Protein AF-A0AAE1UWE6-F1 (afdb_monomer_lite)

Organism: NCBI:txid243964

pLDDT: mean 71.54, std 27.22, range [21.92, 98.38]

Foldseek 3Di:
DDDDDDDDDDDDDDDDDDDDDDDDDDPDPVNVVVVVVVVVVVVVVVVVVVVVVVVVVVVVVVVVVVVVVVVVVVPDPDDDDDDDDDDDDDDFFDAPDDDDDDDDDPCVLVVVVVVLLDFDPDFPDDDDDDDDDDDDDDDDDDDPPPPDDDDDDPPPDDDPVVVVCCQQPNDPVLVVLQVQLQLVLNPLVSSVVQWDPDKDFFDQFPNCVVLPHDLWPDRTFTAGPDVSVLVSVVVVLVVCCVCVVVRPAHFDQGLQFFFKWFWFQFNPQSWTKIKTFTRRQAADDVPQHPDDPGSSNPPDPRHQDQSLQQGIKMWIQFGADNVDRTTRGTIDIGTRGLPCVDPCVVPANDPVCSSSSDGDPVSGHHTNWMWTAGDPPPPDDPDPWDTTTARVTTTHTD

Sequence (398 aa):
MKILKKRGGQRLPFHGQDTNQCLSRISSPKAALIQEEKKQLQFAKNNIDLATKKIQLRISKKQQRFSKNSFRSAKNSSDQQKQQFSKKSTTQLLPLVQPPCSSISKSAAKKIKSLLKLRSSASPPTSTSLSCKLSRGTSTPVLLQIHRSQNSKLSNGRSVSEENELIWWPPAPVMELARLAVDSGGDTASIQRTLNPTPIPVPDNEGSKEDRCELTRTPYGRLFINEEINSYLESLFEMIVARGPSVGLNVSLSRFDFFHGHVFLARDSGRLGILFHAKEYPAYDKEVFPCNMGYCQIGSNVSYDDSMNLRNILWLAPLASSSTKEWLASGVLVVLDAHPTGVIYKDLIPEYVQIARTLYEDDFGDVAFDVNYLNTGGETPICEGAIFMAEYPLLVIL

Radius of gyration: 32.16 Å; chains: 1; bounding box: 51×89×122 Å

Secondary structure (DSSP, 8-state):
----------------------------HHHHHHHHHHHHHHHHHHHHHHHHHHHHHHHHHHHHHHHHHHHHTTT--------------------SS-------SS-HHHHHHHHTT-----PPPP-------------------------S-TTSS--HHHHHHHHHS--HHHHHHHHHHHHTTT-HHHHHTTB-SS-EEPP--TTTTTTT--SSSSSEE-BBSSHHHHHHHHHHHHHHHHHGGGGT-----SSSSS-EEEEEEETTT--EEEEEE-S-SPPPBTTTB-----GGGTT-----SGGGGG-EEEEE--EE-SSSSSEEE--EEEEE---TTSHHHHHTS-GGGTTTTPPPGGGTEEEEEEEE----TT--SSSSS--B--SSS--B--

Structure (mmCIF, N/CA/C/O backbone):
data_AF-A0AAE1UWE6-F1
#
_entry.id   AF-A0AAE1UWE6-F1
#
loop_
_atom_site.group_PDB
_atom_site.id
_atom_site.type_symbol
_atom_site.label_atom_id
_atom_site.label_alt_id
_atom_site.label_comp_id
_atom_site.label_asym_id
_atom_site.label_entity_id
_atom_site.label_seq_id
_atom_site.pdbx_PDB_ins_code
_atom_site.Cartn_x
_atom_site.Cartn_y
_atom_site.Cartn_z
_atom_site.occupancy
_atom_site.B_iso_or_equiv
_atom_site.auth_seq_id
_atom_site.auth_comp_id
_atom_site.auth_asym_id
_atom_site.auth_atom_id
_atom_site.pdbx_PDB_model_num
ATOM 1 N N . MET A 1 1 ? 20.515 -19.915 86.292 1.00 31.66 1 MET A N 1
ATOM 2 C CA . MET A 1 1 ? 21.185 -21.076 86.920 1.00 31.66 1 MET A CA 1
ATOM 3 C C . MET A 1 1 ? 20.106 -22.044 87.408 1.00 31.66 1 MET A C 1
ATOM 5 O O . MET A 1 1 ? 19.210 -21.594 88.099 1.00 31.66 1 MET A O 1
ATOM 9 N N . LYS A 1 2 ? 20.239 -23.333 87.064 1.00 33.34 2 LYS A N 1
ATOM 10 C CA . LYS A 1 2 ? 19.614 -24.531 87.673 1.00 33.34 2 LYS A CA 1
ATOM 11 C C . LYS A 1 2 ? 18.120 -24.870 87.441 1.00 33.34 2 LYS A C 1
ATOM 13 O O . LYS A 1 2 ? 17.194 -24.208 87.882 1.00 33.34 2 LYS A O 1
ATOM 18 N N . ILE A 1 3 ? 18.010 -26.028 86.787 1.00 38.72 3 ILE A N 1
ATOM 19 C CA . ILE A 1 3 ? 16.946 -27.025 86.586 1.00 38.72 3 ILE A CA 1
ATOM 20 C C . ILE A 1 3 ? 16.353 -27.549 87.912 1.00 38.72 3 ILE A C 1
ATOM 22 O O . ILE A 1 3 ? 17.105 -27.634 88.881 1.00 38.72 3 ILE A O 1
ATOM 26 N N . LEU A 1 4 ? 15.088 -28.028 87.872 1.00 35.56 4 LEU A N 1
ATOM 27 C CA . LEU A 1 4 ? 14.460 -29.200 88.564 1.00 35.56 4 LEU A CA 1
ATOM 28 C C . LEU A 1 4 ? 13.040 -28.835 89.056 1.00 35.56 4 LEU A C 1
ATOM 30 O O . LEU A 1 4 ? 12.859 -27.733 89.543 1.00 35.56 4 LEU A O 1
ATOM 34 N N . LYS A 1 5 ? 11.992 -29.673 89.107 1.00 40.03 5 LYS A N 1
ATOM 35 C CA . LYS A 1 5 ? 11.585 -31.009 88.604 1.00 40.03 5 LYS A CA 1
ATOM 36 C C . LYS A 1 5 ? 10.156 -31.243 89.175 1.00 40.03 5 LYS A C 1
ATOM 38 O O . LYS A 1 5 ? 9.838 -30.637 90.190 1.00 40.03 5 LYS A O 1
ATOM 43 N N . LYS A 1 6 ? 9.445 -32.268 88.661 1.00 37.03 6 LYS A N 1
ATOM 44 C CA . LYS A 1 6 ? 8.302 -33.035 89.257 1.00 37.03 6 LYS A CA 1
ATOM 45 C C . LYS A 1 6 ? 6.885 -32.430 89.168 1.00 37.03 6 LYS A C 1
ATOM 47 O O . LYS A 1 6 ? 6.738 -31.235 89.316 1.00 37.03 6 LYS A O 1
ATOM 52 N N . ARG A 1 7 ? 5.787 -33.206 89.096 1.00 40.03 7 ARG A N 1
ATOM 53 C CA . ARG A 1 7 ? 5.432 -34.586 88.639 1.00 40.03 7 ARG A CA 1
ATOM 54 C C . ARG A 1 7 ? 3.937 -34.802 88.981 1.00 40.03 7 ARG A C 1
ATOM 56 O O . ARG A 1 7 ? 3.527 -34.367 90.048 1.00 40.03 7 ARG A O 1
ATOM 63 N N . GLY A 1 8 ? 3.252 -35.651 88.204 1.00 30.23 8 GLY A N 1
ATOM 64 C CA . GLY A 1 8 ? 2.103 -36.488 88.627 1.00 30.23 8 GLY A CA 1
ATOM 65 C C . GLY A 1 8 ? 0.732 -35.922 88.250 1.00 30.23 8 GLY A C 1
ATOM 66 O O . GLY A 1 8 ? 0.558 -34.717 88.297 1.00 30.23 8 GLY A O 1
ATOM 67 N N . GLY A 1 9 ? -0.293 -36.673 87.845 1.00 31.53 9 GLY A N 1
ATOM 68 C CA . GLY A 1 9 ? -0.594 -38.089 87.541 1.00 31.53 9 GLY A CA 1
ATOM 69 C C . GLY A 1 9 ? -1.880 -38.039 86.669 1.00 31.53 9 GLY A C 1
ATOM 70 O O . GLY A 1 9 ? -2.404 -36.954 86.465 1.00 31.53 9 GLY A O 1
ATOM 71 N N . GLN A 1 10 ? -2.471 -39.057 86.050 1.00 34.19 10 GLN A N 1
ATOM 72 C CA . GLN A 1 10 ? -2.650 -40.485 86.301 1.00 34.19 10 GLN A CA 1
ATOM 73 C C . GLN A 1 10 ? -2.955 -41.173 84.946 1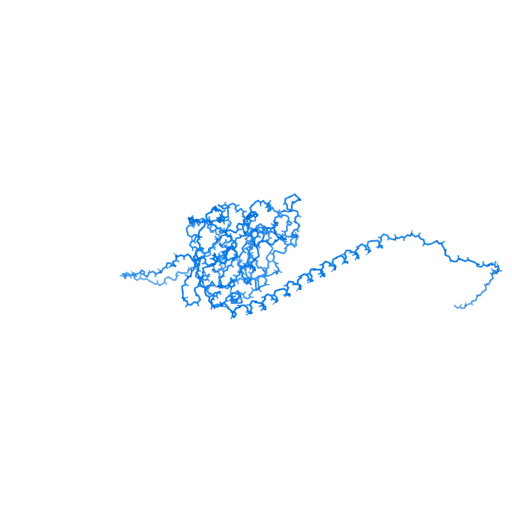.00 34.19 10 GLN A C 1
ATOM 75 O O . GLN A 1 10 ? -3.299 -40.512 83.967 1.00 34.19 10 GLN A O 1
ATOM 80 N N . ARG A 1 11 ? -2.840 -42.505 84.892 1.00 33.53 11 ARG A N 1
ATOM 81 C CA . ARG A 1 11 ? -3.287 -43.364 83.779 1.00 33.53 11 ARG A CA 1
ATOM 82 C C . ARG A 1 11 ? -4.574 -44.100 84.161 1.00 33.53 11 ARG A C 1
ATOM 84 O O . ARG A 1 11 ? -4.684 -44.495 85.318 1.00 33.53 11 ARG A O 1
ATOM 91 N N . LEU A 1 12 ? -5.392 -44.410 83.147 1.00 33.03 12 LEU A N 1
ATOM 92 C CA . LEU A 1 12 ? -5.921 -45.733 82.720 1.00 33.03 12 LEU A CA 1
ATOM 93 C C . LEU A 1 12 ? -7.350 -45.582 82.125 1.00 33.03 12 LEU A C 1
ATOM 95 O O . LEU A 1 12 ? -7.975 -44.549 82.336 1.00 33.03 12 LEU A O 1
ATOM 99 N N . PRO A 1 13 ? -7.887 -46.581 81.396 1.00 50.22 13 PRO A N 1
ATOM 100 C CA . PRO A 1 13 ? -7.575 -46.945 80.004 1.00 50.22 13 PRO A CA 1
ATOM 101 C C . PRO A 1 13 ? -8.866 -46.926 79.141 1.00 50.22 13 PRO A C 1
ATOM 103 O O . PRO A 1 13 ? -9.926 -46.717 79.697 1.00 50.22 13 PRO A O 1
ATOM 106 N N . PHE A 1 14 ? -8.831 -47.148 77.821 1.00 32.34 14 PHE A N 1
ATOM 107 C CA . PHE A 1 14 ? -9.847 -47.951 77.096 1.00 32.34 14 PHE A CA 1
ATOM 108 C C . PHE A 1 14 ? -9.500 -48.092 75.604 1.00 32.34 14 PHE A C 1
ATOM 110 O O . PHE A 1 14 ? -8.834 -47.247 75.010 1.00 32.34 14 PHE A O 1
ATOM 117 N N . HIS A 1 15 ? -9.908 -49.241 75.068 1.00 33.72 15 HIS A N 1
ATOM 118 C CA . HIS A 1 15 ? -9.659 -49.803 73.744 1.00 33.72 15 HIS A CA 1
ATOM 119 C C . HIS A 1 15 ? -10.020 -48.901 72.560 1.00 33.72 15 HIS A C 1
ATOM 121 O O . HIS A 1 15 ? -10.957 -48.113 72.617 1.00 33.72 15 HIS A O 1
ATOM 127 N N . GLY A 1 16 ? -9.283 -49.091 71.463 1.00 38.78 16 GLY A N 1
ATOM 128 C CA . GLY A 1 16 ? -9.531 -48.433 70.190 1.00 38.78 16 GLY A CA 1
ATOM 129 C C . GLY A 1 16 ? -10.637 -49.075 69.363 1.00 38.78 16 GLY A C 1
ATOM 130 O O . GLY A 1 16 ? -10.939 -50.253 69.524 1.00 38.78 16 GLY A O 1
ATOM 131 N N . GLN A 1 17 ? -11.158 -48.275 68.436 1.00 34.91 17 GLN A N 1
ATOM 132 C CA . GLN A 1 17 ? -11.646 -48.681 67.122 1.00 34.91 17 GLN A CA 1
ATOM 133 C C . GLN A 1 17 ? -11.819 -47.427 66.245 1.00 34.91 17 GLN A C 1
ATOM 135 O O . GLN A 1 17 ? -12.272 -46.383 66.707 1.00 34.91 17 GLN A O 1
ATOM 140 N N . ASP A 1 18 ? -11.395 -47.573 64.992 1.00 33.91 18 ASP A N 1
ATOM 141 C CA . ASP A 1 18 ? -11.869 -46.893 63.785 1.00 33.91 18 ASP A CA 1
ATOM 142 C C . ASP A 1 18 ? -11.630 -45.386 63.602 1.00 33.91 18 ASP A C 1
ATOM 144 O O . ASP A 1 18 ? -12.490 -44.516 63.721 1.00 33.91 18 ASP A O 1
ATOM 148 N N . THR A 1 19 ? -10.427 -45.105 63.103 1.00 47.56 19 THR A N 1
ATOM 149 C CA . THR A 1 19 ? -10.178 -44.031 62.141 1.00 47.56 19 THR A CA 1
ATOM 150 C C . THR A 1 19 ? -10.979 -44.276 60.859 1.00 47.56 19 THR A C 1
ATOM 152 O O . THR A 1 19 ? -10.670 -45.227 60.144 1.00 47.56 19 THR A O 1
ATOM 155 N N . ASN A 1 20 ? -11.967 -43.424 60.563 1.00 43.97 20 ASN A N 1
ATOM 156 C CA . ASN A 1 20 ? -12.354 -42.929 59.225 1.00 43.97 20 ASN A CA 1
ATOM 157 C C . ASN A 1 20 ? -13.845 -42.569 59.189 1.00 43.97 20 ASN A C 1
ATOM 159 O O . ASN A 1 20 ? -14.657 -43.416 58.845 1.00 43.97 20 ASN A O 1
ATOM 163 N N . GLN A 1 21 ? -14.191 -41.309 59.471 1.00 45.38 21 GLN A N 1
ATOM 164 C CA . GLN A 1 21 ? -15.307 -40.572 58.845 1.00 45.38 21 GLN A CA 1
ATOM 165 C C . GLN A 1 21 ? -15.529 -39.257 59.599 1.00 45.38 21 GLN A C 1
ATOM 167 O O . GLN A 1 21 ? -16.205 -39.241 60.617 1.00 45.38 21 GLN A O 1
ATOM 172 N N . CYS A 1 22 ? -14.927 -38.166 59.116 1.00 38.41 22 CYS A N 1
ATOM 173 C CA . CYS A 1 22 ? -15.494 -36.804 59.152 1.00 38.41 22 CYS A CA 1
ATOM 174 C C . CYS A 1 22 ? -14.468 -35.781 58.646 1.00 38.41 22 CYS A C 1
ATOM 176 O O . CYS A 1 22 ? -14.042 -34.884 59.361 1.00 38.41 22 CYS A O 1
ATOM 178 N N . LEU A 1 23 ? -14.054 -35.908 57.386 1.00 41.59 23 LEU A N 1
ATOM 179 C CA . LEU A 1 23 ? -13.429 -34.808 56.652 1.00 41.59 23 LEU A CA 1
ATOM 180 C C . LEU A 1 23 ? -13.945 -34.844 55.219 1.00 41.59 23 LEU A C 1
ATOM 182 O O . LEU A 1 23 ? -13.279 -35.311 54.300 1.00 41.59 23 LEU A O 1
ATOM 186 N N . SER A 1 24 ? -15.167 -34.361 55.021 1.00 42.47 24 SER A N 1
ATOM 187 C CA . SER A 1 24 ? -15.638 -34.041 53.682 1.00 42.47 24 SER A CA 1
ATOM 188 C C . SER A 1 24 ? -16.215 -32.636 53.649 1.00 42.47 24 SER A C 1
ATOM 190 O O . SER A 1 24 ? -17.222 -32.361 54.295 1.00 42.47 24 SER A O 1
ATOM 192 N N . ARG A 1 25 ? -15.597 -31.829 52.778 1.00 50.75 25 ARG A N 1
ATOM 193 C CA . ARG A 1 25 ? -16.113 -30.611 52.136 1.00 50.75 25 ARG A CA 1
ATOM 194 C C . ARG A 1 25 ? -15.940 -29.297 52.895 1.00 50.75 25 ARG A C 1
ATOM 196 O O . ARG A 1 25 ? -16.898 -28.659 53.302 1.00 50.75 25 ARG A O 1
ATOM 203 N N . ILE A 1 26 ? -14.705 -28.802 52.858 1.00 43.59 26 ILE A N 1
ATOM 204 C CA . ILE A 1 26 ? -14.463 -27.390 52.540 1.00 43.59 26 ILE A CA 1
ATOM 205 C C . ILE A 1 26 ? -13.521 -27.373 51.331 1.00 43.59 26 ILE A C 1
ATOM 207 O O . ILE A 1 26 ? -12.300 -27.377 51.468 1.00 43.59 26 ILE A O 1
ATOM 211 N N . SER A 1 27 ? -14.078 -27.438 50.117 1.00 53.94 27 SER A N 1
ATOM 212 C CA . SER A 1 27 ? -13.307 -27.126 48.912 1.00 53.94 27 SER A CA 1
ATOM 213 C C . SER A 1 27 ? -13.145 -25.610 48.853 1.00 53.94 27 SER A C 1
ATOM 215 O O . SER A 1 27 ? -14.108 -24.891 48.593 1.00 53.94 27 SER A O 1
ATOM 217 N N . SER A 1 28 ? -11.937 -25.126 49.137 1.00 61.09 28 SER A N 1
ATOM 218 C CA . SER A 1 28 ? -11.597 -23.706 49.022 1.00 61.09 28 SER A CA 1
ATOM 219 C C . SER A 1 28 ? -11.934 -23.185 47.611 1.00 61.09 28 SER A C 1
ATOM 221 O O . SER A 1 28 ? -11.529 -23.825 46.634 1.00 61.09 28 SER A O 1
ATOM 223 N N . PRO A 1 29 ? -12.598 -22.018 47.469 1.00 62.41 29 PRO A N 1
ATOM 224 C CA . PRO A 1 29 ? -12.885 -21.379 46.175 1.00 62.41 29 PRO A CA 1
ATOM 225 C C . PRO A 1 29 ? -11.647 -21.221 45.279 1.00 62.41 29 PRO A C 1
ATOM 227 O O . PRO A 1 29 ? -11.734 -21.249 44.053 1.00 62.41 29 PRO A O 1
ATOM 230 N N . LYS A 1 30 ? -10.462 -21.140 45.894 1.00 65.50 30 LYS A N 1
ATOM 231 C CA . LYS A 1 30 ? -9.173 -21.023 45.208 1.00 65.50 30 LYS A CA 1
ATOM 232 C C . LYS A 1 30 ? -8.796 -22.289 44.425 1.00 65.50 30 LYS A C 1
ATOM 234 O O . LYS A 1 30 ? -8.151 -22.194 43.388 1.00 65.50 30 LYS A O 1
ATOM 239 N N . ALA A 1 31 ? -9.222 -23.470 44.879 1.00 64.25 31 ALA A N 1
ATOM 240 C CA . ALA A 1 31 ? -8.955 -24.733 44.188 1.00 64.25 31 ALA A CA 1
ATOM 241 C C . ALA A 1 31 ? -9.819 -24.906 42.925 1.00 64.25 31 ALA A C 1
ATOM 243 O O . ALA A 1 31 ? -9.356 -25.491 41.946 1.00 64.25 31 ALA A O 1
ATOM 244 N N . ALA A 1 32 ? -11.043 -24.366 42.929 1.00 69.88 32 ALA A N 1
ATOM 245 C CA . ALA A 1 32 ? -11.936 -24.388 41.770 1.00 69.88 32 ALA A CA 1
ATOM 246 C C . ALA A 1 32 ? -11.431 -23.466 40.645 1.00 69.88 32 ALA A C 1
ATOM 248 O O . ALA A 1 32 ? -11.381 -23.887 39.492 1.00 69.88 32 ALA A O 1
ATOM 249 N N . LEU A 1 33 ? -10.957 -22.262 40.989 1.00 75.12 33 LEU A N 1
ATOM 250 C CA . LEU A 1 33 ? -10.336 -21.326 40.040 1.00 75.12 33 LEU A CA 1
ATOM 251 C C . LEU A 1 33 ? -9.093 -21.918 39.359 1.00 75.12 33 LEU A C 1
ATOM 253 O O . LEU A 1 33 ? -8.977 -21.875 38.138 1.00 75.12 33 LEU A O 1
ATOM 257 N N . ILE A 1 34 ? -8.210 -22.563 40.129 1.00 78.94 34 ILE A N 1
ATOM 258 C CA . ILE A 1 34 ? -7.003 -23.209 39.584 1.00 78.94 34 ILE A CA 1
ATOM 259 C C . ILE A 1 34 ? -7.359 -24.385 38.660 1.00 78.94 34 ILE A C 1
ATOM 261 O O . ILE A 1 34 ? -6.647 -24.653 37.690 1.00 78.94 34 ILE A O 1
ATOM 265 N N . GLN A 1 35 ? -8.438 -25.124 38.941 1.00 81.56 35 GLN A N 1
ATOM 266 C CA . GLN A 1 35 ? -8.888 -26.180 38.032 1.00 81.56 35 GLN A CA 1
ATOM 267 C C . GLN A 1 35 ? -9.450 -25.623 36.723 1.00 81.56 35 GLN A C 1
ATOM 269 O O . GLN A 1 35 ? -9.223 -26.227 35.675 1.00 81.56 35 GLN A O 1
ATOM 274 N N . GLU A 1 36 ? -10.140 -24.487 36.767 1.00 83.88 36 GLU A N 1
ATOM 275 C CA . GLU A 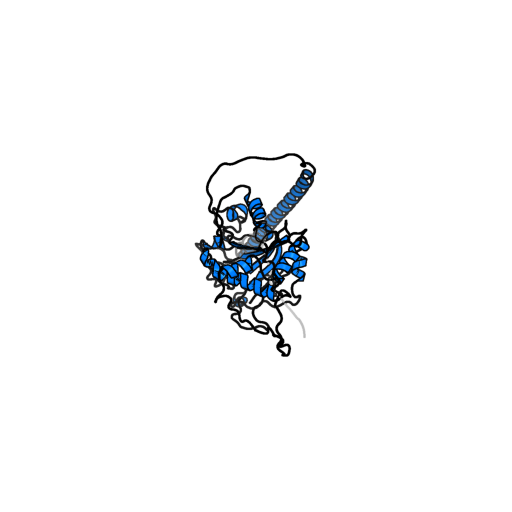1 36 ? -10.702 -23.864 35.571 1.00 83.88 36 GLU A CA 1
ATOM 276 C C . GLU A 1 36 ? -9.607 -23.276 34.669 1.00 83.88 36 GLU A C 1
ATOM 278 O O . GLU A 1 36 ? -9.581 -23.563 33.473 1.00 83.88 36 GLU A O 1
ATOM 283 N N . GLU A 1 37 ? -8.609 -22.592 35.239 1.00 85.94 37 GLU A N 1
ATOM 284 C CA . GLU A 1 37 ? -7.431 -22.133 34.485 1.00 85.94 37 GLU A CA 1
ATOM 285 C C . GLU A 1 37 ? -6.673 -23.299 33.835 1.00 85.94 37 GLU A C 1
ATOM 287 O O . GLU A 1 37 ? -6.270 -23.217 32.673 1.00 85.94 37 GLU A O 1
ATOM 292 N N . LYS A 1 38 ? -6.525 -24.432 34.537 1.00 88.19 38 LYS A N 1
ATOM 293 C CA . LYS A 1 38 ? -5.892 -25.635 33.970 1.00 88.19 38 LYS A CA 1
ATOM 294 C C . LYS A 1 38 ? -6.678 -26.209 32.790 1.00 88.19 38 LYS A C 1
ATOM 296 O O . LYS A 1 38 ? -6.058 -26.672 31.831 1.00 88.19 38 LYS A O 1
ATOM 301 N N . LYS A 1 39 ? -8.014 -26.171 32.827 1.00 88.00 39 LYS A N 1
ATOM 302 C CA . LYS A 1 39 ? -8.856 -26.601 31.698 1.00 88.00 39 LYS A CA 1
ATOM 303 C C . LYS A 1 39 ? -8.716 -25.663 30.504 1.00 88.00 39 LYS A C 1
ATOM 305 O O . LYS A 1 39 ? -8.558 -26.150 29.386 1.00 88.00 39 LYS A O 1
ATOM 310 N N . GLN A 1 40 ? -8.703 -24.349 30.732 1.00 84.19 40 GLN A N 1
ATOM 311 C CA . GLN A 1 40 ? -8.514 -23.367 29.662 1.00 84.19 40 GLN A CA 1
ATOM 312 C C . GLN A 1 40 ? -7.127 -23.485 29.017 1.00 84.19 40 GLN A C 1
ATOM 314 O O . GLN A 1 40 ? -7.022 -23.515 27.789 1.00 84.19 40 GLN A O 1
ATOM 319 N N . LEU A 1 41 ? -6.070 -23.672 29.817 1.00 85.38 41 LEU A N 1
ATOM 320 C CA . LEU A 1 41 ? -4.722 -23.918 29.295 1.00 85.38 41 LEU A CA 1
ATOM 321 C C . LEU A 1 41 ? -4.650 -25.210 28.472 1.00 85.38 41 LEU A C 1
ATOM 323 O O . LEU A 1 41 ? -3.986 -25.252 27.436 1.00 85.38 41 LEU A O 1
ATOM 327 N N . GLN A 1 42 ? -5.321 -26.273 28.922 1.00 86.69 42 GLN A N 1
ATOM 328 C CA . GLN A 1 42 ? -5.346 -27.540 28.195 1.00 86.69 42 GLN A CA 1
ATOM 329 C C . GLN A 1 42 ? -6.116 -27.419 26.874 1.00 86.69 42 GLN A C 1
ATOM 331 O O . GLN A 1 42 ? -5.678 -27.955 25.856 1.00 86.69 42 GLN A O 1
ATOM 336 N N . PHE A 1 43 ? -7.223 -26.676 26.864 1.00 84.44 43 PHE A N 1
ATOM 337 C CA . PHE A 1 43 ? -7.982 -26.379 25.652 1.00 84.44 43 PHE A CA 1
ATOM 338 C C . PHE A 1 43 ? -7.148 -25.571 24.645 1.00 84.44 43 PHE A C 1
ATOM 340 O O . PHE A 1 43 ? -7.075 -25.937 23.470 1.00 84.44 43 PHE A O 1
ATOM 347 N N . ALA A 1 44 ? -6.430 -24.543 25.108 1.00 77.00 44 ALA A N 1
ATOM 348 C CA . ALA A 1 44 ? -5.524 -23.756 24.274 1.00 77.00 44 ALA A CA 1
ATOM 349 C C . ALA A 1 44 ? -4.396 -24.613 23.668 1.00 77.00 44 ALA A C 1
ATOM 351 O O . ALA A 1 44 ? -4.147 -24.544 22.463 1.00 77.00 44 ALA A O 1
ATOM 352 N N . LYS A 1 45 ? -3.767 -25.490 24.466 1.00 85.50 45 LYS A N 1
ATOM 353 C CA . LYS A 1 45 ? -2.734 -26.426 23.983 1.00 85.50 45 LYS A CA 1
ATOM 354 C C . LYS A 1 45 ? -3.257 -27.365 22.896 1.00 85.50 45 LYS A C 1
ATOM 356 O O . LYS A 1 45 ? -2.583 -27.561 21.887 1.00 85.50 45 LYS A O 1
ATOM 361 N N . ASN A 1 46 ? -4.464 -27.903 23.067 1.00 85.00 46 ASN A N 1
ATOM 362 C CA . ASN A 1 46 ? -5.074 -28.795 22.081 1.00 85.00 46 ASN A CA 1
ATOM 363 C C . ASN A 1 46 ? -5.368 -28.069 20.752 1.00 85.00 46 ASN A C 1
ATOM 365 O O . ASN A 1 46 ? -5.166 -28.640 19.679 1.00 85.00 46 ASN A O 1
ATOM 369 N N . ASN A 1 47 ? -5.789 -26.801 20.806 1.00 80.94 47 ASN A N 1
ATOM 370 C CA . ASN A 1 47 ? -6.043 -25.998 19.607 1.00 80.94 47 ASN A CA 1
ATOM 371 C C . ASN A 1 47 ? -4.753 -25.651 18.850 1.00 80.94 47 ASN A C 1
ATOM 373 O O . ASN A 1 47 ? -4.731 -25.720 17.619 1.00 80.94 47 ASN A O 1
ATOM 377 N N . ILE A 1 48 ? -3.665 -25.351 19.567 1.00 80.56 48 ILE A N 1
ATOM 378 C CA . ILE A 1 48 ? -2.344 -25.101 18.969 1.00 80.56 48 ILE A CA 1
ATOM 379 C C . ILE A 1 48 ? -1.798 -26.371 18.298 1.00 80.56 48 ILE A C 1
ATOM 381 O O . ILE A 1 48 ? -1.301 -26.306 17.171 1.00 80.56 48 ILE A O 1
ATOM 385 N N . ASP A 1 49 ? -1.935 -27.540 18.932 1.00 83.94 49 ASP A N 1
ATOM 386 C CA . ASP A 1 49 ? -1.505 -28.819 18.345 1.00 83.94 49 ASP A CA 1
ATOM 387 C C . ASP A 1 49 ? -2.305 -29.158 17.072 1.00 83.94 49 ASP A C 1
ATOM 389 O O . ASP A 1 49 ? -1.744 -29.555 16.045 1.00 83.94 49 ASP A O 1
ATOM 393 N N . LEU A 1 50 ? -3.620 -28.909 17.082 1.00 84.81 50 LEU A N 1
ATOM 394 C CA . LEU A 1 50 ? -4.475 -29.100 15.910 1.00 84.81 50 LEU A CA 1
ATOM 395 C C . LEU A 1 50 ? -4.113 -28.144 14.760 1.00 84.81 50 LEU A C 1
ATOM 397 O O . LEU A 1 50 ? -4.088 -28.560 13.597 1.00 84.81 50 LEU A O 1
ATOM 401 N N . ALA A 1 51 ? -3.813 -26.879 15.066 1.00 74.62 51 ALA A N 1
ATOM 402 C CA . ALA A 1 51 ? -3.356 -25.902 14.081 1.00 74.62 51 ALA A CA 1
ATOM 403 C C . ALA A 1 51 ? -2.004 -26.314 13.473 1.00 74.62 51 ALA A C 1
ATOM 405 O O . ALA A 1 51 ? -1.848 -26.322 12.249 1.00 74.62 51 ALA A O 1
ATOM 406 N N . THR A 1 52 ? -1.070 -26.770 14.310 1.00 79.69 52 THR A N 1
ATOM 407 C CA . THR A 1 52 ? 0.260 -27.238 13.892 1.00 79.69 52 THR A CA 1
ATOM 408 C C . THR A 1 52 ? 0.158 -28.450 12.963 1.00 79.69 52 THR A C 1
ATOM 410 O O . THR A 1 52 ? 0.753 -28.461 11.881 1.00 79.69 52 THR A O 1
ATOM 413 N N . LYS A 1 53 ? -0.685 -29.435 13.300 1.00 87.75 53 LYS A N 1
ATOM 414 C CA . LYS A 1 53 ? -0.968 -30.598 12.438 1.00 87.75 53 LYS A CA 1
ATOM 415 C C . LYS A 1 53 ? -1.584 -30.199 11.096 1.00 87.75 53 LYS A C 1
ATOM 417 O O . LYS A 1 53 ? -1.198 -30.743 10.060 1.00 87.75 53 LYS A O 1
ATOM 422 N N . LYS A 1 54 ? -2.504 -29.225 11.071 1.00 85.00 54 LYS A N 1
ATOM 423 C CA . LYS A 1 54 ? -3.090 -28.705 9.819 1.00 85.00 54 LYS A CA 1
ATOM 424 C C . LYS A 1 54 ? -2.042 -28.024 8.933 1.00 85.00 54 LYS A C 1
ATOM 426 O O . LYS A 1 54 ? -2.062 -28.228 7.717 1.00 85.00 54 LYS A O 1
ATOM 431 N N . ILE A 1 55 ? -1.118 -27.262 9.522 1.00 77.88 55 ILE A N 1
ATOM 432 C CA . ILE A 1 55 ? -0.014 -26.613 8.800 1.00 77.88 55 ILE A CA 1
ATOM 433 C C . ILE A 1 55 ? 0.934 -27.664 8.210 1.00 77.88 55 ILE A C 1
ATOM 435 O O . ILE A 1 55 ? 1.206 -27.628 7.009 1.00 77.88 55 ILE A O 1
ATOM 439 N N . GLN A 1 56 ? 1.355 -28.662 8.994 1.00 82.50 56 GLN A N 1
ATOM 440 C CA . GLN A 1 56 ? 2.208 -29.749 8.495 1.00 82.50 56 GLN A CA 1
ATOM 441 C C . GLN A 1 56 ? 1.550 -30.533 7.350 1.00 82.50 56 GLN A C 1
ATOM 443 O O . GLN A 1 56 ? 2.196 -30.830 6.342 1.00 82.50 56 GLN A O 1
ATOM 448 N N . LEU A 1 57 ? 0.241 -30.796 7.439 1.00 83.94 57 LEU A N 1
ATOM 449 C CA . LEU A 1 57 ? -0.502 -31.466 6.371 1.00 83.94 57 LEU A CA 1
ATOM 450 C C . LEU A 1 57 ? -0.540 -30.629 5.078 1.00 83.94 57 LEU A C 1
ATOM 452 O O . LEU A 1 57 ? -0.479 -31.181 3.976 1.00 83.94 57 LEU A O 1
ATOM 456 N N . ARG A 1 58 ? -0.629 -29.294 5.190 1.00 77.31 58 ARG A N 1
ATOM 457 C CA . ARG A 1 58 ? -0.572 -28.374 4.040 1.00 77.31 58 ARG A CA 1
ATOM 458 C C . ARG A 1 58 ? 0.817 -28.350 3.406 1.00 77.31 58 ARG A C 1
ATOM 460 O O . ARG A 1 58 ? 0.904 -28.427 2.181 1.00 77.31 58 ARG A O 1
ATOM 467 N N . ILE A 1 59 ? 1.881 -28.316 4.210 1.00 78.06 59 ILE A N 1
ATOM 468 C CA . ILE A 1 59 ? 3.271 -28.364 3.728 1.00 78.06 59 ILE A CA 1
ATOM 469 C C . ILE A 1 59 ? 3.529 -29.678 2.978 1.00 78.06 59 ILE A C 1
ATOM 471 O O . ILE A 1 59 ? 3.991 -29.651 1.837 1.00 78.06 59 ILE A O 1
ATOM 475 N N . SER A 1 60 ? 3.126 -30.817 3.549 1.00 79.62 60 SER A N 1
ATOM 476 C CA . SER A 1 60 ? 3.274 -32.135 2.915 1.00 79.62 60 SER A CA 1
ATOM 477 C C . SER A 1 60 ? 2.499 -32.238 1.591 1.00 79.62 60 SER A C 1
ATOM 479 O O . SER A 1 60 ? 3.042 -32.663 0.567 1.00 79.62 60 SER A O 1
ATOM 481 N N . LYS A 1 61 ? 1.249 -31.749 1.547 1.00 77.50 61 LYS A N 1
ATOM 482 C CA . LYS A 1 61 ? 0.460 -31.684 0.302 1.00 77.50 61 LYS A CA 1
ATOM 483 C C . LYS A 1 61 ? 1.090 -30.760 -0.746 1.00 77.50 61 LYS A C 1
ATOM 485 O O . LYS A 1 61 ? 1.003 -31.058 -1.939 1.00 77.50 61 LYS A O 1
ATOM 490 N N . LYS A 1 62 ? 1.727 -29.657 -0.332 1.00 75.19 62 LYS A N 1
ATOM 491 C CA . LYS A 1 62 ? 2.439 -28.730 -1.229 1.00 75.19 62 LYS A CA 1
ATOM 492 C C . LYS A 1 62 ? 3.679 -29.411 -1.822 1.00 75.19 62 LYS A C 1
ATOM 494 O O . LYS A 1 62 ? 3.825 -29.412 -3.041 1.00 75.19 62 LYS A O 1
ATOM 499 N N . GLN A 1 63 ? 4.480 -30.103 -1.010 1.00 71.81 63 GLN A N 1
ATOM 500 C CA . GLN A 1 63 ? 5.646 -30.877 -1.467 1.00 71.81 63 GLN A CA 1
ATOM 501 C C . GLN A 1 63 ? 5.265 -31.999 -2.453 1.00 71.81 63 GLN A C 1
ATOM 503 O O . GLN A 1 63 ? 5.896 -32.145 -3.501 1.00 71.81 63 GLN A O 1
ATOM 508 N N . GLN A 1 64 ? 4.170 -32.729 -2.202 1.00 68.94 64 GLN A N 1
ATOM 509 C CA . GLN A 1 64 ? 3.676 -33.748 -3.140 1.00 68.94 64 GLN A CA 1
ATOM 510 C C . GLN A 1 64 ? 3.191 -33.159 -4.477 1.00 68.94 64 GLN A C 1
ATOM 512 O O . GLN A 1 64 ? 3.352 -33.789 -5.525 1.00 68.94 64 GLN A O 1
ATOM 517 N N . ARG A 1 65 ? 2.604 -31.953 -4.474 1.00 63.69 65 ARG A N 1
ATOM 518 C CA . ARG A 1 65 ? 2.202 -31.251 -5.708 1.00 63.69 65 ARG A CA 1
ATOM 519 C C . ARG A 1 65 ? 3.409 -30.752 -6.507 1.00 63.69 65 ARG A C 1
ATOM 521 O O . ARG A 1 65 ? 3.389 -30.861 -7.730 1.00 63.69 65 ARG A O 1
ATOM 528 N N . PHE A 1 66 ? 4.463 -30.286 -5.837 1.00 54.78 66 PHE A N 1
ATOM 529 C CA . PHE A 1 66 ? 5.724 -29.913 -6.489 1.00 54.78 66 PHE A CA 1
ATOM 530 C C . PHE A 1 66 ? 6.399 -31.114 -7.169 1.00 54.78 66 PHE A C 1
ATOM 532 O O . PHE A 1 66 ? 6.781 -31.021 -8.334 1.00 54.78 66 PHE A O 1
ATOM 539 N N . SER A 1 67 ? 6.437 -32.273 -6.505 1.00 53.56 67 SER A N 1
ATOM 540 C CA . SER A 1 67 ? 6.982 -33.507 -7.091 1.00 53.56 67 SER A CA 1
ATOM 541 C C . SER A 1 67 ? 6.184 -33.984 -8.321 1.00 53.56 67 SER A C 1
ATOM 543 O O . SER A 1 67 ? 6.766 -34.340 -9.347 1.00 53.56 67 SER A O 1
ATOM 545 N N . LYS A 1 68 ? 4.844 -33.899 -8.283 1.00 52.91 68 LYS A N 1
ATOM 546 C CA . LYS A 1 68 ? 3.974 -34.293 -9.411 1.00 52.91 68 LYS A CA 1
ATOM 547 C C . LYS A 1 68 ? 4.021 -33.331 -10.605 1.00 52.91 68 LYS A C 1
ATOM 549 O O . LYS A 1 68 ? 3.857 -33.778 -11.740 1.00 52.91 68 LYS A O 1
ATOM 554 N N . ASN A 1 69 ? 4.249 -32.037 -10.377 1.00 49.00 69 ASN A N 1
ATOM 555 C CA . ASN A 1 69 ? 4.363 -31.053 -11.459 1.00 49.00 69 ASN A CA 1
ATOM 556 C C . ASN A 1 69 ? 5.728 -31.109 -12.159 1.00 49.00 69 ASN A C 1
ATOM 558 O O . ASN A 1 69 ? 5.773 -30.962 -13.379 1.00 49.00 69 ASN A O 1
ATOM 562 N N . SER A 1 70 ? 6.802 -31.432 -11.429 1.00 44.25 70 SER A N 1
ATOM 563 C CA . SER A 1 70 ? 8.122 -31.682 -12.025 1.00 44.25 70 SER A CA 1
ATOM 564 C C . SER A 1 70 ? 8.091 -32.879 -12.993 1.00 44.25 70 SER A C 1
ATOM 566 O O . SER A 1 70 ? 8.626 -32.813 -14.096 1.00 44.25 70 SER A O 1
ATOM 568 N N . PHE A 1 71 ? 7.322 -33.927 -12.667 1.00 40.00 71 PHE A N 1
ATOM 569 C CA . PHE A 1 71 ? 7.127 -35.089 -13.548 1.00 40.00 71 PHE A CA 1
ATOM 570 C C . PHE A 1 71 ? 6.224 -34.836 -14.770 1.00 40.00 71 PHE A C 1
ATOM 572 O O . PHE A 1 71 ? 6.341 -35.537 -15.775 1.00 40.00 71 PHE A O 1
ATOM 579 N N . ARG A 1 72 ? 5.310 -33.854 -14.718 1.00 41.97 72 ARG A N 1
ATOM 580 C CA . ARG A 1 72 ? 4.416 -33.517 -15.847 1.00 41.97 72 ARG A CA 1
ATOM 581 C C . ARG A 1 72 ? 5.025 -32.528 -16.837 1.00 41.97 72 ARG A C 1
ATOM 583 O O . ARG A 1 72 ? 4.662 -32.573 -18.010 1.00 41.97 72 ARG A O 1
ATOM 590 N N . SER A 1 73 ? 5.968 -31.688 -16.406 1.00 35.09 73 SER A N 1
ATOM 591 C CA . SER A 1 73 ? 6.633 -30.726 -17.297 1.00 35.09 73 SER A CA 1
ATOM 592 C C . SER A 1 73 ? 7.554 -31.388 -18.331 1.00 35.09 73 SER A C 1
ATOM 594 O O . SER A 1 73 ? 7.886 -30.762 -19.330 1.00 35.09 73 SER A O 1
ATOM 596 N N . ALA A 1 74 ? 7.914 -32.661 -18.143 1.00 37.66 74 ALA A N 1
ATOM 597 C CA . ALA A 1 74 ? 8.722 -33.424 -19.093 1.00 37.66 74 ALA A CA 1
ATOM 598 C C . ALA A 1 74 ? 7.912 -34.094 -20.226 1.00 37.66 74 ALA A C 1
ATOM 600 O O . ALA A 1 74 ? 8.514 -34.714 -21.097 1.00 37.66 74 ALA A O 1
ATOM 601 N N . LYS A 1 75 ? 6.566 -34.024 -20.225 1.00 34.94 75 LYS A N 1
ATOM 602 C CA . LYS A 1 75 ? 5.738 -34.864 -21.120 1.00 34.94 75 LYS A CA 1
ATOM 603 C C . LYS A 1 75 ? 4.819 -34.160 -22.116 1.00 34.94 75 LYS A C 1
ATOM 605 O O . LYS A 1 75 ? 4.342 -34.838 -23.014 1.00 34.94 75 LYS A O 1
ATOM 610 N N . ASN A 1 76 ? 4.601 -32.848 -22.030 1.00 31.20 76 ASN A N 1
ATOM 611 C CA . ASN A 1 76 ? 3.644 -32.166 -22.912 1.00 31.20 76 ASN A CA 1
ATOM 612 C C . ASN A 1 76 ? 4.299 -31.014 -23.686 1.00 31.20 76 ASN A C 1
ATOM 614 O O . ASN A 1 76 ? 4.076 -29.843 -23.390 1.00 31.20 76 ASN A O 1
ATOM 618 N N . SER A 1 77 ? 5.089 -31.376 -24.697 1.00 28.75 77 SER A N 1
ATOM 619 C CA . SER A 1 77 ? 5.378 -30.535 -25.862 1.00 28.75 77 SER A CA 1
ATOM 620 C C . SER A 1 77 ? 4.774 -31.227 -27.087 1.00 28.75 77 SER A C 1
ATOM 622 O O . SER A 1 77 ? 5.446 -31.996 -27.771 1.00 28.75 77 SER A O 1
ATOM 624 N N . SER A 1 78 ? 3.460 -31.084 -27.273 1.00 29.47 78 SER A N 1
ATOM 625 C CA . SER A 1 78 ? 2.729 -31.382 -28.519 1.00 29.47 78 SER A CA 1
ATOM 626 C C . SER A 1 78 ? 1.270 -30.914 -28.387 1.00 29.47 78 SER A C 1
ATOM 628 O O . SER A 1 78 ? 0.633 -31.151 -27.365 1.00 29.47 78 SER A O 1
ATOM 630 N N . ASP A 1 79 ? 0.782 -30.272 -29.449 1.00 27.58 79 ASP A N 1
ATOM 631 C CA . ASP A 1 79 ? -0.625 -30.126 -29.869 1.00 27.58 79 ASP A CA 1
ATOM 632 C C . ASP A 1 79 ? -1.512 -28.950 -29.379 1.00 27.58 79 ASP A C 1
ATOM 634 O O . ASP A 1 79 ? -2.166 -28.958 -28.341 1.00 27.58 79 ASP A O 1
ATOM 638 N N . GLN A 1 80 ? -1.495 -27.911 -30.230 1.00 28.64 80 GLN A N 1
ATOM 639 C CA . GLN A 1 80 ? -2.582 -27.225 -30.970 1.00 28.64 80 GLN A CA 1
ATOM 640 C C . GLN A 1 80 ? -3.988 -26.894 -30.384 1.00 28.64 80 GLN A C 1
ATOM 642 O O . GLN A 1 80 ? -4.785 -27.750 -30.034 1.00 28.64 80 GLN A O 1
ATOM 647 N N . GLN A 1 81 ? -4.302 -25.586 -30.500 1.00 28.30 81 GLN A N 1
ATOM 648 C CA . GLN A 1 81 ? -5.446 -24.886 -31.153 1.00 28.30 81 GLN A CA 1
ATOM 649 C C . GLN A 1 81 ? -6.955 -25.202 -30.900 1.00 28.30 81 GLN A C 1
ATOM 651 O O . GLN A 1 81 ? -7.459 -26.257 -31.250 1.00 28.30 81 GLN A O 1
ATOM 656 N N . LYS A 1 82 ? -7.674 -24.086 -30.614 1.00 25.31 82 LYS A N 1
ATOM 657 C CA . LYS A 1 82 ? -8.891 -23.503 -31.272 1.00 25.31 82 LYS A CA 1
ATOM 658 C C . LYS A 1 82 ? -10.337 -23.745 -30.755 1.00 25.31 82 LYS A C 1
ATOM 660 O O . LYS A 1 82 ? -10.740 -24.858 -30.464 1.00 25.31 82 LYS A O 1
ATOM 665 N N . GLN A 1 83 ? -11.104 -22.631 -30.874 1.00 29.61 83 GLN A N 1
ATOM 666 C CA . GLN A 1 83 ? -12.577 -22.422 -31.003 1.00 29.61 83 GLN A CA 1
ATOM 667 C C . GLN A 1 83 ? -13.470 -22.489 -29.740 1.00 29.61 83 GLN A C 1
ATOM 669 O O . GLN A 1 83 ? -13.156 -23.210 -28.809 1.00 29.61 83 GLN A O 1
ATOM 674 N N . GLN A 1 84 ? -14.642 -21.832 -29.622 1.00 25.59 84 GLN A N 1
ATOM 675 C CA . GLN A 1 84 ? -15.272 -20.584 -30.123 1.00 25.59 84 GLN A CA 1
ATOM 676 C C . GLN A 1 84 ? -16.569 -20.359 -29.272 1.00 25.59 84 GLN A C 1
ATOM 678 O O . GLN A 1 84 ? -17.163 -21.320 -28.803 1.00 25.59 84 GLN A O 1
ATOM 683 N N . PHE A 1 85 ? -16.957 -19.090 -29.073 1.00 23.95 85 PHE A N 1
ATOM 684 C CA . PHE A 1 85 ? -18.191 -18.442 -28.543 1.00 23.95 85 PHE A CA 1
ATOM 685 C C . PHE A 1 85 ? -19.412 -19.188 -27.934 1.00 23.95 85 PHE A C 1
ATOM 687 O O . PHE A 1 85 ? -20.020 -20.040 -28.567 1.00 23.95 85 PHE A O 1
ATOM 694 N N . SER A 1 86 ? -19.945 -18.613 -26.832 1.00 24.30 86 SER A N 1
ATOM 695 C CA . SER A 1 86 ? -21.371 -18.222 -26.655 1.00 24.30 86 SER A CA 1
ATOM 696 C C . SER A 1 86 ? -21.569 -17.279 -25.437 1.00 24.30 86 SER A C 1
ATOM 698 O O . SER A 1 86 ? -20.766 -17.278 -24.510 1.00 24.30 86 SER A O 1
ATOM 700 N N . LYS A 1 87 ? -22.602 -16.422 -25.488 1.00 27.95 87 LYS A N 1
ATOM 701 C CA . LYS A 1 87 ? -22.819 -15.131 -24.783 1.00 27.95 87 LYS A CA 1
ATOM 702 C C . LYS A 1 87 ? -23.473 -15.236 -23.383 1.00 27.95 87 LYS A C 1
ATOM 704 O O . LYS A 1 87 ? -24.449 -15.967 -23.259 1.00 27.95 87 LYS A O 1
ATOM 709 N N . LYS A 1 88 ? -23.084 -14.365 -22.421 1.00 27.83 88 LYS A N 1
ATOM 710 C CA . LYS A 1 88 ? -23.917 -13.289 -21.783 1.00 27.83 88 LYS A CA 1
ATOM 711 C C . LYS A 1 88 ? -23.374 -12.731 -20.433 1.00 27.83 88 LYS A C 1
ATOM 713 O O . LYS A 1 88 ? -22.978 -13.485 -19.557 1.00 27.83 88 LYS A O 1
ATOM 718 N N . SER A 1 89 ? -23.544 -11.403 -20.297 1.00 28.59 89 SER A N 1
ATOM 719 C CA . SER A 1 89 ? -23.647 -10.498 -19.120 1.00 28.59 89 SER A CA 1
ATOM 720 C C . SER A 1 89 ? -22.405 -10.127 -18.279 1.00 28.59 89 SER A C 1
ATOM 722 O O . SER A 1 89 ? -21.722 -10.981 -17.718 1.00 28.59 89 SER A O 1
ATOM 724 N N . THR A 1 90 ? -22.117 -8.818 -18.162 1.00 28.41 90 THR A N 1
ATOM 725 C CA . THR A 1 90 ? -20.927 -8.259 -17.486 1.00 28.41 90 THR A CA 1
ATOM 726 C C . THR A 1 90 ? -21.153 -6.892 -16.850 1.00 28.41 90 THR A C 1
ATOM 728 O O . THR A 1 90 ? -21.479 -5.961 -17.576 1.00 28.41 90 THR A O 1
ATOM 731 N N . THR A 1 91 ? -20.784 -6.773 -15.566 1.00 31.77 91 THR A N 1
ATOM 732 C CA . THR A 1 91 ? -20.399 -5.516 -14.891 1.00 31.77 91 THR A CA 1
ATOM 733 C C . THR A 1 91 ? -19.508 -5.854 -13.677 1.00 31.77 91 THR A C 1
ATOM 735 O O . THR A 1 91 ? -20.086 -6.217 -12.666 1.00 31.77 91 THR A O 1
ATOM 738 N N . GLN A 1 92 ? -18.157 -5.853 -13.741 1.00 46.72 92 GLN A N 1
ATOM 739 C CA . GLN A 1 92 ? -17.280 -6.134 -12.557 1.00 46.72 92 GLN A CA 1
ATOM 740 C C . GLN A 1 92 ? -15.842 -5.561 -12.640 1.00 46.72 92 GLN A C 1
ATOM 742 O O . GLN A 1 92 ? -14.876 -6.286 -12.421 1.00 46.72 92 GLN A O 1
ATOM 747 N N . LEU A 1 93 ? -15.685 -4.279 -12.970 1.00 34.94 93 LEU A N 1
ATOM 748 C CA . LEU A 1 93 ? -14.491 -3.467 -12.682 1.00 34.94 93 LEU A CA 1
ATOM 749 C C . LEU A 1 93 ? -14.987 -2.015 -12.581 1.00 34.94 93 LEU A C 1
ATOM 751 O O . LEU A 1 93 ? -15.708 -1.589 -13.484 1.00 34.94 93 LEU A O 1
ATOM 755 N N . LEU A 1 94 ? -14.643 -1.281 -11.519 1.00 34.09 94 LEU A N 1
ATOM 756 C CA . LEU A 1 94 ? -14.890 0.164 -11.408 1.00 34.09 94 LEU A CA 1
ATOM 757 C C . LEU A 1 94 ? -13.572 0.907 -11.687 1.00 34.09 94 LEU A C 1
ATOM 759 O O . LEU A 1 94 ? -12.741 1.049 -10.792 1.00 34.09 94 LEU A O 1
ATOM 763 N N . PRO A 1 95 ? -13.312 1.305 -12.941 1.00 31.47 95 PRO A N 1
ATOM 764 C CA . PRO A 1 95 ? -12.176 2.143 -13.288 1.00 31.47 95 PRO A CA 1
ATOM 765 C C . PRO A 1 95 ? -12.497 3.622 -13.049 1.00 31.47 95 PRO A C 1
ATOM 767 O O . PRO A 1 95 ? -13.623 4.058 -13.272 1.00 31.47 95 PRO A O 1
ATOM 770 N N . LEU A 1 96 ? -11.478 4.418 -12.725 1.00 38.84 96 LEU A N 1
ATOM 771 C CA . LEU A 1 96 ? -11.571 5.880 -12.773 1.00 38.84 96 LEU A CA 1
ATOM 772 C C . LEU A 1 96 ? -11.477 6.467 -14.208 1.00 38.84 96 LEU A C 1
ATOM 774 O O . LEU A 1 96 ? -11.698 7.659 -14.366 1.00 38.84 96 LEU A O 1
ATOM 778 N N . VAL A 1 97 ? -11.218 5.656 -15.256 1.00 27.19 97 VAL A N 1
ATOM 779 C CA . VAL A 1 97 ? -11.369 5.962 -16.711 1.00 27.19 97 VAL A CA 1
ATOM 780 C C . VAL A 1 97 ? -11.457 4.647 -17.525 1.00 27.19 97 VAL A C 1
ATOM 782 O O . VAL A 1 97 ? -10.505 3.880 -17.437 1.00 27.19 97 VAL A O 1
ATOM 785 N N . GLN A 1 98 ? -12.499 4.385 -18.352 1.00 28.58 98 GLN A N 1
ATOM 786 C CA . GLN A 1 98 ? -12.530 3.340 -19.431 1.00 28.58 98 GLN A CA 1
ATOM 787 C C . GLN A 1 98 ? -13.653 3.541 -20.497 1.00 28.58 98 GLN A C 1
ATOM 789 O O . GLN A 1 98 ? -14.714 4.061 -20.155 1.00 28.58 98 GLN A O 1
ATOM 794 N N . PRO A 1 99 ? -13.503 2.996 -21.735 1.00 24.33 99 PRO A N 1
ATOM 795 C CA . PRO A 1 99 ? -14.587 2.422 -22.561 1.00 24.33 99 PRO A CA 1
ATOM 796 C C . PRO A 1 99 ? -14.434 0.871 -22.757 1.00 24.33 99 PRO A C 1
ATOM 798 O O . PRO A 1 99 ? -13.432 0.305 -22.324 1.00 24.33 99 PRO A O 1
ATOM 801 N N . PRO A 1 100 ? -15.420 0.130 -23.330 1.00 27.97 100 PRO A N 1
ATOM 802 C CA . PRO A 1 100 ? -16.043 -1.031 -22.654 1.00 27.97 100 PRO A CA 1
ATOM 803 C C . PRO A 1 100 ? -15.668 -2.468 -23.119 1.00 27.97 100 PRO A C 1
ATOM 805 O O . PRO A 1 100 ? -15.192 -2.677 -24.229 1.00 27.97 100 PRO A O 1
ATOM 808 N N . CYS A 1 101 ? -16.082 -3.448 -22.280 1.00 21.92 101 CYS A N 1
ATOM 809 C CA . CYS A 1 101 ? -16.706 -4.775 -22.568 1.00 21.92 101 CYS A CA 1
ATOM 810 C C . CYS A 1 101 ? -16.028 -6.117 -22.134 1.00 21.92 101 CYS A C 1
ATOM 812 O O . CYS A 1 101 ? -15.257 -6.725 -22.863 1.00 21.92 101 CYS A O 1
ATOM 814 N N . SER A 1 102 ? -16.590 -6.698 -21.057 1.00 28.17 102 SER A N 1
ATOM 815 C CA . SER A 1 102 ? -17.148 -8.074 -20.878 1.00 28.17 102 SER A CA 1
ATOM 816 C C . SER A 1 102 ? -16.356 -9.365 -20.455 1.00 28.17 102 SER A C 1
ATOM 818 O O . SER A 1 102 ? -15.190 -9.551 -20.774 1.00 28.17 102 SER A O 1
ATOM 820 N N . SER A 1 103 ? -17.014 -10.255 -19.664 1.00 35.03 103 SER A N 1
ATOM 821 C CA . SER A 1 103 ? -16.567 -11.084 -18.492 1.00 35.03 103 SER A CA 1
ATOM 822 C C . SER A 1 103 ? -16.156 -12.583 -18.702 1.00 35.03 103 SER A C 1
ATOM 824 O O . SER A 1 103 ? -15.395 -12.876 -19.609 1.00 35.03 103 SER A O 1
ATOM 826 N N . ILE A 1 104 ? -16.419 -13.501 -17.740 1.00 35.41 104 ILE A N 1
ATOM 827 C CA . ILE A 1 104 ? -15.462 -14.381 -16.989 1.00 35.41 104 ILE A CA 1
ATOM 828 C C . ILE A 1 104 ? -15.982 -15.835 -16.771 1.00 35.41 104 ILE A C 1
ATOM 830 O O . ILE A 1 104 ? -17.188 -16.007 -16.655 1.00 35.41 104 ILE A O 1
ATOM 834 N N . SER A 1 105 ? -15.095 -16.849 -16.598 1.00 49.47 105 SER A N 1
ATOM 835 C CA . SER A 1 105 ? -15.101 -17.855 -15.479 1.00 49.47 105 SER A CA 1
ATOM 836 C C . SER A 1 105 ? -14.066 -18.997 -15.655 1.00 49.47 105 SER A C 1
ATOM 838 O O . SER A 1 105 ? -13.711 -19.347 -16.775 1.00 49.47 105 SER A O 1
ATOM 840 N N . LYS A 1 106 ? -13.506 -19.520 -14.544 1.00 32.59 106 LYS A N 1
ATOM 841 C CA . LYS A 1 106 ? -12.254 -20.322 -14.360 1.00 32.59 106 LYS A CA 1
ATOM 842 C C . LYS A 1 106 ? -10.954 -19.654 -14.796 1.00 32.59 106 LYS A C 1
ATOM 844 O O . LYS A 1 106 ? -9.872 -20.013 -14.337 1.00 32.59 106 LYS A O 1
ATOM 849 N N . SER A 1 107 ? -11.066 -18.639 -15.640 1.00 39.84 107 SER A N 1
ATOM 850 C CA . SER A 1 107 ? -9.953 -17.804 -16.030 1.00 39.84 107 SER A CA 1
ATOM 851 C C . SER A 1 107 ? -9.561 -16.815 -14.941 1.00 39.84 107 SER A C 1
ATOM 853 O O . SER A 1 107 ? -8.496 -16.276 -15.095 1.00 39.84 107 SER A O 1
ATOM 855 N N . ALA A 1 108 ? -10.325 -16.563 -13.874 1.00 37.22 108 ALA A N 1
ATOM 856 C CA . ALA A 1 108 ? -10.158 -15.386 -13.010 1.00 37.22 108 ALA A CA 1
ATOM 857 C C . ALA A 1 108 ? -8.786 -15.227 -12.337 1.00 37.22 108 ALA A C 1
ATOM 859 O O . ALA A 1 108 ? -8.199 -14.164 -12.471 1.00 37.22 108 ALA A O 1
ATOM 860 N N . ALA A 1 109 ? -8.193 -16.274 -11.756 1.00 36.34 109 ALA A N 1
ATOM 861 C CA . ALA A 1 109 ? -6.809 -16.204 -11.266 1.00 36.34 109 ALA A CA 1
ATOM 862 C C . ALA A 1 109 ? -5.797 -16.023 -12.417 1.00 36.34 109 ALA A C 1
ATOM 864 O O . ALA A 1 109 ? -4.848 -15.254 -12.313 1.00 36.34 109 ALA A O 1
ATOM 865 N N . LYS A 1 110 ? -6.036 -16.663 -13.572 1.00 39.97 110 LYS A N 1
ATOM 866 C CA . LYS A 1 110 ? -5.289 -16.412 -14.822 1.00 39.97 110 LYS A CA 1
ATOM 867 C C . LYS A 1 110 ? -5.573 -15.027 -15.423 1.00 39.97 110 LYS A C 1
ATOM 869 O O . LYS A 1 110 ? -4.734 -14.537 -16.162 1.00 39.97 110 LYS A O 1
ATOM 874 N N . LYS A 1 111 ? -6.729 -14.425 -15.134 1.00 41.31 111 LYS A N 1
ATOM 875 C CA . LYS A 1 111 ? -7.271 -13.184 -15.696 1.00 41.31 111 LYS A CA 1
ATOM 876 C C . LYS A 1 111 ? -6.746 -12.032 -14.878 1.00 41.31 111 LYS A C 1
ATOM 878 O O . LYS A 1 111 ? -6.286 -11.091 -15.471 1.00 41.31 111 LYS A O 1
ATOM 883 N N . ILE A 1 112 ? -6.692 -12.147 -13.556 1.00 49.28 112 ILE A N 1
ATOM 884 C CA . ILE A 1 112 ? -5.978 -11.225 -12.675 1.00 49.28 112 ILE A CA 1
ATOM 885 C C . ILE A 1 112 ? -4.480 -11.311 -12.984 1.00 49.28 112 ILE A C 1
ATOM 887 O O . ILE A 1 112 ? -3.887 -10.291 -13.299 1.00 49.28 112 ILE A O 1
ATOM 891 N N . LYS A 1 113 ? -3.898 -12.514 -13.126 1.00 41.88 113 LYS A N 1
ATOM 892 C CA . LYS A 1 113 ? -2.525 -12.672 -13.656 1.00 41.88 113 LYS A CA 1
ATOM 893 C C . LYS A 1 113 ? -2.320 -12.118 -15.075 1.00 41.88 113 LYS A C 1
ATOM 895 O O . LYS A 1 113 ? -1.225 -11.666 -15.391 1.00 41.88 113 LYS A O 1
ATOM 900 N N . SER A 1 114 ? -3.333 -12.139 -15.947 1.00 42.88 114 SER A N 1
ATOM 901 C CA . SER A 1 114 ? -3.257 -11.506 -17.274 1.00 42.88 114 SER A CA 1
ATOM 902 C C . SER A 1 114 ? -3.568 -10.008 -17.240 1.00 42.88 114 SER A C 1
ATOM 904 O O . SER A 1 114 ? -3.135 -9.295 -18.133 1.00 42.88 114 SER A O 1
ATOM 906 N N . LEU A 1 115 ? -4.296 -9.525 -16.230 1.00 47.03 115 LEU A N 1
ATOM 907 C CA . LEU A 1 115 ? -4.599 -8.116 -15.975 1.00 47.03 115 LEU A CA 1
ATOM 908 C C . LEU A 1 115 ? -3.372 -7.423 -15.370 1.00 47.03 115 LEU A C 1
ATOM 910 O O . LEU A 1 115 ? -3.058 -6.309 -15.759 1.00 47.03 115 LEU A O 1
ATOM 914 N N . LEU A 1 116 ? -2.573 -8.121 -14.555 1.00 46.59 116 LEU A N 1
ATOM 915 C CA . LEU A 1 116 ? -1.216 -7.694 -14.179 1.00 46.59 116 LEU A CA 1
ATOM 916 C C . LEU A 1 116 ? -0.290 -7.538 -15.408 1.00 46.59 116 LEU A C 1
ATOM 918 O O . LEU A 1 116 ? 0.685 -6.786 -15.365 1.00 46.59 116 LEU A O 1
ATOM 922 N N . LYS A 1 117 ? -0.628 -8.202 -16.526 1.00 40.22 117 LYS A N 1
ATOM 923 C CA . LYS A 1 117 ? -0.000 -8.065 -17.852 1.00 40.22 117 LYS A CA 1
ATOM 924 C C . LYS A 1 117 ? -0.755 -7.113 -18.796 1.00 40.22 117 LYS A C 1
ATOM 926 O O . LYS A 1 117 ? -0.520 -7.193 -20.001 1.00 40.22 117 LYS A O 1
ATOM 931 N N . LEU A 1 118 ? -1.663 -6.258 -18.302 1.00 37.41 118 LEU A N 1
ATOM 932 C CA . LEU A 1 118 ? -2.387 -5.269 -19.116 1.00 37.41 118 LEU A CA 1
ATOM 933 C C . LEU A 1 118 ? -1.393 -4.444 -19.936 1.00 37.41 118 LEU A C 1
ATOM 935 O O . LEU A 1 118 ? -0.756 -3.540 -19.414 1.00 37.41 118 LEU A O 1
ATOM 939 N N . ARG A 1 119 ? -1.265 -4.773 -21.223 1.00 31.38 119 ARG A N 1
ATOM 940 C CA . ARG A 1 119 ? -0.561 -3.957 -22.206 1.00 31.38 119 ARG A CA 1
ATOM 941 C C . ARG A 1 119 ? -1.473 -2.794 -22.563 1.00 31.38 119 ARG A C 1
ATOM 943 O O . ARG A 1 119 ? -2.455 -2.986 -23.278 1.00 31.38 119 ARG A O 1
ATOM 950 N N . SER A 1 120 ? -1.168 -1.608 -22.067 1.00 34.94 120 SER A N 1
ATOM 951 C CA . SER A 1 120 ? -1.640 -0.363 -22.664 1.00 34.94 120 SER A CA 1
ATOM 952 C C . SER A 1 120 ? -0.698 -0.012 -23.815 1.00 34.94 120 SER A C 1
ATOM 954 O O . SER A 1 120 ? 0.519 0.031 -23.653 1.00 34.94 120 SER A O 1
ATOM 956 N N . SER A 1 121 ? -1.250 0.199 -25.010 1.00 31.22 121 SER A N 1
ATOM 957 C CA . SER A 1 121 ? -0.509 0.738 -26.152 1.00 31.22 121 SER A CA 1
ATOM 958 C C . SER A 1 121 ? -0.389 2.254 -25.999 1.00 31.22 121 SER A C 1
ATOM 960 O O . SER A 1 121 ? -1.037 3.015 -26.712 1.00 31.22 121 SER A O 1
ATOM 962 N N . ALA A 1 122 ? 0.389 2.694 -25.023 1.00 41.19 122 ALA A N 1
ATOM 963 C CA . ALA A 1 122 ? 0.858 4.064 -24.954 1.00 41.19 122 ALA A CA 1
ATOM 964 C C . ALA A 1 122 ? 2.363 3.984 -24.730 1.00 41.19 122 ALA A C 1
ATOM 966 O O . ALA A 1 122 ? 2.826 3.290 -23.830 1.00 41.19 122 ALA A O 1
ATOM 967 N N . SER A 1 123 ? 3.128 4.607 -25.614 1.00 43.47 123 SER A N 1
ATOM 968 C CA . SER A 1 123 ? 4.559 4.799 -25.413 1.00 43.47 123 SER A CA 1
ATOM 969 C C . SER A 1 123 ? 4.757 6.076 -24.595 1.00 43.47 123 SER A C 1
ATOM 971 O O . SER A 1 123 ? 3.945 6.995 -24.730 1.00 43.47 123 SER A O 1
ATOM 973 N N . PRO A 1 124 ? 5.812 6.170 -23.769 1.00 39.09 124 PRO A N 1
ATOM 974 C CA . PRO A 1 124 ? 6.151 7.430 -23.120 1.00 39.09 124 PRO A CA 1
ATOM 975 C C . PRO A 1 124 ? 6.389 8.514 -24.188 1.00 39.09 124 PRO A C 1
ATOM 977 O O . PRO A 1 124 ? 6.905 8.195 -25.267 1.00 39.09 124 PRO A O 1
ATOM 980 N N . PRO A 1 125 ? 6.040 9.785 -23.929 1.00 40.28 125 PRO A N 1
ATOM 981 C CA . PRO A 1 125 ? 6.337 10.864 -24.860 1.00 40.28 125 PRO A CA 1
ATOM 982 C C . PRO A 1 125 ? 7.855 10.969 -25.066 1.00 40.28 125 PRO A C 1
ATOM 984 O O . PRO A 1 125 ? 8.619 11.196 -24.129 1.00 40.28 125 PRO A O 1
ATOM 987 N N . THR A 1 126 ? 8.309 10.793 -26.307 1.00 36.06 126 THR A N 1
ATOM 988 C CA . THR A 1 126 ? 9.695 11.064 -26.701 1.00 36.06 126 THR A CA 1
ATOM 989 C C . THR A 1 126 ? 9.963 12.562 -26.610 1.00 36.06 126 THR A C 1
ATOM 991 O O . THR A 1 126 ? 9.290 13.351 -27.273 1.00 36.06 126 THR A O 1
ATOM 994 N N . SER A 1 127 ? 10.963 12.963 -25.827 1.00 31.69 127 SER A N 1
ATOM 995 C CA . SER A 1 127 ? 11.450 14.340 -25.761 1.00 31.69 127 SER A CA 1
ATOM 996 C C . SER A 1 127 ? 12.106 14.745 -27.087 1.00 31.69 127 SER A C 1
ATOM 998 O O . SER A 1 127 ? 13.295 14.543 -27.321 1.00 31.69 127 SER A O 1
ATOM 1000 N N . THR A 1 128 ? 11.328 15.332 -27.995 1.00 27.12 128 THR A N 1
ATOM 1001 C CA . THR A 1 128 ? 11.872 16.007 -29.178 1.00 27.12 128 THR A CA 1
ATOM 1002 C C . THR A 1 128 ? 12.566 17.301 -28.767 1.00 27.12 128 THR A C 1
ATOM 1004 O O . THR A 1 128 ? 11.950 18.216 -28.223 1.00 27.12 128 THR A O 1
ATOM 1007 N N . SER A 1 129 ? 13.863 17.369 -29.058 1.00 29.67 129 SER A N 1
ATOM 1008 C CA . SER A 1 129 ? 14.714 18.548 -28.936 1.00 29.67 129 SER A CA 1
ATOM 1009 C C . SER A 1 129 ? 14.125 19.744 -29.691 1.00 29.67 129 SER A C 1
ATOM 1011 O O . SER A 1 129 ? 14.082 19.746 -30.924 1.00 29.67 129 SER A O 1
ATOM 1013 N N . LEU A 1 130 ? 13.727 20.789 -28.969 1.00 27.70 130 LEU A N 1
ATOM 1014 C CA . LEU A 1 130 ? 13.483 22.100 -29.562 1.00 27.70 130 LEU A CA 1
ATOM 1015 C C . LEU A 1 130 ? 14.833 22.783 -29.801 1.00 27.70 130 LEU A C 1
ATOM 1017 O O . LEU A 1 130 ? 15.529 23.193 -28.875 1.00 27.70 130 LEU A O 1
ATOM 1021 N N . SER A 1 131 ? 15.213 22.876 -31.072 1.00 25.95 131 SER A N 1
ATOM 1022 C CA . SER A 1 131 ? 16.352 23.655 -31.541 1.00 25.95 131 SER A CA 1
ATOM 1023 C C . SER A 1 131 ? 16.093 25.151 -31.325 1.00 25.95 131 SER A C 1
ATOM 1025 O O . SER A 1 131 ? 15.325 25.764 -32.070 1.00 25.95 131 SER A O 1
ATOM 1027 N N . CYS A 1 132 ? 16.751 25.760 -30.339 1.00 25.41 132 CYS A N 1
ATOM 1028 C CA . CYS A 1 132 ? 16.763 27.212 -30.179 1.00 25.41 132 CYS A CA 1
ATOM 1029 C C . CYS A 1 132 ? 17.823 27.834 -31.096 1.00 25.41 132 CYS A C 1
ATOM 1031 O O . CYS A 1 132 ? 19.023 27.606 -30.940 1.00 25.41 132 CYS A O 1
ATOM 1033 N N . LYS A 1 133 ? 17.368 28.640 -32.062 1.00 26.09 133 LYS A N 1
ATOM 1034 C CA . LYS A 1 133 ? 18.226 29.539 -32.837 1.00 26.09 133 LYS A CA 1
ATOM 1035 C C . LYS A 1 133 ? 18.751 30.649 -31.924 1.00 26.09 133 LYS A C 1
ATOM 1037 O O . LYS A 1 133 ? 17.990 31.307 -31.223 1.00 26.09 133 LYS A O 1
ATOM 1042 N N . LEU A 1 134 ? 20.066 30.831 -31.979 1.00 28.48 134 LEU A N 1
ATOM 1043 C CA . LEU A 1 134 ? 20.841 31.900 -31.359 1.00 28.48 134 LEU A CA 1
ATOM 1044 C C . LEU A 1 134 ? 20.338 33.295 -31.771 1.00 28.48 134 LEU A C 1
ATOM 1046 O O . LEU A 1 134 ? 20.283 33.603 -32.961 1.00 28.48 134 LEU A O 1
ATOM 1050 N N . SER A 1 135 ? 20.179 34.187 -30.795 1.00 26.73 135 SER A N 1
ATOM 1051 C CA . SER A 1 135 ? 20.530 35.599 -30.967 1.00 26.73 135 SER A CA 1
ATOM 1052 C C . SER A 1 135 ? 21.094 36.166 -29.665 1.00 26.73 135 SER A C 1
ATOM 1054 O O . SER A 1 135 ? 20.576 35.932 -28.579 1.00 26.73 135 SER A O 1
ATOM 1056 N N . ARG A 1 136 ? 22.232 36.843 -29.833 1.00 30.22 136 ARG A N 1
ATOM 1057 C CA . ARG A 1 136 ? 23.191 37.334 -28.840 1.00 30.22 136 ARG A CA 1
ATOM 1058 C C . ARG A 1 136 ? 22.587 38.326 -27.842 1.00 30.22 136 ARG A C 1
ATOM 1060 O O . ARG A 1 136 ? 21.892 39.250 -28.242 1.00 30.22 136 ARG A O 1
ATOM 1067 N N . GLY A 1 137 ? 23.014 38.215 -26.589 1.00 25.69 137 GLY A N 1
ATOM 1068 C CA . GLY A 1 137 ? 22.878 39.256 -25.575 1.00 25.69 137 GLY A CA 1
ATOM 1069 C C . GLY A 1 137 ? 23.578 38.827 -24.291 1.00 25.69 137 GLY A C 1
ATOM 1070 O O . GLY A 1 137 ? 23.150 37.891 -23.633 1.00 25.69 137 GLY A O 1
ATOM 1071 N N . THR A 1 138 ? 24.700 39.467 -23.995 1.00 33.59 138 THR A N 1
ATOM 1072 C CA . THR A 1 138 ? 25.543 39.315 -22.802 1.00 33.59 138 THR A CA 1
ATOM 1073 C C . THR A 1 138 ? 24.750 39.291 -21.493 1.00 33.59 138 THR A C 1
ATOM 1075 O O . THR A 1 138 ? 24.016 40.244 -21.252 1.00 33.59 138 THR A O 1
ATOM 1078 N N . SER A 1 139 ? 24.954 38.279 -20.637 1.00 26.47 139 SER A N 1
ATOM 1079 C CA . SER A 1 139 ? 24.932 38.355 -19.159 1.00 26.47 139 SER A CA 1
ATOM 1080 C C . SER A 1 139 ? 25.281 36.996 -18.532 1.00 26.47 139 SER A C 1
ATOM 1082 O O . SER A 1 139 ? 25.039 35.944 -19.111 1.00 26.47 139 SER A O 1
ATOM 1084 N N . THR A 1 140 ? 25.899 37.067 -17.361 1.00 28.77 140 THR A N 1
ATOM 1085 C CA . THR A 1 140 ? 26.375 36.018 -16.446 1.00 28.77 140 THR A CA 1
ATOM 1086 C C . THR A 1 140 ? 25.406 34.846 -16.189 1.00 28.77 140 THR A C 1
ATOM 1088 O O . THR A 1 140 ? 24.190 35.026 -16.251 1.00 28.77 140 THR A O 1
ATOM 1091 N N . PRO A 1 141 ? 25.908 33.641 -15.838 1.00 26.73 141 PRO A N 1
ATOM 1092 C CA . PRO A 1 141 ? 25.051 32.508 -15.511 1.00 26.73 141 PRO A CA 1
ATOM 1093 C C . PRO A 1 141 ? 24.435 32.707 -14.122 1.00 26.73 141 PRO A C 1
ATOM 1095 O O . PRO A 1 141 ? 25.094 32.532 -13.098 1.00 26.73 141 PRO A O 1
ATOM 1098 N N . VAL A 1 142 ? 23.155 33.075 -14.084 1.00 25.38 142 VAL A N 1
ATOM 1099 C CA . VAL A 1 142 ? 22.332 32.940 -12.881 1.00 25.38 142 VAL A CA 1
ATOM 1100 C C . VAL A 1 142 ? 22.017 31.458 -12.721 1.00 25.38 142 VAL A C 1
ATOM 1102 O O . VAL A 1 142 ? 21.247 30.875 -13.482 1.00 25.38 142 VAL A O 1
ATOM 1105 N N . LEU A 1 143 ? 22.668 30.852 -11.735 1.00 25.30 143 LEU A N 1
ATOM 1106 C CA . LEU A 1 143 ? 22.336 29.548 -11.186 1.00 25.30 143 LEU A CA 1
ATOM 1107 C C . LEU A 1 143 ? 20.878 29.615 -10.697 1.00 25.30 143 LEU A C 1
ATOM 1109 O O . LEU A 1 143 ? 20.597 30.225 -9.667 1.00 25.30 143 LEU A O 1
ATOM 1113 N N . LEU A 1 144 ? 19.933 29.040 -11.442 1.00 26.78 144 LEU A N 1
ATOM 1114 C CA . LEU A 1 144 ? 18.574 28.828 -10.944 1.00 26.78 144 LEU A CA 1
ATOM 1115 C C . LEU A 1 144 ? 18.636 27.712 -9.899 1.00 26.78 144 LEU A C 1
ATOM 1117 O O . LEU A 1 144 ? 18.468 26.532 -10.195 1.00 26.78 144 LEU A O 1
ATOM 1121 N N . GLN A 1 145 ? 18.942 28.117 -8.666 1.00 26.94 145 GLN A N 1
ATOM 1122 C CA . GLN A 1 145 ? 18.701 27.338 -7.464 1.00 26.94 145 GLN A CA 1
ATOM 1123 C C . GLN A 1 145 ? 17.205 27.033 -7.396 1.00 26.94 145 GLN A C 1
ATOM 1125 O O . GLN A 1 145 ? 16.392 27.893 -7.058 1.00 26.94 145 GLN A O 1
ATOM 1130 N N . ILE A 1 146 ? 16.841 25.789 -7.686 1.00 30.48 146 ILE A N 1
ATOM 1131 C CA . ILE A 1 146 ? 15.569 25.223 -7.249 1.00 30.48 146 ILE A CA 1
ATOM 1132 C C . ILE A 1 146 ? 15.748 24.880 -5.764 1.00 30.48 146 ILE A C 1
ATOM 1134 O O . ILE A 1 146 ? 15.939 23.735 -5.384 1.00 30.48 146 ILE A O 1
ATOM 1138 N N . HIS A 1 147 ? 15.754 25.910 -4.920 1.00 31.70 147 HIS A N 1
ATOM 1139 C CA . HIS A 1 147 ? 15.431 25.788 -3.503 1.00 31.70 147 HIS A CA 1
ATOM 1140 C C . HIS A 1 147 ? 14.078 26.459 -3.323 1.00 31.70 147 HIS A C 1
ATOM 1142 O O . HIS A 1 147 ? 13.976 27.663 -3.092 1.00 31.70 147 HIS A O 1
ATOM 1148 N N . ARG A 1 148 ? 13.013 25.676 -3.479 1.00 31.69 148 ARG A N 1
ATOM 1149 C CA . ARG A 1 148 ? 11.687 26.088 -3.037 1.00 31.69 148 ARG A CA 1
ATOM 1150 C C . ARG A 1 148 ? 11.056 24.910 -2.319 1.00 31.69 148 ARG A C 1
ATOM 1152 O O . ARG A 1 148 ? 10.493 24.029 -2.953 1.00 31.69 148 ARG A O 1
ATOM 1159 N N . SER A 1 149 ? 11.231 24.932 -0.999 1.00 37.34 149 SER A N 1
ATOM 1160 C CA . SER A 1 149 ? 10.363 24.285 -0.016 1.00 37.34 149 SER A CA 1
ATOM 1161 C C . SER A 1 149 ? 8.917 24.378 -0.515 1.00 37.34 149 SER A C 1
ATOM 1163 O O . SER A 1 149 ? 8.372 25.475 -0.680 1.00 37.34 149 SER A O 1
ATOM 1165 N N . GLN A 1 150 ? 8.357 23.228 -0.886 1.00 36.09 150 GLN A N 1
ATOM 1166 C CA . GLN A 1 150 ? 6.951 23.082 -1.224 1.00 36.09 150 GLN A CA 1
ATOM 1167 C C . GLN A 1 150 ? 6.297 22.370 -0.053 1.00 36.09 150 GLN A C 1
ATOM 1169 O O . GLN A 1 150 ? 6.330 21.151 0.045 1.00 36.09 150 GLN A O 1
ATOM 1174 N N . ASN A 1 151 ? 5.713 23.175 0.830 1.00 34.78 151 ASN A N 1
ATOM 1175 C CA . ASN A 1 151 ? 4.674 22.712 1.729 1.00 34.78 151 ASN A CA 1
ATOM 1176 C C . ASN A 1 151 ? 3.572 22.028 0.913 1.00 34.78 151 ASN A C 1
ATOM 1178 O O . ASN A 1 151 ? 3.065 22.587 -0.066 1.00 34.78 151 ASN A O 1
ATOM 1182 N N . SER A 1 152 ? 3.237 20.823 1.357 1.00 42.03 152 SER A N 1
ATOM 1183 C CA . SER A 1 152 ? 2.148 19.964 0.917 1.00 42.03 152 SER A CA 1
ATOM 1184 C C . SER A 1 152 ? 0.846 20.736 0.687 1.00 42.03 152 SER A C 1
ATOM 1186 O O . SER A 1 152 ? 0.326 21.436 1.559 1.00 42.03 152 SER A O 1
ATOM 1188 N N . LYS A 1 153 ? 0.343 20.631 -0.547 1.00 43.34 153 LYS A N 1
ATOM 1189 C CA . LYS A 1 153 ? -1.047 20.867 -0.974 1.00 43.34 153 LYS A CA 1
ATOM 1190 C C . LYS A 1 153 ? -1.149 20.490 -2.451 1.00 43.34 153 LYS A C 1
ATOM 1192 O O . LYS A 1 153 ? -1.237 21.340 -3.335 1.00 43.34 153 LYS A O 1
ATOM 1197 N N . LEU A 1 154 ? -1.149 19.188 -2.726 1.00 44.94 154 LEU A N 1
ATOM 1198 C CA . LEU A 1 154 ? -1.462 18.645 -4.053 1.00 44.94 154 LEU A CA 1
ATOM 1199 C C . LEU A 1 154 ? -2.932 18.868 -4.467 1.00 44.94 154 LEU A C 1
ATOM 1201 O O . LEU A 1 154 ? -3.304 18.566 -5.595 1.00 44.94 154 LEU A O 1
ATOM 1205 N N . SER A 1 155 ? -3.764 19.472 -3.612 1.00 45.47 155 SER A N 1
ATOM 1206 C CA . SER A 1 155 ? -5.212 19.596 -3.807 1.00 45.47 155 SER A CA 1
ATOM 1207 C C . SER A 1 155 ? -5.716 20.957 -4.305 1.00 45.47 155 SER A C 1
ATOM 1209 O O . SER A 1 155 ? -6.861 21.315 -4.037 1.00 45.47 155 SER A O 1
ATOM 1211 N N . ASN A 1 156 ? -4.926 21.735 -5.055 1.00 48.59 156 ASN A N 1
ATOM 1212 C CA . ASN A 1 156 ? -5.488 22.928 -5.702 1.00 48.59 156 ASN A CA 1
ATOM 1213 C C . ASN A 1 156 ? -4.855 23.236 -7.069 1.00 48.59 156 ASN A C 1
ATOM 1215 O O . ASN A 1 156 ? -4.086 24.183 -7.214 1.00 48.59 156 ASN A O 1
ATOM 1219 N N . GLY A 1 157 ? -5.188 22.435 -8.091 1.00 55.25 157 GLY A N 1
ATOM 1220 C CA . GLY A 1 157 ? -5.054 22.893 -9.482 1.00 55.25 157 GLY A CA 1
ATOM 1221 C C . GLY A 1 157 ? -4.696 21.865 -10.552 1.00 55.25 157 GLY A C 1
ATOM 1222 O O . GLY A 1 157 ? -4.765 22.221 -11.726 1.00 55.25 157 GLY A O 1
ATOM 1223 N N . ARG A 1 158 ? -4.330 20.622 -10.206 1.00 69.25 158 ARG A N 1
ATOM 1224 C CA . ARG A 1 158 ? -4.059 19.600 -11.231 1.00 69.25 158 ARG A CA 1
ATOM 1225 C C . ARG A 1 158 ? -5.361 19.038 -11.785 1.00 69.25 158 ARG A C 1
ATOM 1227 O O . ARG A 1 158 ? -6.307 18.751 -11.056 1.00 69.25 158 ARG A O 1
ATOM 1234 N N . SER A 1 159 ? -5.408 18.893 -13.098 1.00 83.50 159 SER A N 1
ATOM 1235 C CA . SER A 1 159 ? -6.493 18.207 -13.780 1.00 83.50 159 SER A CA 1
ATOM 1236 C C . SER A 1 159 ? -6.404 16.696 -13.544 1.00 83.50 159 SER A C 1
ATOM 1238 O O . SER A 1 159 ? -5.320 16.127 -13.410 1.00 83.50 159 SER A O 1
ATOM 1240 N N . VAL A 1 160 ? -7.553 16.015 -13.601 1.00 83.56 160 VAL A N 1
ATOM 1241 C CA . VAL A 1 160 ? -7.631 14.541 -13.556 1.00 83.56 160 VAL A CA 1
ATOM 1242 C C . VAL A 1 160 ? -6.711 13.895 -14.603 1.00 83.56 160 VAL A C 1
ATOM 1244 O O . VAL A 1 160 ? -6.158 12.822 -14.364 1.00 83.56 160 VAL A O 1
ATOM 1247 N N . SER A 1 161 ? -6.524 14.557 -15.751 1.00 86.75 161 SER A N 1
ATOM 1248 C CA . SER A 1 161 ? -5.626 14.103 -16.814 1.00 86.75 161 SER A CA 1
ATOM 1249 C C . SER A 1 161 ? -4.162 14.110 -16.380 1.00 86.75 161 SER A C 1
ATOM 1251 O O . SER A 1 161 ? -3.471 13.126 -16.607 1.00 86.75 161 SER A O 1
ATOM 1253 N N . GLU A 1 162 ? -3.686 15.178 -15.739 1.00 88.62 162 GLU A N 1
ATOM 1254 C CA . GLU A 1 162 ? -2.291 15.282 -15.283 1.00 88.62 162 GLU A CA 1
ATOM 1255 C C . GLU A 1 162 ? -1.976 14.265 -14.185 1.00 88.62 162 GLU A C 1
ATOM 1257 O O . GLU A 1 162 ? -0.924 13.634 -14.184 1.00 88.62 162 GLU A O 1
ATOM 1262 N N . GLU A 1 163 ? -2.911 14.052 -13.266 1.00 89.00 163 GLU A N 1
ATOM 1263 C CA . GLU A 1 163 ? -2.787 13.006 -12.252 1.00 89.00 163 GLU A CA 1
ATOM 1264 C C . GLU A 1 163 ? -2.794 11.595 -12.868 1.00 89.00 163 GLU A C 1
ATOM 1266 O O . GLU A 1 163 ? -2.054 10.724 -12.416 1.00 89.00 163 GLU A O 1
ATOM 1271 N N . ASN A 1 164 ? -3.587 11.355 -13.921 1.00 93.12 164 ASN A N 1
ATOM 1272 C CA . ASN A 1 164 ? -3.560 10.078 -14.643 1.00 93.12 164 ASN A CA 1
ATOM 1273 C C . ASN A 1 164 ? -2.210 9.839 -15.323 1.00 93.12 164 ASN A C 1
ATOM 1275 O O . ASN A 1 164 ? -1.714 8.714 -15.282 1.00 93.12 164 ASN A O 1
ATOM 1279 N N . GLU A 1 165 ? -1.591 10.880 -15.883 1.00 95.25 165 GLU A N 1
ATOM 1280 C CA . GLU A 1 165 ? -0.237 10.783 -16.434 1.00 95.25 165 GLU A CA 1
ATOM 1281 C C . GLU A 1 165 ? 0.778 10.371 -15.362 1.00 95.25 165 GLU A C 1
ATOM 1283 O O . GLU A 1 165 ? 1.607 9.509 -15.625 1.00 95.25 165 GLU A O 1
ATOM 1288 N N . LEU A 1 166 ? 0.665 10.870 -14.126 1.00 95.44 166 LEU A N 1
ATOM 1289 C CA . LEU A 1 166 ? 1.540 10.456 -13.015 1.00 95.44 166 LEU A CA 1
ATOM 1290 C C . LEU A 1 166 ? 1.321 9.002 -12.569 1.00 95.44 166 LEU A C 1
ATOM 1292 O O . LEU A 1 166 ? 2.217 8.389 -11.986 1.00 95.44 166 LEU A O 1
ATOM 1296 N N . ILE A 1 167 ? 0.145 8.430 -12.827 1.00 96.75 167 ILE A N 1
ATOM 1297 C CA . ILE A 1 167 ? -0.105 7.000 -12.611 1.00 96.75 167 ILE A CA 1
ATOM 1298 C C . ILE A 1 167 ? 0.448 6.172 -13.768 1.00 96.75 167 ILE A C 1
ATOM 1300 O O . ILE A 1 167 ? 1.063 5.131 -13.540 1.00 96.75 167 ILE A O 1
ATOM 1304 N N . TRP A 1 168 ? 0.232 6.604 -15.010 1.00 97.44 168 TRP A N 1
ATOM 1305 C CA . TRP A 1 168 ? 0.677 5.874 -16.195 1.00 97.44 168 TRP A CA 1
ATOM 1306 C C . TRP A 1 168 ? 2.191 5.917 -16.373 1.00 97.44 168 TRP A C 1
ATOM 1308 O O . TRP A 1 168 ? 2.778 4.896 -16.733 1.00 97.44 168 TRP A O 1
ATOM 1318 N N . TRP A 1 169 ? 2.789 7.070 -16.087 1.00 97.38 169 TRP A N 1
ATOM 1319 C CA . TRP A 1 169 ? 4.192 7.420 -16.268 1.00 97.38 169 TRP A CA 1
ATOM 1320 C C . TRP A 1 169 ? 4.667 8.246 -15.063 1.00 97.38 169 TRP A C 1
ATOM 1322 O O . TRP A 1 169 ? 4.793 9.469 -15.152 1.00 97.38 169 TRP A O 1
ATOM 1332 N N . PRO A 1 170 ? 4.905 7.593 -13.911 1.00 97.31 170 PRO A N 1
ATOM 1333 C CA . PRO A 1 170 ? 5.407 8.265 -12.725 1.00 97.31 170 PRO A CA 1
ATOM 1334 C C . PRO A 1 170 ? 6.784 8.903 -12.962 1.00 97.31 170 PRO A C 1
ATOM 1336 O O . PRO A 1 170 ? 7.437 8.632 -13.977 1.00 97.31 170 PRO A O 1
ATOM 1339 N N . PRO A 1 171 ? 7.256 9.740 -12.022 1.00 97.62 171 PRO A N 1
ATOM 1340 C CA . PRO A 1 171 ? 8.547 10.399 -12.146 1.00 97.62 171 PRO A CA 1
ATOM 1341 C C . PRO A 1 171 ? 9.715 9.430 -12.354 1.00 97.62 171 PRO A C 1
ATOM 1343 O O . PRO A 1 171 ? 9.656 8.253 -11.983 1.00 97.62 171 PRO A O 1
ATOM 1346 N N . ALA A 1 172 ? 10.801 9.936 -12.944 1.00 97.88 172 ALA A N 1
ATOM 1347 C CA . ALA A 1 172 ? 11.928 9.113 -13.381 1.00 97.88 172 ALA A CA 1
ATOM 1348 C C . ALA A 1 172 ? 12.497 8.196 -12.276 1.00 97.88 172 ALA A C 1
ATOM 1350 O O . ALA A 1 172 ? 12.704 7.020 -12.573 1.00 97.88 172 ALA A O 1
ATOM 1351 N N . PRO A 1 173 ? 12.652 8.624 -11.007 1.00 98.12 173 PRO A N 1
ATOM 1352 C CA . PRO A 1 173 ? 13.120 7.720 -9.953 1.00 98.12 173 PRO A CA 1
ATOM 1353 C C . PRO A 1 173 ? 12.190 6.535 -9.672 1.00 98.12 173 PRO A C 1
ATOM 1355 O O . PRO A 1 173 ? 12.652 5.427 -9.404 1.00 98.12 173 PRO A O 1
ATOM 1358 N N . VAL A 1 174 ? 10.874 6.729 -9.785 1.00 98.00 174 VAL A N 1
ATOM 1359 C CA . VAL A 1 174 ? 9.883 5.653 -9.619 1.00 98.00 174 VAL A CA 1
ATOM 1360 C C . VAL A 1 174 ? 9.930 4.699 -10.812 1.00 98.00 174 VAL A C 1
ATOM 1362 O O . VAL A 1 174 ? 9.842 3.483 -10.646 1.00 98.00 174 VAL A O 1
ATOM 1365 N N . MET A 1 175 ? 10.128 5.236 -12.018 1.00 97.88 175 MET A N 1
ATOM 1366 C CA . MET A 1 175 ? 10.361 4.436 -13.223 1.00 97.88 175 MET A CA 1
ATOM 1367 C C . MET A 1 175 ? 11.640 3.602 -13.098 1.00 97.88 175 MET A C 1
ATOM 1369 O O . MET A 1 175 ? 11.656 2.420 -13.431 1.00 97.88 175 MET A O 1
ATOM 1373 N N . GLU A 1 176 ? 12.721 4.181 -12.587 1.00 98.06 176 GLU A N 1
ATOM 1374 C CA . GLU A 1 176 ? 13.974 3.468 -12.346 1.00 98.06 176 GLU A CA 1
ATOM 1375 C C . GLU A 1 176 ? 13.808 2.362 -11.302 1.00 98.06 176 GLU A C 1
ATOM 1377 O O . GLU A 1 176 ? 14.281 1.248 -11.533 1.00 98.06 176 GLU A O 1
ATOM 1382 N N . LEU A 1 177 ? 13.060 2.616 -10.224 1.00 98.00 177 LEU A N 1
ATOM 1383 C CA . LEU A 1 177 ? 12.712 1.603 -9.226 1.00 98.00 177 LEU A CA 1
ATOM 1384 C C . LEU A 1 177 ? 11.892 0.454 -9.837 1.00 98.00 177 LEU A C 1
ATOM 1386 O O . LEU A 1 177 ? 12.169 -0.720 -9.585 1.00 98.00 177 LEU A O 1
ATOM 1390 N N . ALA A 1 178 ? 10.912 0.777 -10.684 1.00 98.00 178 ALA A N 1
ATOM 1391 C CA . ALA A 1 178 ? 10.093 -0.210 -11.384 1.00 98.00 178 ALA A CA 1
ATOM 1392 C C . ALA A 1 178 ? 10.922 -1.071 -12.347 1.00 98.00 178 ALA A C 1
ATOM 1394 O O . ALA A 1 178 ? 10.709 -2.280 -12.443 1.00 98.00 178 ALA A O 1
ATOM 1395 N N . ARG A 1 179 ? 11.892 -0.468 -13.044 1.00 97.75 179 ARG A N 1
ATOM 1396 C CA . ARG A 1 179 ? 12.809 -1.204 -13.919 1.00 97.75 179 ARG A CA 1
ATOM 1397 C C . ARG A 1 179 ? 13.793 -2.058 -13.124 1.00 97.75 179 ARG A C 1
ATOM 1399 O O . ARG A 1 179 ? 13.992 -3.210 -13.492 1.00 97.75 179 ARG A O 1
ATOM 1406 N N . LEU A 1 180 ? 14.325 -1.552 -12.009 1.00 97.81 180 LEU A N 1
ATOM 1407 C CA . LEU A 1 180 ? 15.177 -2.319 -11.096 1.00 97.81 180 LEU A CA 1
ATOM 1408 C C . LEU A 1 180 ? 14.484 -3.603 -10.620 1.00 97.81 180 LEU A C 1
ATOM 1410 O O . LEU A 1 180 ? 15.126 -4.646 -10.559 1.00 97.81 180 LEU A O 1
ATOM 1414 N N . ALA A 1 181 ? 13.180 -3.545 -10.336 1.00 97.44 181 ALA A N 1
ATOM 1415 C CA . ALA A 1 181 ? 12.399 -4.711 -9.922 1.00 97.44 181 ALA A CA 1
ATOM 1416 C C . ALA A 1 181 ? 12.336 -5.818 -10.992 1.00 97.44 181 ALA A C 1
ATOM 1418 O O . ALA A 1 181 ? 12.373 -7.007 -10.669 1.00 97.44 181 ALA A O 1
ATOM 1419 N N . VAL A 1 182 ? 12.260 -5.434 -12.269 1.00 97.12 182 VAL A N 1
ATOM 1420 C CA . VAL A 1 182 ? 12.256 -6.373 -13.401 1.00 97.12 182 VAL A CA 1
ATOM 1421 C C . VAL A 1 182 ? 13.669 -6.884 -13.684 1.00 97.12 182 VAL A C 1
ATOM 1423 O O . VAL A 1 182 ? 13.867 -8.092 -13.813 1.00 97.12 182 VAL A O 1
ATOM 1426 N N . ASP A 1 183 ? 14.651 -5.981 -13.737 1.00 96.56 183 ASP A N 1
ATOM 1427 C CA . ASP A 1 183 ? 16.053 -6.289 -14.044 1.00 96.56 183 ASP A CA 1
ATOM 1428 C C . ASP A 1 183 ? 16.686 -7.199 -12.973 1.00 96.56 183 ASP A C 1
ATOM 1430 O O . ASP A 1 183 ? 17.560 -8.008 -13.282 1.00 96.56 183 ASP A O 1
ATOM 1434 N N . SER A 1 184 ? 16.211 -7.126 -11.723 1.00 95.62 184 SER A N 1
ATOM 1435 C CA . SER A 1 184 ? 16.629 -8.015 -10.632 1.00 95.62 184 SER A CA 1
ATOM 1436 C C . SER A 1 184 ? 15.959 -9.396 -10.656 1.00 95.62 184 SER A C 1
ATOM 1438 O O . SER A 1 184 ? 16.205 -10.216 -9.772 1.00 95.62 184 SER A O 1
ATOM 1440 N N . GLY A 1 185 ? 15.087 -9.664 -11.634 1.00 93.88 185 GLY A N 1
ATOM 1441 C CA . GLY A 1 185 ? 14.306 -10.898 -11.700 1.00 93.88 185 GLY A CA 1
ATOM 1442 C C . GLY A 1 185 ? 13.263 -11.021 -10.586 1.00 93.88 185 GLY A C 1
ATOM 1443 O O . GLY A 1 185 ? 12.883 -12.138 -10.241 1.00 93.88 185 GLY A O 1
ATOM 1444 N N . GLY A 1 186 ? 12.811 -9.900 -10.013 1.00 93.88 186 GLY A N 1
ATOM 1445 C CA . GLY A 1 186 ? 11.893 -9.898 -8.876 1.00 93.88 186 GLY A CA 1
ATOM 1446 C C . GLY A 1 186 ? 12.568 -10.122 -7.518 1.00 93.88 186 GLY A C 1
ATOM 1447 O O . GLY A 1 186 ? 11.886 -10.497 -6.568 1.00 93.88 186 GLY A O 1
ATOM 1448 N N . ASP A 1 187 ? 13.882 -9.900 -7.393 1.00 95.50 187 ASP A N 1
ATOM 1449 C CA . ASP A 1 187 ? 14.572 -9.929 -6.097 1.00 95.50 187 ASP A CA 1
ATOM 1450 C C . ASP A 1 187 ? 14.166 -8.723 -5.235 1.00 95.50 187 ASP A C 1
ATOM 1452 O O . ASP A 1 187 ? 14.575 -7.584 -5.495 1.00 95.50 187 ASP A O 1
ATOM 1456 N N . THR A 1 188 ? 13.400 -8.978 -4.171 1.00 95.06 188 THR A N 1
ATOM 1457 C CA . THR A 1 188 ? 12.944 -7.950 -3.225 1.00 95.06 188 THR A CA 1
ATOM 1458 C C . THR A 1 188 ? 14.106 -7.246 -2.529 1.00 95.06 188 THR A C 1
ATOM 1460 O O . THR A 1 188 ? 14.005 -6.056 -2.226 1.00 95.06 188 THR A O 1
ATOM 1463 N N . ALA A 1 189 ? 15.239 -7.932 -2.328 1.00 95.00 189 ALA A N 1
ATOM 1464 C CA . ALA A 1 189 ? 16.411 -7.338 -1.695 1.00 95.00 189 ALA A CA 1
ATOM 1465 C C . ALA A 1 189 ? 17.021 -6.219 -2.554 1.00 95.00 189 ALA A C 1
ATOM 1467 O O . ALA A 1 189 ? 17.616 -5.281 -2.025 1.00 95.00 189 ALA A O 1
ATOM 1468 N N . SER A 1 190 ? 16.852 -6.274 -3.879 1.00 95.62 190 SER A N 1
ATOM 1469 C CA . SER A 1 190 ? 17.294 -5.206 -4.782 1.00 95.62 190 SER A CA 1
ATOM 1470 C C . SER A 1 190 ? 16.541 -3.902 -4.550 1.00 95.62 190 SER A C 1
ATOM 1472 O O . SER A 1 190 ? 17.157 -2.842 -4.573 1.00 95.62 190 SER A O 1
ATOM 1474 N N . ILE A 1 191 ? 15.246 -3.981 -4.249 1.00 94.44 191 ILE A N 1
ATOM 1475 C CA . ILE A 1 191 ? 14.428 -2.812 -3.913 1.00 94.44 191 ILE A CA 1
ATOM 1476 C C . ILE A 1 191 ? 14.735 -2.337 -2.492 1.00 94.44 191 ILE A C 1
ATOM 1478 O O . ILE A 1 191 ? 14.924 -1.145 -2.276 1.00 94.44 191 ILE A O 1
ATOM 1482 N N . GLN A 1 192 ? 14.881 -3.252 -1.532 1.00 93.56 192 GLN A N 1
ATOM 1483 C CA . GLN A 1 192 ? 15.252 -2.923 -0.147 1.00 93.56 192 GLN A CA 1
ATOM 1484 C C . GLN A 1 192 ? 16.580 -2.150 -0.054 1.00 93.56 192 GLN A C 1
ATOM 1486 O O . GLN A 1 192 ? 16.692 -1.196 0.706 1.00 93.56 192 GLN A O 1
ATOM 1491 N N . ARG A 1 193 ? 17.563 -2.465 -0.907 1.00 94.69 193 ARG A N 1
ATOM 1492 C CA . ARG A 1 193 ? 18.843 -1.732 -0.972 1.00 94.69 193 ARG A CA 1
ATOM 1493 C C . ARG A 1 193 ? 18.725 -0.264 -1.407 1.00 94.69 193 ARG A C 1
ATOM 1495 O O . ARG A 1 193 ? 19.702 0.468 -1.286 1.00 94.69 193 ARG A O 1
ATOM 1502 N N . THR A 1 194 ? 17.572 0.171 -1.915 1.00 95.06 194 THR A N 1
ATOM 1503 C CA . THR A 1 194 ? 17.325 1.582 -2.272 1.00 95.06 194 THR A CA 1
ATOM 1504 C C . THR A 1 194 ? 16.856 2.430 -1.082 1.00 95.06 194 THR A C 1
ATOM 1506 O O . THR A 1 194 ? 16.682 3.646 -1.209 1.00 95.06 194 THR A O 1
ATOM 1509 N N . LEU A 1 195 ? 16.670 1.800 0.082 1.00 92.75 195 LEU A N 1
ATOM 1510 C CA . LEU A 1 195 ? 16.280 2.453 1.323 1.00 92.75 195 LEU A CA 1
ATOM 1511 C C . LEU A 1 195 ? 17.488 3.043 2.047 1.00 92.75 195 LEU A C 1
ATOM 1513 O O . LEU A 1 195 ? 18.586 2.486 2.038 1.00 92.75 195 LEU A O 1
ATOM 1517 N N . ASN A 1 196 ? 17.275 4.172 2.715 1.00 90.94 196 ASN A N 1
ATOM 1518 C CA . ASN A 1 196 ? 18.263 4.771 3.594 1.00 90.94 196 ASN A CA 1
ATOM 1519 C C . ASN A 1 196 ? 18.460 3.836 4.799 1.00 90.94 196 ASN A C 1
ATOM 1521 O O . ASN A 1 196 ? 17.483 3.497 5.461 1.00 90.94 196 ASN A O 1
ATOM 1525 N N . PRO A 1 197 ? 19.689 3.404 5.125 1.00 89.62 197 PRO A N 1
ATOM 1526 C CA . PRO A 1 197 ? 19.919 2.479 6.235 1.00 89.62 197 PRO A CA 1
ATOM 1527 C C . PRO A 1 197 ? 19.609 3.085 7.613 1.00 89.62 197 PRO A C 1
ATOM 1529 O O . PRO A 1 197 ? 19.565 2.351 8.599 1.00 89.62 197 PRO A O 1
ATOM 1532 N N . THR A 1 198 ? 19.414 4.404 7.700 1.00 90.00 198 THR A N 1
ATOM 1533 C CA . THR A 1 198 ? 19.137 5.113 8.952 1.00 90.00 198 THR A CA 1
ATOM 1534 C C . THR A 1 198 ? 17.714 4.814 9.432 1.00 90.00 198 THR A C 1
ATOM 1536 O O . THR A 1 198 ? 16.757 5.197 8.753 1.00 90.00 198 THR A O 1
ATOM 1539 N N . PRO A 1 199 ? 17.539 4.153 10.593 1.00 87.94 199 PRO A N 1
ATOM 1540 C CA . PRO A 1 199 ? 16.218 3.925 11.152 1.00 87.94 199 PRO A CA 1
ATOM 1541 C C . PRO A 1 199 ? 15.638 5.229 11.708 1.00 87.94 199 PRO A C 1
ATOM 1543 O O . PRO A 1 199 ? 16.336 6.008 12.357 1.00 87.94 199 PRO A O 1
ATOM 1546 N N . ILE A 1 200 ? 14.343 5.426 11.498 1.00 86.12 200 ILE A N 1
ATOM 1547 C CA . ILE A 1 200 ? 13.571 6.564 11.990 1.00 86.12 200 ILE A CA 1
ATOM 1548 C C . ILE A 1 200 ? 12.498 6.018 12.935 1.00 86.12 200 ILE A C 1
ATOM 1550 O O . ILE A 1 200 ? 11.785 5.087 12.552 1.00 86.12 200 ILE A O 1
ATOM 1554 N N . PRO A 1 201 ? 12.397 6.525 14.175 1.00 88.12 201 PRO A N 1
ATOM 1555 C CA . PRO A 1 201 ? 11.440 6.018 15.147 1.00 88.12 201 PRO A CA 1
ATOM 1556 C C . PRO A 1 201 ? 10.006 6.257 14.694 1.00 88.12 201 PRO A C 1
ATOM 1558 O O . PRO A 1 201 ? 9.700 7.262 14.057 1.00 88.12 201 PRO A O 1
ATOM 1561 N N . VAL A 1 202 ? 9.130 5.342 15.095 1.00 87.00 202 VAL A N 1
ATOM 1562 C CA . VAL A 1 202 ? 7.697 5.471 14.867 1.00 87.00 202 VAL A CA 1
ATOM 1563 C C . VAL A 1 202 ? 7.134 6.571 15.755 1.00 87.00 202 VAL A C 1
ATOM 1565 O O . VAL A 1 202 ? 7.222 6.494 16.992 1.00 87.00 202 VAL A O 1
ATOM 1568 N N . PRO A 1 203 ? 6.568 7.607 15.142 1.00 87.00 203 PRO A N 1
ATOM 1569 C CA . PRO A 1 203 ? 5.947 8.695 15.864 1.00 87.00 203 PRO A CA 1
ATOM 1570 C C . PRO A 1 203 ? 4.641 8.240 16.500 1.00 87.00 203 PRO A C 1
ATOM 1572 O O . PRO A 1 203 ? 4.094 7.187 16.180 1.00 87.00 203 PRO A O 1
ATOM 1575 N N . ASP A 1 204 ? 4.170 9.022 17.464 1.00 88.62 204 ASP A N 1
ATOM 1576 C CA . ASP A 1 204 ? 2.839 8.795 18.006 1.00 88.62 204 ASP A CA 1
ATOM 1577 C C . ASP A 1 204 ? 1.805 9.403 17.057 1.00 88.62 204 ASP A 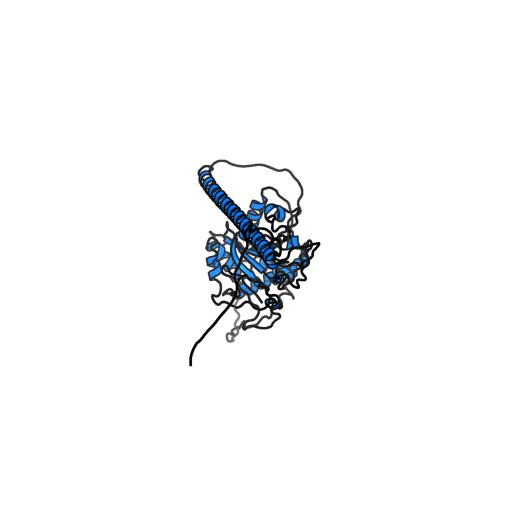C 1
ATOM 1579 O O . ASP A 1 204 ? 1.743 10.622 16.919 1.00 88.62 204 ASP A O 1
ATOM 1583 N N . ASN A 1 205 ? 1.032 8.560 16.374 1.00 85.94 205 ASN A N 1
ATOM 1584 C CA . ASN A 1 205 ? 0.025 9.022 15.427 1.00 85.94 205 ASN A CA 1
ATOM 1585 C C . ASN A 1 205 ? -1.332 9.113 16.112 1.00 85.94 205 ASN A C 1
ATOM 1587 O O . ASN A 1 205 ? -1.861 8.090 16.547 1.00 85.94 205 ASN A O 1
ATOM 1591 N N . GLU A 1 206 ? -1.896 10.318 16.194 1.00 88.12 206 GLU A N 1
ATOM 1592 C CA . GLU A 1 206 ? -3.238 10.551 16.748 1.00 88.12 206 GLU A CA 1
ATOM 1593 C C . GLU A 1 206 ? -3.440 9.910 18.142 1.00 88.12 206 GLU A C 1
ATOM 1595 O O . GLU A 1 206 ? -4.473 9.299 18.419 1.00 88.12 206 GLU A O 1
ATOM 1600 N N . GLY A 1 207 ? -2.423 9.994 19.011 1.00 87.12 207 GLY A N 1
ATOM 1601 C CA . GLY A 1 207 ? -2.463 9.429 20.368 1.00 87.12 207 GLY A CA 1
ATOM 1602 C C . GLY A 1 207 ? -2.420 7.896 20.422 1.00 87.12 207 GLY A C 1
ATOM 1603 O O . GLY A 1 207 ? -2.792 7.298 21.431 1.00 87.12 207 GLY A O 1
ATOM 1604 N N . SER A 1 208 ? -1.965 7.232 19.354 1.00 89.12 208 SER A N 1
ATOM 1605 C CA . SER A 1 208 ? -1.832 5.772 19.268 1.00 89.12 208 SER A CA 1
ATOM 1606 C C . SER A 1 208 ? -1.193 5.106 20.490 1.00 89.12 208 SER A C 1
ATOM 1608 O O . SER A 1 208 ? -1.636 4.028 20.904 1.00 89.12 208 SER A O 1
ATOM 1610 N N . LYS A 1 209 ? -0.191 5.742 21.105 1.00 88.81 209 LYS A N 1
ATOM 1611 C CA . LYS A 1 209 ? 0.524 5.187 22.260 1.00 88.81 209 LYS A CA 1
ATOM 1612 C C . LYS A 1 209 ? -0.329 5.145 23.523 1.00 88.81 209 LYS A C 1
ATOM 1614 O O . LYS A 1 209 ? -0.155 4.214 24.309 1.00 88.81 209 LYS A O 1
ATOM 1619 N N . GLU A 1 210 ? -1.260 6.082 23.704 1.00 90.00 210 GLU A N 1
ATOM 1620 C CA . GLU A 1 210 ? -2.163 6.108 24.865 1.00 90.00 210 GLU A CA 1
ATOM 1621 C C . GLU A 1 210 ? -3.040 4.851 24.913 1.00 90.00 210 GLU A C 1
ATOM 1623 O O . GLU A 1 210 ? -3.224 4.245 25.971 1.00 90.00 210 GLU A O 1
ATOM 1628 N N . ASP A 1 211 ? -3.475 4.380 23.743 1.00 88.81 211 ASP A N 1
ATOM 1629 C CA . ASP A 1 211 ? -4.284 3.167 23.617 1.00 88.81 211 ASP A CA 1
ATOM 1630 C C . ASP A 1 211 ? -3.464 1.879 23.547 1.00 88.81 211 ASP A C 1
ATOM 1632 O O . ASP A 1 211 ? -4.041 0.790 23.560 1.00 88.81 211 ASP A O 1
ATOM 1636 N N . ARG A 1 212 ? -2.125 1.971 23.520 1.00 91.94 212 ARG A N 1
ATOM 1637 C CA . ARG A 1 212 ? -1.200 0.857 23.226 1.00 91.94 212 ARG A CA 1
ATOM 1638 C C . ARG A 1 212 ? -1.393 0.289 21.816 1.00 91.94 212 ARG A C 1
ATOM 1640 O O . ARG A 1 212 ? -1.207 -0.908 21.592 1.00 91.94 212 ARG A O 1
ATOM 1647 N N . CYS A 1 213 ? -1.806 1.135 20.877 1.00 90.38 213 CYS A N 1
ATOM 1648 C CA . CYS A 1 213 ? -1.898 0.767 19.476 1.00 90.38 213 CYS A CA 1
ATOM 1649 C C . CYS A 1 213 ? -0.508 0.798 18.835 1.00 90.38 213 CYS A C 1
ATOM 1651 O O . CYS A 1 213 ? 0.131 1.844 18.746 1.00 90.38 213 CYS A O 1
ATOM 1653 N N . GLU A 1 214 ? -0.066 -0.358 18.352 1.00 89.88 214 GLU A N 1
ATOM 1654 C CA . GLU A 1 214 ? 1.106 -0.484 17.494 1.00 89.88 214 GLU A CA 1
ATOM 1655 C C . GLU A 1 214 ? 0.617 -0.558 16.048 1.00 89.88 214 GLU A C 1
ATOM 1657 O O . GLU A 1 214 ? 0.257 -1.629 15.562 1.00 89.88 214 GLU A O 1
ATOM 1662 N N . LEU A 1 215 ? 0.584 0.588 15.358 1.00 87.19 215 LEU A N 1
ATOM 1663 C CA . LEU A 1 215 ? 0.179 0.644 13.944 1.00 87.19 215 LEU A CA 1
ATOM 1664 C C . LEU A 1 215 ? 1.099 -0.193 13.059 1.00 87.19 215 LEU A C 1
ATOM 1666 O O . LEU A 1 215 ? 0.728 -0.585 11.955 1.00 87.19 215 LEU A O 1
ATOM 1670 N N . THR A 1 216 ? 2.307 -0.458 13.554 1.00 88.38 216 THR A N 1
ATOM 1671 C CA . THR A 1 216 ? 3.403 -1.014 12.788 1.00 88.38 216 THR A CA 1
ATOM 1672 C C . THR A 1 216 ? 4.103 -2.108 13.574 1.00 88.38 216 THR A C 1
ATOM 1674 O O . THR A 1 216 ? 4.362 -1.977 14.764 1.00 88.38 216 THR A O 1
ATOM 1677 N N . ARG A 1 217 ? 4.443 -3.215 12.903 1.00 81.56 217 ARG A N 1
ATOM 1678 C CA . ARG A 1 217 ? 5.098 -4.388 13.513 1.00 81.56 217 ARG A CA 1
ATOM 1679 C C . ARG A 1 217 ? 6.429 -4.062 14.193 1.00 81.56 217 ARG A C 1
ATOM 1681 O O . ARG A 1 217 ? 6.866 -4.819 15.054 1.00 81.56 217 ARG A O 1
ATOM 1688 N N . THR A 1 218 ? 7.104 -2.993 13.776 1.00 83.44 218 THR A N 1
ATOM 1689 C CA . THR A 1 218 ? 8.328 -2.493 14.413 1.00 83.44 218 THR A CA 1
ATOM 1690 C C . THR A 1 218 ? 8.180 -1.044 14.853 1.00 83.44 218 THR A C 1
ATOM 1692 O O . THR A 1 218 ? 7.461 -0.289 14.198 1.00 83.44 218 THR A O 1
ATOM 1695 N N . PRO A 1 219 ? 8.917 -0.625 15.902 1.00 85.94 219 PRO A N 1
ATOM 1696 C CA . PRO A 1 219 ? 8.891 0.743 16.420 1.00 85.94 219 PRO A CA 1
ATOM 1697 C C . PRO A 1 219 ? 9.790 1.711 15.628 1.00 85.94 219 PRO A C 1
ATOM 1699 O O . PRO A 1 219 ? 10.084 2.806 16.106 1.00 85.94 219 PRO A O 1
ATOM 1702 N N . TYR A 1 220 ? 10.258 1.324 14.437 1.00 85.88 220 TYR A N 1
ATOM 1703 C CA . TYR A 1 220 ? 11.018 2.179 13.520 1.00 85.88 220 TYR A CA 1
ATOM 1704 C C . TYR A 1 220 ? 10.728 1.829 12.053 1.00 85.88 220 TYR A C 1
ATOM 1706 O O . TYR A 1 220 ? 10.313 0.708 11.752 1.00 85.88 220 TYR A O 1
ATOM 1714 N N . GLY A 1 221 ? 11.024 2.777 11.161 1.00 88.31 221 GLY A N 1
ATOM 1715 C CA . GLY A 1 221 ? 11.022 2.655 9.704 1.00 88.31 221 GLY A CA 1
ATOM 1716 C C . GLY A 1 221 ? 12.263 3.292 9.058 1.00 88.31 221 GLY A C 1
ATOM 1717 O O . GLY A 1 221 ? 13.225 3.580 9.761 1.00 88.31 221 GLY A O 1
ATOM 1718 N N . ARG A 1 222 ? 12.290 3.494 7.736 1.00 89.38 222 ARG A N 1
ATOM 1719 C CA . ARG A 1 222 ? 13.420 4.085 6.975 1.00 89.38 222 ARG A CA 1
ATOM 1720 C C . ARG A 1 222 ? 12.924 4.813 5.738 1.00 89.38 222 ARG A C 1
ATOM 1722 O O . ARG A 1 222 ? 11.999 4.305 5.169 1.00 89.38 222 ARG A O 1
ATOM 1729 N N . LEU A 1 223 ? 13.519 5.877 5.216 1.00 90.12 223 LEU A N 1
ATOM 1730 C CA . LEU A 1 223 ? 13.029 6.459 3.944 1.00 90.12 223 LEU A CA 1
ATOM 1731 C C . LEU A 1 223 ? 13.641 5.786 2.706 1.00 90.12 223 LEU A C 1
ATOM 1733 O O . LEU A 1 223 ? 14.682 5.137 2.825 1.00 90.12 223 LEU A O 1
ATOM 1737 N N . PHE A 1 224 ? 13.087 5.986 1.502 1.00 93.62 224 PHE A N 1
ATOM 1738 C CA . PHE A 1 224 ? 13.917 5.834 0.296 1.00 93.62 224 PHE A CA 1
ATOM 1739 C C . PHE A 1 224 ? 15.052 6.858 0.323 1.00 93.62 224 PHE A C 1
ATOM 1741 O O . PHE A 1 224 ? 14.865 7.989 0.771 1.00 93.62 224 PHE A O 1
ATOM 1748 N N . ILE A 1 225 ? 16.224 6.477 -0.200 1.00 93.50 225 ILE A N 1
ATOM 1749 C CA . ILE A 1 225 ? 17.346 7.415 -0.390 1.00 93.50 225 ILE A CA 1
ATOM 1750 C C . ILE A 1 225 ? 16.931 8.558 -1.325 1.00 93.50 225 ILE A C 1
ATOM 1752 O O . ILE A 1 225 ? 17.374 9.690 -1.159 1.00 93.50 225 ILE A O 1
ATOM 1756 N N . ASN A 1 226 ? 16.090 8.255 -2.315 1.00 94.19 226 ASN A N 1
ATOM 1757 C CA . ASN A 1 226 ? 15.569 9.239 -3.246 1.00 94.19 226 ASN A CA 1
ATOM 1758 C C . ASN A 1 226 ? 14.259 9.842 -2.712 1.00 94.19 226 ASN A C 1
ATOM 1760 O O . ASN A 1 226 ? 13.240 9.155 -2.628 1.00 94.19 226 ASN A O 1
ATOM 1764 N N . GLU A 1 227 ? 14.296 11.134 -2.394 1.00 91.50 227 GLU A N 1
ATOM 1765 C CA . GLU A 1 227 ? 13.157 11.884 -1.854 1.00 91.50 227 GLU A CA 1
ATOM 1766 C C . GLU A 1 227 ? 11.966 11.965 -2.818 1.00 91.50 227 GLU A C 1
ATOM 1768 O O . GLU A 1 227 ? 10.826 11.948 -2.372 1.00 91.50 227 GLU A O 1
ATOM 1773 N N . GLU A 1 228 ? 12.191 11.960 -4.133 1.00 94.62 228 GLU A N 1
ATOM 1774 C CA . GLU A 1 228 ? 11.110 12.008 -5.126 1.00 94.62 228 GLU A CA 1
ATOM 1775 C C . GLU A 1 228 ? 10.285 10.711 -5.139 1.00 94.62 228 GLU A C 1
ATOM 1777 O O . GLU A 1 228 ? 9.079 10.749 -5.385 1.00 94.62 228 GLU A O 1
ATOM 1782 N N . ILE A 1 229 ? 10.902 9.565 -4.812 1.00 95.50 229 ILE A N 1
ATOM 1783 C CA . ILE A 1 229 ? 10.162 8.309 -4.602 1.00 95.50 229 ILE A CA 1
ATOM 1784 C C . ILE A 1 229 ? 9.266 8.442 -3.372 1.00 95.50 229 ILE A C 1
ATOM 1786 O O . ILE A 1 229 ? 8.099 8.058 -3.440 1.00 95.50 229 ILE A O 1
ATOM 1790 N N . ASN A 1 230 ? 9.789 9.015 -2.281 1.00 93.25 230 ASN A N 1
ATOM 1791 C CA . ASN A 1 230 ? 9.003 9.277 -1.080 1.00 93.25 230 ASN A CA 1
ATOM 1792 C C . ASN A 1 230 ? 7.808 10.172 -1.441 1.00 93.25 230 ASN A C 1
ATOM 1794 O O . ASN A 1 230 ? 6.679 9.710 -1.370 1.00 93.25 230 ASN A O 1
ATOM 1798 N N . SER A 1 231 ? 8.025 11.378 -1.970 1.00 90.94 231 SER A N 1
ATOM 1799 C CA . SER A 1 231 ? 6.933 12.300 -2.327 1.00 90.94 231 SER A CA 1
ATOM 1800 C C . SER A 1 231 ? 5.906 11.702 -3.297 1.00 90.94 231 SER A C 1
ATOM 1802 O O . SER A 1 231 ? 4.713 11.985 -3.196 1.00 90.94 231 SER A O 1
ATOM 1804 N N . TYR A 1 232 ? 6.331 10.848 -4.236 1.00 95.94 232 TYR A N 1
ATOM 1805 C CA . TYR A 1 232 ? 5.391 10.162 -5.122 1.00 95.94 232 TYR A CA 1
ATOM 1806 C C . TYR A 1 232 ? 4.474 9.199 -4.360 1.00 95.94 232 TYR A C 1
ATOM 1808 O O . TYR A 1 232 ? 3.269 9.179 -4.610 1.00 95.94 232 TYR A O 1
ATOM 1816 N N . LEU A 1 233 ? 5.013 8.416 -3.427 1.00 95.56 233 LEU A N 1
ATOM 1817 C CA . LEU A 1 233 ? 4.210 7.494 -2.629 1.00 95.56 233 LEU A CA 1
ATOM 1818 C C . LEU A 1 233 ? 3.190 8.238 -1.752 1.00 95.56 233 LEU A C 1
ATOM 1820 O O . LEU A 1 233 ? 2.057 7.780 -1.656 1.00 95.56 233 LEU A O 1
ATOM 1824 N N . GLU A 1 234 ? 3.525 9.412 -1.212 1.00 92.69 234 GLU A N 1
ATOM 1825 C CA . GLU A 1 234 ? 2.590 10.273 -0.452 1.00 92.69 234 GLU A CA 1
ATOM 1826 C C . GLU A 1 234 ? 1.481 10.744 -1.372 1.00 92.69 234 GLU A C 1
ATOM 1828 O O . GLU A 1 234 ? 0.301 10.585 -1.060 1.00 92.69 234 GLU A O 1
ATOM 1833 N N . SER A 1 235 ? 1.856 11.199 -2.570 1.00 93.31 235 SER A N 1
ATOM 1834 C CA . SER A 1 235 ? 0.882 11.624 -3.566 1.00 93.31 235 SER A CA 1
ATOM 1835 C C . SER A 1 235 ? -0.084 10.503 -3.968 1.00 93.31 235 SER A C 1
ATOM 1837 O O . SER A 1 235 ? -1.222 10.800 -4.318 1.00 93.31 235 SER A O 1
ATOM 1839 N N . LEU A 1 236 ? 0.310 9.220 -3.894 1.00 96.31 236 LEU A N 1
ATOM 1840 C CA . LEU A 1 236 ? -0.616 8.104 -4.121 1.00 96.31 236 LEU A CA 1
ATOM 1841 C C . LEU A 1 236 ? -1.680 8.021 -3.023 1.00 96.31 236 LEU A C 1
ATOM 1843 O O . LEU A 1 236 ? -2.854 7.844 -3.352 1.00 96.31 236 LEU A O 1
ATOM 1847 N N . PHE A 1 237 ? -1.300 8.169 -1.750 1.00 95.88 237 PHE A N 1
ATOM 1848 C CA . PHE A 1 237 ? -2.257 8.198 -0.640 1.00 95.88 237 PHE A CA 1
ATOM 1849 C C . PHE A 1 237 ? -3.224 9.378 -0.791 1.00 95.88 237 PHE A C 1
ATOM 1851 O O . PHE A 1 237 ? -4.442 9.191 -0.821 1.00 95.88 237 PHE A O 1
ATOM 1858 N N . GLU A 1 238 ? -2.699 10.584 -0.992 1.00 93.06 238 GLU A N 1
ATOM 1859 C CA . GLU A 1 238 ? -3.525 11.779 -1.189 1.00 93.06 238 GLU A CA 1
ATOM 1860 C C . GLU A 1 238 ? -4.458 11.645 -2.403 1.00 93.06 238 GLU A C 1
ATOM 1862 O O . GLU A 1 238 ? -5.642 11.987 -2.337 1.00 93.06 238 GLU A O 1
ATOM 1867 N N . MET A 1 239 ? -3.956 11.087 -3.508 1.00 94.06 239 MET A N 1
ATOM 1868 C CA . MET A 1 239 ? -4.737 10.858 -4.721 1.00 94.06 239 MET A CA 1
ATOM 1869 C C . MET A 1 239 ? -5.872 9.855 -4.490 1.00 94.06 239 MET A C 1
ATOM 1871 O O . MET A 1 239 ? -6.975 10.055 -5.003 1.00 94.06 239 MET A O 1
ATOM 1875 N N . ILE A 1 240 ? -5.635 8.786 -3.723 1.00 95.69 240 ILE A N 1
ATOM 1876 C CA . ILE A 1 240 ? -6.670 7.802 -3.381 1.00 95.69 240 ILE A CA 1
ATOM 1877 C C . ILE A 1 240 ? -7.761 8.449 -2.523 1.00 95.69 240 ILE A C 1
ATOM 1879 O O . ILE A 1 240 ? -8.939 8.240 -2.805 1.00 95.69 240 ILE A O 1
ATOM 1883 N N . VAL A 1 241 ? -7.401 9.286 -1.549 1.00 95.06 241 VAL A N 1
ATOM 1884 C CA . VAL A 1 241 ? -8.366 10.032 -0.721 1.00 95.06 241 VAL A CA 1
ATOM 1885 C C . VAL A 1 241 ? -9.199 10.985 -1.575 1.00 95.06 241 VAL A C 1
ATOM 1887 O O . VAL A 1 241 ? -10.425 11.003 -1.474 1.00 95.06 241 VAL A O 1
ATOM 1890 N N . ALA A 1 242 ? -8.554 11.739 -2.467 1.00 93.19 242 ALA A N 1
ATOM 1891 C CA . ALA A 1 242 ? -9.232 12.703 -3.329 1.00 93.19 242 ALA A CA 1
ATOM 1892 C C . ALA A 1 242 ? -10.184 12.033 -4.337 1.00 93.19 242 ALA A C 1
ATOM 1894 O O . ALA A 1 242 ? -11.258 12.558 -4.635 1.00 93.19 242 ALA A O 1
ATOM 1895 N N . ARG A 1 243 ? -9.802 10.869 -4.878 1.00 92.75 243 ARG A N 1
ATOM 1896 C CA . ARG A 1 243 ? -10.540 10.183 -5.953 1.00 92.75 243 ARG A CA 1
ATOM 1897 C C . ARG A 1 243 ? -11.498 9.110 -5.465 1.00 92.75 243 ARG A C 1
ATOM 1899 O O . ARG A 1 243 ? -12.466 8.818 -6.168 1.00 92.75 243 ARG A O 1
ATOM 1906 N N . GLY A 1 244 ? -11.263 8.528 -4.296 1.00 93.94 244 GLY A N 1
ATOM 1907 C CA . GLY A 1 244 ? -12.070 7.454 -3.720 1.00 93.94 244 GLY A CA 1
ATOM 1908 C C . GLY A 1 244 ? -13.580 7.729 -3.747 1.00 93.94 244 GLY A C 1
ATOM 1909 O O . GLY A 1 244 ? -14.332 6.862 -4.210 1.00 93.94 244 GLY A O 1
ATOM 1910 N N . PRO A 1 245 ? -14.057 8.935 -3.368 1.00 95.06 245 PRO A N 1
ATOM 1911 C CA . PRO A 1 245 ? -15.485 9.243 -3.380 1.00 95.06 245 PRO A CA 1
ATOM 1912 C C . PRO A 1 245 ? -16.156 9.045 -4.747 1.00 95.06 245 PRO A C 1
ATOM 1914 O O . PRO A 1 245 ? -17.316 8.643 -4.802 1.00 95.06 245 PRO A O 1
ATOM 1917 N N . SER A 1 246 ? -15.427 9.240 -5.855 1.00 92.56 246 SER A N 1
ATOM 1918 C CA . SER A 1 246 ? -15.956 9.046 -7.217 1.00 92.56 246 SER A CA 1
ATOM 1919 C C . SER A 1 246 ? -16.342 7.596 -7.533 1.00 92.56 246 SER A C 1
ATOM 1921 O O . SER A 1 246 ? -17.151 7.356 -8.428 1.00 92.56 246 SER A O 1
ATOM 1923 N N . VAL A 1 247 ? -15.797 6.634 -6.783 1.00 92.50 247 VAL A N 1
ATOM 1924 C CA . VAL A 1 247 ? -16.104 5.202 -6.902 1.00 92.50 247 VAL A CA 1
ATOM 1925 C C . VAL A 1 247 ? -16.860 4.660 -5.687 1.00 92.50 247 VAL A C 1
ATOM 1927 O O . VAL A 1 247 ? -17.035 3.452 -5.572 1.00 92.50 247 VAL A O 1
ATOM 1930 N N . GLY A 1 248 ? -17.335 5.534 -4.790 1.00 93.56 248 GLY A N 1
ATOM 1931 C CA . GLY A 1 248 ? -18.055 5.144 -3.573 1.00 93.56 248 GLY A CA 1
ATOM 1932 C C . GLY A 1 248 ? -17.155 4.705 -2.413 1.00 93.56 248 GLY A C 1
ATOM 1933 O O . GLY A 1 248 ? -17.643 4.099 -1.461 1.00 93.56 248 GLY A O 1
ATOM 1934 N N . LEU A 1 249 ? -15.855 5.001 -2.477 1.00 94.38 249 LEU A N 1
ATOM 1935 C CA . LEU A 1 249 ? -14.889 4.716 -1.419 1.00 94.38 249 LEU A CA 1
ATOM 1936 C C . LEU A 1 249 ? -14.535 6.012 -0.681 1.00 94.38 249 LEU A C 1
ATOM 1938 O O . LEU A 1 249 ? -13.686 6.774 -1.130 1.00 94.38 249 LEU A O 1
ATOM 1942 N N . ASN A 1 250 ? -15.183 6.275 0.451 1.00 93.88 250 ASN A N 1
ATOM 1943 C CA . ASN A 1 250 ? -14.799 7.397 1.304 1.00 93.88 250 ASN A CA 1
ATOM 1944 C C . ASN A 1 250 ? -13.766 6.928 2.331 1.00 93.88 250 ASN A C 1
ATOM 1946 O O . ASN A 1 250 ? -14.066 6.032 3.123 1.00 93.88 250 ASN A O 1
ATOM 1950 N N . VAL A 1 251 ? -12.572 7.514 2.283 1.00 94.56 251 VAL A N 1
ATOM 1951 C CA . VAL A 1 251 ? -11.445 7.170 3.154 1.00 94.56 251 VAL A CA 1
ATOM 1952 C C . VAL A 1 251 ? -10.812 8.427 3.722 1.00 94.56 251 VAL A C 1
ATOM 1954 O O . VAL A 1 251 ? -10.884 9.504 3.131 1.00 94.56 251 VAL A O 1
ATOM 1957 N N . SER A 1 252 ? -10.172 8.271 4.867 1.00 93.31 252 SER A N 1
ATOM 1958 C CA . SER A 1 252 ? -9.424 9.311 5.563 1.00 93.31 252 SER A CA 1
ATOM 1959 C C . SER A 1 252 ? -8.026 8.804 5.888 1.00 93.31 252 SER A C 1
ATOM 1961 O O . SER A 1 252 ? -7.867 7.624 6.170 1.00 93.31 252 SER A O 1
ATOM 1963 N N . LEU A 1 253 ? -7.025 9.684 5.850 1.00 91.88 253 LEU A N 1
ATOM 1964 C CA . LEU A 1 253 ? -5.673 9.378 6.326 1.00 91.88 253 LEU A CA 1
ATOM 1965 C C . LEU A 1 253 ? -5.662 9.565 7.840 1.00 91.88 253 LEU A C 1
ATOM 1967 O O . LEU A 1 253 ? -5.575 10.696 8.317 1.00 91.88 253 LEU A O 1
ATOM 1971 N N . SER A 1 254 ? -5.824 8.469 8.576 1.00 92.12 254 SER A N 1
ATOM 1972 C CA . SER A 1 254 ? -5.861 8.464 10.041 1.00 92.12 254 SER A CA 1
ATOM 1973 C C . SER A 1 254 ? -5.256 7.177 10.581 1.00 92.12 254 SER A C 1
ATOM 1975 O O . SER A 1 254 ? -5.053 6.218 9.843 1.00 92.12 254 SER A O 1
ATOM 1977 N N . ARG A 1 255 ? -5.031 7.072 11.892 1.00 91.31 255 ARG A N 1
ATOM 1978 C CA . ARG A 1 255 ? -4.550 5.802 12.462 1.00 91.31 255 ARG A CA 1
ATOM 1979 C C . ARG A 1 255 ? -5.545 4.641 12.302 1.00 91.31 255 ARG A C 1
ATOM 1981 O O . ARG A 1 255 ? -5.166 3.485 12.467 1.00 91.31 255 ARG A O 1
ATOM 1988 N N . PHE A 1 256 ? -6.815 4.937 12.023 1.00 94.75 256 PHE A N 1
ATOM 1989 C CA . PHE A 1 256 ? -7.881 3.942 11.879 1.00 94.75 256 PHE A CA 1
ATOM 1990 C C . PHE A 1 256 ? -8.137 3.535 10.428 1.00 94.75 256 PHE A C 1
ATOM 1992 O O . PHE A 1 256 ? -8.638 2.438 10.162 1.00 94.75 256 PHE A O 1
ATOM 1999 N N . ASP A 1 257 ? -7.827 4.429 9.493 1.00 95.25 257 ASP A N 1
ATOM 2000 C CA . ASP A 1 257 ? -8.225 4.330 8.100 1.00 95.25 257 ASP A CA 1
ATOM 2001 C C . ASP A 1 257 ? -7.075 4.701 7.168 1.00 95.25 257 ASP A C 1
ATOM 2003 O O . ASP A 1 257 ? -6.333 5.645 7.411 1.00 95.25 257 ASP A O 1
ATOM 2007 N N . PHE A 1 258 ? -6.953 3.910 6.105 1.00 94.38 258 PHE A N 1
ATOM 2008 C CA . PHE A 1 258 ? -6.097 4.140 4.947 1.00 94.38 258 PHE A CA 1
ATOM 2009 C C . PHE A 1 258 ? -4.700 4.709 5.249 1.00 94.38 258 PHE A C 1
ATOM 2011 O O . PHE A 1 258 ? -4.208 5.618 4.588 1.00 94.38 258 PHE A O 1
ATOM 2018 N N . PHE A 1 259 ? -4.029 4.117 6.231 1.00 91.44 259 PHE A N 1
ATOM 2019 C CA . PHE A 1 259 ? -2.673 4.497 6.596 1.00 91.44 259 PHE A CA 1
ATOM 2020 C C . PHE A 1 259 ? -1.625 3.555 6.024 1.00 91.44 259 PHE A C 1
ATOM 2022 O O . PHE A 1 259 ? -0.463 3.795 6.284 1.00 91.44 259 PHE A O 1
ATOM 2029 N N . HIS A 1 260 ? -1.947 2.472 5.299 1.00 93.50 260 HIS A N 1
ATOM 2030 C CA . HIS A 1 260 ? -0.892 1.584 4.797 1.00 93.50 260 HIS A CA 1
ATOM 2031 C C . HIS A 1 260 ? -1.193 0.776 3.536 1.00 93.50 260 HIS A C 1
ATOM 2033 O O . HIS A 1 260 ? -2.323 0.667 3.057 1.00 93.50 260 HIS A O 1
ATOM 2039 N N . GLY A 1 261 ? -0.121 0.195 3.004 1.00 95.50 261 GLY A N 1
ATOM 2040 C CA . GLY A 1 261 ? -0.121 -0.814 1.968 1.00 95.50 261 GLY A CA 1
ATOM 2041 C C . GLY A 1 261 ? 1.137 -1.678 1.990 1.00 95.50 261 GLY A C 1
ATOM 2042 O O . GLY A 1 261 ? 2.088 -1.436 2.729 1.00 95.50 261 GLY A O 1
ATOM 2043 N N . HIS A 1 262 ? 1.133 -2.690 1.136 1.00 96.50 262 HIS A N 1
ATOM 2044 C CA . HIS A 1 262 ? 2.164 -3.710 1.041 1.00 96.50 262 HIS A CA 1
ATOM 2045 C C . HIS A 1 262 ? 2.809 -3.656 -0.332 1.00 96.50 262 HIS A C 1
ATOM 2047 O O . HIS A 1 262 ? 2.143 -3.846 -1.355 1.00 96.50 262 HIS A O 1
ATOM 2053 N N . VAL A 1 263 ? 4.112 -3.404 -0.368 1.00 96.81 263 VAL A N 1
ATOM 2054 C CA . VAL A 1 263 ? 4.876 -3.386 -1.610 1.00 96.81 263 VAL A CA 1
ATOM 2055 C C . VAL A 1 263 ? 5.305 -4.802 -1.947 1.00 96.81 263 VAL A C 1
ATOM 2057 O O . VAL A 1 263 ? 5.902 -5.498 -1.127 1.00 96.81 263 VAL A O 1
ATOM 2060 N N . PHE A 1 264 ? 5.040 -5.224 -3.176 1.00 97.50 264 PHE A N 1
ATOM 2061 C CA . PHE A 1 264 ? 5.356 -6.562 -3.654 1.00 97.50 264 PHE A CA 1
ATOM 2062 C C . PHE A 1 264 ? 5.958 -6.525 -5.060 1.00 97.50 264 PHE A C 1
ATOM 2064 O O . PHE A 1 264 ? 5.737 -5.594 -5.840 1.00 97.50 264 PHE A O 1
ATOM 2071 N N . LEU A 1 265 ? 6.688 -7.585 -5.401 1.00 97.75 265 LEU A N 1
ATOM 2072 C CA . LEU A 1 265 ? 7.167 -7.856 -6.752 1.00 97.75 265 LEU A CA 1
ATOM 2073 C C . LEU A 1 265 ? 6.388 -9.031 -7.341 1.00 97.75 265 LEU A C 1
ATOM 2075 O O . LEU A 1 265 ? 6.384 -10.134 -6.794 1.00 97.75 265 LEU A O 1
ATOM 2079 N N . ALA A 1 266 ? 5.690 -8.808 -8.455 1.00 96.31 266 ALA A N 1
ATOM 2080 C CA . ALA A 1 266 ? 4.840 -9.833 -9.055 1.00 96.31 266 ALA A CA 1
ATOM 2081 C C . ALA A 1 266 ? 5.665 -11.041 -9.546 1.00 96.31 266 ALA A C 1
ATOM 2083 O O . ALA A 1 266 ? 6.515 -10.888 -10.424 1.00 96.31 266 ALA A O 1
ATOM 2084 N N . ARG A 1 267 ? 5.360 -12.254 -9.050 1.00 89.62 267 ARG A N 1
ATOM 2085 C CA . ARG A 1 267 ? 6.184 -13.482 -9.214 1.00 89.62 267 ARG A CA 1
ATOM 2086 C C . ARG A 1 267 ? 6.603 -13.812 -10.650 1.00 89.62 267 ARG A C 1
ATOM 2088 O O . ARG A 1 267 ? 7.670 -14.366 -10.872 1.00 89.62 267 ARG A O 1
ATOM 2095 N N . ASP A 1 268 ? 5.741 -13.520 -11.621 1.00 88.75 268 ASP A N 1
ATOM 2096 C CA . ASP A 1 268 ? 5.952 -13.924 -13.017 1.00 88.75 268 ASP A CA 1
ATOM 2097 C C . ASP A 1 268 ? 6.608 -12.825 -13.874 1.00 88.75 268 ASP A C 1
ATOM 2099 O O . ASP A 1 268 ? 7.006 -13.093 -15.007 1.00 88.75 268 ASP A O 1
ATOM 2103 N N . SER A 1 269 ? 6.657 -11.579 -13.396 1.00 93.06 269 SER A N 1
ATOM 2104 C CA . SER A 1 269 ? 7.103 -10.436 -14.205 1.00 93.06 269 SER A CA 1
ATOM 2105 C C . SER A 1 269 ? 8.054 -9.480 -13.495 1.00 93.06 269 SER A C 1
ATOM 2107 O O . SER A 1 269 ? 8.512 -8.544 -14.137 1.00 93.06 269 SER A O 1
ATOM 2109 N N . GLY A 1 270 ? 8.291 -9.643 -12.190 1.00 95.62 270 GLY A N 1
ATOM 2110 C CA . GLY A 1 270 ? 9.037 -8.680 -11.374 1.00 95.62 270 GLY A CA 1
ATOM 2111 C C . GLY A 1 270 ? 8.365 -7.307 -11.290 1.00 95.62 270 GLY A C 1
ATOM 2112 O O . GLY A 1 270 ? 9.006 -6.328 -10.933 1.00 95.62 270 GLY A O 1
ATOM 2113 N N . ARG A 1 271 ? 7.076 -7.197 -11.654 1.00 97.62 271 ARG A N 1
ATOM 2114 C CA . ARG A 1 271 ? 6.381 -5.902 -11.696 1.00 97.62 271 ARG A CA 1
ATOM 2115 C C . ARG A 1 271 ? 6.222 -5.379 -10.275 1.00 97.62 271 ARG A C 1
ATOM 2117 O O . ARG A 1 271 ? 5.629 -6.075 -9.453 1.00 97.62 271 ARG A O 1
ATOM 2124 N N . LEU A 1 272 ? 6.708 -4.166 -10.030 1.00 98.31 272 LEU A N 1
ATOM 2125 C CA . LEU A 1 272 ? 6.514 -3.461 -8.769 1.00 98.31 272 LEU A CA 1
ATOM 2126 C C . LEU A 1 272 ? 5.033 -3.107 -8.589 1.00 98.31 272 LEU A C 1
ATOM 2128 O O . LEU A 1 272 ? 4.410 -2.534 -9.490 1.00 98.31 272 LEU A O 1
ATOM 2132 N N . GLY A 1 273 ? 4.478 -3.448 -7.432 1.00 98.06 273 GLY A N 1
ATOM 2133 C CA . GLY A 1 273 ? 3.109 -3.119 -7.065 1.00 98.06 273 GLY A CA 1
ATOM 2134 C C . GLY A 1 273 ? 2.968 -2.794 -5.588 1.00 98.06 273 GLY A C 1
ATOM 2135 O O . GLY A 1 273 ? 3.834 -3.132 -4.784 1.00 98.06 273 GLY A O 1
ATOM 2136 N N . ILE A 1 274 ? 1.868 -2.125 -5.255 1.00 98.19 274 ILE A N 1
ATOM 2137 C CA . ILE A 1 274 ? 1.466 -1.809 -3.886 1.00 98.19 274 ILE A CA 1
ATOM 2138 C C . ILE A 1 274 ? 0.002 -2.202 -3.725 1.00 98.19 274 ILE A C 1
ATOM 2140 O O . ILE A 1 274 ? -0.848 -1.770 -4.507 1.00 98.19 274 ILE A O 1
ATOM 2144 N N . LEU A 1 275 ? -0.284 -3.030 -2.724 1.00 98.06 275 LEU A N 1
ATOM 2145 C CA . LEU A 1 275 ? -1.640 -3.330 -2.282 1.00 98.06 275 LEU A CA 1
ATOM 2146 C C . LEU A 1 275 ? -1.943 -2.486 -1.047 1.00 98.06 275 LEU A C 1
ATOM 2148 O O . LEU A 1 275 ? -1.403 -2.758 0.017 1.00 98.06 275 LEU A O 1
ATOM 2152 N N . PHE A 1 276 ? -2.785 -1.471 -1.182 1.00 98.00 276 PHE A N 1
ATOM 2153 C CA . PHE A 1 276 ? -3.220 -0.656 -0.057 1.00 98.00 276 PHE A CA 1
ATOM 2154 C C . PHE A 1 276 ? -4.474 -1.215 0.607 1.00 98.00 27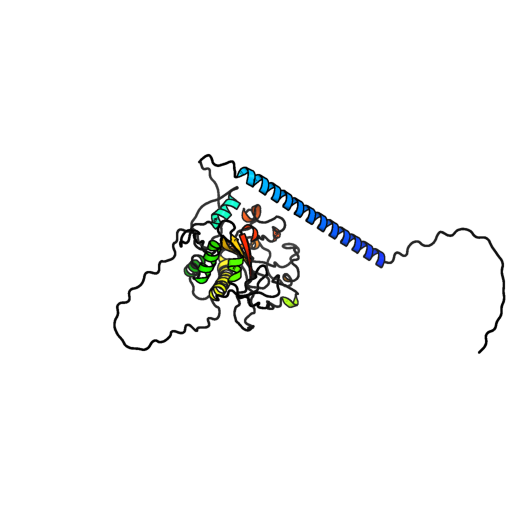6 PHE A C 1
ATOM 2156 O O . PHE A 1 276 ? -5.348 -1.792 -0.057 1.00 98.00 276 PHE A O 1
ATOM 2163 N N . HIS A 1 277 ? -4.587 -0.940 1.904 1.00 95.75 277 HIS A N 1
ATOM 2164 C CA . HIS A 1 277 ? -5.741 -1.278 2.716 1.00 95.75 277 HIS A CA 1
ATOM 2165 C C . HIS A 1 277 ? -6.368 -0.021 3.311 1.00 95.75 277 HIS A C 1
ATOM 2167 O O . HIS A 1 277 ? -5.782 0.685 4.127 1.00 95.75 277 HIS A O 1
ATOM 2173 N N . ALA A 1 278 ? -7.597 0.252 2.887 1.00 96.56 278 ALA A N 1
ATOM 2174 C CA . ALA A 1 278 ? -8.470 1.219 3.530 1.00 96.56 278 ALA A CA 1
ATOM 2175 C C . ALA A 1 278 ? -9.345 0.545 4.594 1.00 96.56 278 ALA A C 1
ATOM 2177 O O . ALA A 1 278 ? -9.461 -0.682 4.647 1.00 96.56 278 ALA A O 1
ATOM 2178 N N . LYS A 1 279 ? -10.001 1.345 5.429 1.00 95.31 279 LYS A N 1
ATOM 2179 C CA . LYS A 1 279 ? -10.901 0.910 6.499 1.00 95.31 279 LYS A CA 1
ATOM 2180 C C . LYS A 1 279 ? -10.279 -0.186 7.361 1.00 95.31 279 LYS A C 1
ATOM 2182 O O . LYS A 1 279 ? -10.833 -1.276 7.486 1.00 95.31 279 LYS A O 1
ATOM 2187 N N . GLU A 1 280 ? -9.071 0.078 7.853 1.00 93.44 280 GLU A N 1
ATOM 2188 C CA . GLU A 1 280 ? -8.237 -0.932 8.504 1.00 93.44 280 GLU A CA 1
ATOM 2189 C C . GLU A 1 280 ? -8.798 -1.368 9.852 1.00 93.44 280 GLU A C 1
ATOM 2191 O O . GLU A 1 280 ? -8.871 -2.562 10.134 1.00 93.44 280 GLU A O 1
ATOM 2196 N N . TYR A 1 281 ? -9.284 -0.412 10.641 1.00 94.94 281 TYR A N 1
ATOM 2197 C CA . TYR A 1 281 ? -9.867 -0.681 11.948 1.00 94.94 281 TYR A CA 1
ATOM 2198 C C . TYR A 1 281 ? -11.319 -0.203 12.011 1.00 94.94 281 TYR A C 1
ATOM 2200 O O . TYR A 1 281 ? -11.572 0.834 12.618 1.00 94.94 281 TYR A O 1
ATOM 2208 N N . PRO A 1 282 ? -12.304 -0.915 11.425 1.00 95.69 282 PRO A N 1
ATOM 2209 C CA . PRO A 1 282 ? -13.713 -0.575 11.602 1.00 95.69 282 PRO A CA 1
ATOM 2210 C C . PRO A 1 282 ? -14.107 -0.557 13.083 1.00 95.69 282 PRO A C 1
ATOM 2212 O O . PRO A 1 282 ? -13.647 -1.393 13.870 1.00 95.69 282 PRO A O 1
ATOM 2215 N N . ALA A 1 283 ? -14.968 0.383 13.465 1.00 96.31 283 ALA A N 1
ATOM 2216 C CA . ALA A 1 283 ? -15.482 0.499 14.821 1.00 96.31 283 ALA A CA 1
ATOM 2217 C C . ALA A 1 283 ? -16.182 -0.800 15.243 1.00 96.31 283 ALA A C 1
ATOM 2219 O O . ALA A 1 283 ? -16.921 -1.409 14.465 1.00 96.31 283 ALA A O 1
ATOM 2220 N N . TYR A 1 284 ? -15.943 -1.231 16.484 1.00 95.50 284 TYR A N 1
ATOM 2221 C CA . TYR A 1 284 ? -16.625 -2.401 17.024 1.00 95.50 284 TYR A CA 1
ATOM 2222 C C . TYR A 1 284 ? -18.123 -2.115 17.132 1.00 95.50 284 TYR A C 1
ATOM 2224 O O . TYR A 1 284 ? -18.536 -1.181 17.819 1.00 95.50 284 TYR A O 1
ATOM 2232 N N . ASP A 1 285 ? -18.929 -2.975 16.522 1.00 95.12 285 ASP A N 1
ATOM 2233 C CA . ASP A 1 285 ? -20.379 -2.922 16.622 1.00 95.12 285 ASP A CA 1
ATOM 2234 C C . ASP A 1 285 ? -20.925 -4.341 16.771 1.00 95.12 285 ASP A C 1
ATOM 2236 O O . ASP A 1 285 ? -20.621 -5.234 15.984 1.00 95.12 285 ASP A O 1
ATOM 2240 N N . LYS A 1 286 ? -21.740 -4.577 17.799 1.00 94.50 286 LYS A N 1
ATOM 2241 C CA . LYS A 1 286 ? -22.217 -5.927 18.126 1.00 94.50 286 LYS A CA 1
ATOM 2242 C C . LYS A 1 286 ? -23.105 -6.536 17.030 1.00 94.50 286 LYS A C 1
ATOM 2244 O O . LYS A 1 286 ? -23.216 -7.760 16.965 1.00 94.50 286 LYS A O 1
ATOM 2249 N N . GLU A 1 287 ? -23.754 -5.710 16.220 1.00 94.44 287 GLU A N 1
ATOM 2250 C CA . GLU A 1 287 ? -24.715 -6.123 15.204 1.00 94.44 287 GLU A CA 1
ATOM 2251 C C . GLU A 1 287 ? -24.068 -6.206 13.821 1.00 94.44 287 GLU A C 1
ATOM 2253 O O . GLU A 1 287 ? -24.262 -7.205 13.127 1.00 94.44 287 GLU A O 1
ATOM 2258 N N . VAL A 1 288 ? -23.273 -5.200 13.434 1.00 92.94 288 VAL A N 1
ATOM 2259 C CA . VAL A 1 288 ? -22.707 -5.120 12.075 1.00 92.94 288 VAL A CA 1
ATOM 2260 C C . VAL A 1 288 ? -21.251 -5.579 11.971 1.00 92.94 288 VAL A C 1
ATOM 2262 O O . VAL A 1 288 ? -20.875 -6.145 10.945 1.00 92.94 288 VAL A O 1
ATOM 2265 N N . PHE A 1 289 ? -20.435 -5.404 13.016 1.00 94.44 289 PHE A N 1
ATOM 2266 C CA . PHE A 1 289 ? -19.021 -5.801 13.015 1.00 94.44 289 PHE A CA 1
ATOM 2267 C C . PHE A 1 289 ? -18.544 -6.262 14.404 1.00 94.44 289 PHE A C 1
ATOM 2269 O O . PHE A 1 289 ? -17.795 -5.554 15.089 1.00 94.44 289 PHE A O 1
ATOM 2276 N N . PRO A 1 290 ? -18.952 -7.467 14.852 1.00 93.62 290 PRO A N 1
ATOM 2277 C CA . PRO A 1 290 ? -18.675 -7.967 16.201 1.00 93.62 290 PRO A CA 1
ATOM 2278 C C . PRO A 1 290 ? -17.243 -8.517 16.343 1.00 93.62 290 PRO A C 1
ATOM 2280 O O . PRO A 1 290 ? -17.001 -9.502 17.044 1.00 93.62 290 PRO A O 1
ATOM 2283 N N . CYS A 1 291 ? -16.279 -7.910 15.651 1.00 91.81 291 CYS A N 1
ATOM 2284 C CA . CYS A 1 291 ? -14.876 -8.296 15.667 1.00 91.81 291 CYS A CA 1
ATOM 2285 C C . CYS A 1 291 ? -14.079 -7.331 16.541 1.00 91.81 291 CYS A C 1
ATOM 2287 O O . CYS A 1 291 ? -13.981 -6.146 16.238 1.00 91.81 291 CYS A O 1
ATOM 2289 N N . ASN A 1 292 ? -13.479 -7.856 17.611 1.00 92.38 292 ASN A N 1
ATOM 2290 C CA . ASN A 1 292 ? -12.503 -7.118 18.404 1.00 92.38 292 ASN A CA 1
ATOM 2291 C C . ASN A 1 292 ? -11.130 -7.207 17.721 1.00 92.38 292 ASN A C 1
ATOM 2293 O O . ASN A 1 292 ? -10.568 -8.298 17.612 1.00 92.38 292 ASN A O 1
ATOM 2297 N N . MET A 1 293 ? -10.614 -6.066 17.266 1.00 90.00 293 MET A N 1
ATOM 2298 C CA . MET A 1 293 ? -9.330 -5.944 16.561 1.00 90.00 293 MET A CA 1
ATOM 2299 C C . MET A 1 293 ? -8.193 -5.445 17.469 1.00 90.00 293 MET A C 1
ATOM 2301 O O . MET A 1 293 ? -7.105 -5.130 16.996 1.00 90.00 293 MET A O 1
ATOM 2305 N N . GLY A 1 294 ? -8.417 -5.412 18.784 1.00 93.06 294 GLY A N 1
ATOM 2306 C CA . GLY A 1 294 ? -7.415 -5.037 19.776 1.00 93.06 294 GLY A CA 1
ATOM 2307 C C . GLY A 1 294 ? -7.273 -3.527 19.961 1.00 93.06 294 GLY A C 1
ATOM 2308 O O . GLY A 1 294 ? -8.206 -2.757 19.746 1.00 93.06 294 GLY A O 1
ATOM 2309 N N . TYR A 1 295 ? -6.092 -3.109 20.413 1.00 95.19 295 TYR A N 1
ATOM 2310 C CA . TYR A 1 295 ? -5.836 -1.742 20.874 1.00 95.19 295 TYR A CA 1
ATOM 2311 C C . TYR A 1 295 ? -5.991 -0.674 19.791 1.00 95.19 295 TYR A C 1
ATOM 2313 O O . TYR A 1 295 ? -6.479 0.413 20.076 1.00 95.19 295 TYR A O 1
ATOM 2321 N N . CYS A 1 296 ? -5.663 -0.995 18.541 1.00 93.44 296 CYS A N 1
ATOM 2322 C CA . CYS A 1 296 ? -5.801 -0.054 17.429 1.00 93.44 296 CYS A CA 1
ATOM 2323 C C . CYS A 1 296 ? -7.248 0.220 17.002 1.00 93.44 296 CYS A C 1
ATOM 2325 O O . CYS A 1 296 ? -7.495 1.170 16.272 1.00 93.44 296 CYS A O 1
ATOM 2327 N N . GLN A 1 297 ? -8.215 -0.563 17.487 1.00 94.81 297 GLN A N 1
ATOM 2328 C CA . GLN A 1 297 ? -9.638 -0.316 17.249 1.00 94.81 297 GLN A CA 1
ATOM 2329 C C . GLN A 1 297 ? -10.241 0.701 18.229 1.00 94.81 297 GLN A C 1
ATOM 2331 O O . GLN A 1 297 ? -11.342 1.206 17.999 1.00 94.81 297 GLN A O 1
ATOM 2336 N N . ILE A 1 298 ? -9.568 0.965 19.354 1.00 94.25 298 ILE A N 1
ATOM 2337 C CA . ILE A 1 298 ? -10.104 1.804 20.427 1.00 94.25 298 ILE A CA 1
ATOM 2338 C C . ILE A 1 298 ? -10.308 3.225 19.901 1.00 94.25 298 ILE A C 1
ATOM 2340 O O . ILE A 1 298 ? -9.389 3.844 19.377 1.00 94.25 298 ILE A O 1
ATOM 2344 N N . GLY A 1 299 ? -11.536 3.730 20.031 1.00 93.56 299 GLY A N 1
ATOM 2345 C CA . GLY A 1 299 ? -11.899 5.067 19.562 1.00 93.56 299 GLY A CA 1
ATOM 2346 C C . GLY A 1 299 ? -12.094 5.192 18.049 1.00 93.56 299 GLY A C 1
ATOM 2347 O O . GLY A 1 299 ? -12.311 6.307 17.580 1.00 93.56 299 GLY A O 1
ATOM 2348 N N . SER A 1 300 ? -12.053 4.090 17.288 1.00 95.50 300 SER A N 1
ATOM 2349 C CA . SER A 1 300 ? -12.290 4.142 15.844 1.00 95.50 300 SER A CA 1
ATOM 2350 C C . SER A 1 300 ? -13.695 4.647 15.510 1.00 95.50 300 SER A C 1
ATOM 2352 O O . SER A 1 300 ? -14.690 4.232 16.108 1.00 95.50 300 SER A O 1
ATOM 2354 N N . ASN A 1 301 ? -13.765 5.518 14.505 1.00 94.00 301 ASN A N 1
ATOM 2355 C CA . ASN A 1 301 ? -14.988 6.045 13.901 1.00 94.00 301 ASN A CA 1
ATOM 2356 C C . ASN A 1 301 ? -15.271 5.445 12.509 1.00 94.00 301 ASN A C 1
ATOM 2358 O O . ASN A 1 301 ? -16.205 5.876 11.830 1.00 94.00 301 ASN A O 1
ATOM 2362 N N . VAL A 1 302 ? -14.468 4.475 12.064 1.00 95.88 302 VAL A N 1
ATOM 2363 C CA . VAL A 1 302 ? -14.583 3.883 10.729 1.00 95.88 302 VAL A CA 1
ATOM 2364 C C . VAL A 1 302 ? -15.829 3.007 10.665 1.00 95.88 302 VAL A C 1
ATOM 2366 O O . VAL A 1 302 ? -15.939 2.003 11.368 1.00 95.88 302 VAL A O 1
ATOM 2369 N N . SER A 1 303 ? -16.773 3.362 9.795 1.00 93.81 303 SER A N 1
ATOM 2370 C CA . SER A 1 303 ? -17.997 2.586 9.601 1.00 93.81 303 SER A CA 1
ATOM 2371 C C . SER A 1 303 ? -17.725 1.256 8.896 1.00 93.81 303 SER A C 1
ATOM 2373 O O . SER A 1 303 ? -17.022 1.201 7.878 1.00 93.81 303 SER A O 1
ATOM 2375 N N . TYR A 1 304 ? -18.352 0.192 9.401 1.00 95.44 304 TYR A N 1
ATOM 2376 C CA . TYR A 1 304 ? -18.487 -1.068 8.679 1.00 95.44 304 TYR A CA 1
ATOM 2377 C C . TYR A 1 304 ? -19.764 -1.037 7.829 1.00 95.44 304 TYR A C 1
ATOM 2379 O O . TYR A 1 304 ? -20.874 -1.175 8.340 1.00 95.44 304 TYR A O 1
ATOM 2387 N N . ASP A 1 305 ? -19.602 -0.823 6.526 1.00 93.50 305 ASP A N 1
ATOM 2388 C CA . ASP A 1 305 ? -20.685 -0.711 5.544 1.00 93.50 305 ASP A CA 1
ATOM 2389 C C . ASP A 1 305 ? -20.261 -1.312 4.188 1.00 93.50 305 ASP A C 1
ATOM 2391 O O . ASP A 1 305 ? -19.182 -1.896 4.054 1.00 93.50 305 ASP A O 1
ATOM 2395 N N . ASP A 1 306 ? -21.095 -1.168 3.155 1.00 93.75 306 ASP A N 1
ATOM 2396 C CA . ASP A 1 306 ? -20.828 -1.734 1.827 1.00 93.75 306 ASP A CA 1
ATOM 2397 C C . ASP A 1 306 ? -19.552 -1.197 1.156 1.00 93.75 306 ASP A C 1
ATOM 2399 O O . ASP A 1 306 ? -19.014 -1.858 0.263 1.00 93.75 306 ASP A O 1
ATOM 2403 N N . SER A 1 307 ? -19.006 -0.057 1.593 1.00 93.81 307 SER A N 1
ATOM 2404 C CA . SER A 1 307 ? -17.720 0.430 1.073 1.00 93.81 307 SER A CA 1
ATOM 2405 C C . SER A 1 307 ? -16.532 -0.429 1.530 1.00 93.81 307 SER A C 1
ATOM 2407 O O . SER A 1 307 ? -15.470 -0.366 0.913 1.00 93.81 307 SER A O 1
ATOM 2409 N N . MET A 1 308 ? -16.714 -1.335 2.505 1.00 94.81 308 MET A N 1
ATOM 2410 C CA . MET A 1 308 ? -15.736 -2.388 2.828 1.00 94.81 308 MET A CA 1
ATOM 2411 C C . MET A 1 308 ? -15.406 -3.270 1.620 1.00 94.81 308 MET A C 1
ATOM 2413 O O . MET A 1 308 ? -14.304 -3.809 1.526 1.00 94.81 308 MET A O 1
ATOM 2417 N N . ASN A 1 309 ? -16.330 -3.398 0.663 1.00 96.00 309 ASN A N 1
ATOM 2418 C CA . ASN A 1 309 ? -16.084 -4.120 -0.584 1.00 96.00 309 ASN A CA 1
ATOM 2419 C C . ASN A 1 309 ? -15.006 -3.443 -1.448 1.00 96.00 309 ASN A C 1
ATOM 2421 O O . ASN A 1 309 ? -14.397 -4.096 -2.285 1.00 96.00 309 ASN A O 1
ATOM 2425 N N . LEU A 1 310 ? -14.747 -2.152 -1.248 1.00 96.38 310 LEU A N 1
ATOM 2426 C CA . LEU A 1 310 ? -13.843 -1.340 -2.062 1.00 96.38 310 LEU A CA 1
ATOM 2427 C C . LEU A 1 310 ? -12.502 -1.067 -1.369 1.00 96.38 310 LEU A C 1
ATOM 2429 O O . LEU A 1 310 ? -11.682 -0.311 -1.879 1.00 96.38 310 LEU A O 1
ATOM 2433 N N . ARG A 1 311 ? -12.256 -1.681 -0.208 1.00 96.12 311 ARG A N 1
ATOM 2434 C CA . ARG A 1 311 ? -11.123 -1.326 0.654 1.00 96.12 311 ARG A CA 1
ATOM 2435 C C . ARG A 1 311 ? -9.739 -1.679 0.103 1.00 96.12 311 ARG A C 1
ATOM 2437 O O . ARG A 1 311 ? -8.745 -1.149 0.585 1.00 96.12 311 ARG A O 1
ATOM 2444 N N . ASN A 1 312 ? -9.661 -2.621 -0.838 1.00 96.81 312 ASN A N 1
ATOM 2445 C CA . ASN A 1 312 ? -8.392 -3.073 -1.402 1.00 96.81 312 ASN A CA 1
ATOM 2446 C C . ASN A 1 312 ? -8.090 -2.239 -2.645 1.00 96.81 312 ASN A C 1
ATOM 2448 O O . ASN A 1 312 ? -8.804 -2.342 -3.646 1.00 96.81 312 ASN A O 1
ATOM 2452 N N . ILE A 1 313 ? -7.028 -1.440 -2.601 1.00 98.06 313 ILE A N 1
ATOM 2453 C CA . ILE A 1 313 ? -6.594 -0.630 -3.741 1.00 98.06 313 ILE A CA 1
ATOM 2454 C C . ILE A 1 313 ? -5.267 -1.180 -4.244 1.00 98.06 313 ILE A C 1
ATOM 2456 O O . ILE A 1 313 ? -4.351 -1.423 -3.470 1.00 98.06 313 ILE A O 1
ATOM 2460 N N . LEU A 1 314 ? -5.157 -1.389 -5.549 1.00 98.00 314 LEU A N 1
ATOM 2461 C CA . LEU A 1 314 ? -3.962 -1.909 -6.188 1.00 98.00 314 LEU A CA 1
ATOM 2462 C C . LEU A 1 314 ? -3.340 -0.837 -7.075 1.00 98.00 314 LEU A C 1
ATOM 2464 O O . LEU A 1 314 ? -3.950 -0.398 -8.053 1.00 98.00 314 LEU A O 1
ATOM 2468 N N . TRP A 1 315 ? -2.097 -0.481 -6.771 1.00 98.38 315 TRP A N 1
ATOM 2469 C CA . TRP A 1 315 ? -1.226 0.247 -7.681 1.00 98.38 315 TRP A CA 1
ATOM 2470 C C . TRP A 1 315 ? -0.201 -0.701 -8.294 1.00 98.38 315 TRP A C 1
ATOM 2472 O O . TRP A 1 315 ? 0.372 -1.548 -7.612 1.00 98.38 315 TRP A O 1
ATOM 2482 N N . LEU A 1 316 ? 0.049 -0.555 -9.591 1.00 98.31 316 LEU A N 1
ATOM 2483 C CA . LEU A 1 316 ? 1.140 -1.225 -10.283 1.00 98.31 316 LEU A CA 1
ATOM 2484 C C . LEU A 1 316 ? 1.958 -0.178 -11.023 1.00 98.31 316 LEU A C 1
ATOM 2486 O O . LEU A 1 316 ? 1.414 0.555 -11.853 1.00 98.31 316 LEU A O 1
ATOM 2490 N N . ALA A 1 317 ? 3.268 -0.185 -10.805 1.00 98.19 317 ALA A N 1
ATOM 2491 C CA . ALA A 1 317 ? 4.191 0.633 -11.574 1.00 98.19 317 ALA A CA 1
ATOM 2492 C C . ALA A 1 317 ? 4.184 0.214 -13.057 1.00 98.19 317 ALA A C 1
ATOM 2494 O O . ALA A 1 317 ? 3.731 -0.894 -13.385 1.00 98.19 317 ALA A O 1
ATOM 2495 N N . PRO A 1 318 ? 4.689 1.040 -13.984 1.00 97.94 318 PRO A N 1
ATOM 2496 C CA . PRO A 1 318 ? 4.897 0.614 -15.365 1.00 97.94 318 PRO A CA 1
ATOM 2497 C C . PRO A 1 318 ? 5.753 -0.651 -15.452 1.00 97.94 318 PRO A C 1
ATOM 2499 O O . PRO A 1 318 ? 6.666 -0.867 -14.657 1.00 97.94 318 PRO A O 1
ATOM 2502 N N . LEU A 1 319 ? 5.436 -1.521 -16.411 1.00 97.31 319 LEU A N 1
ATOM 2503 C CA . LEU A 1 319 ? 6.152 -2.780 -16.600 1.00 97.31 319 LEU A CA 1
ATOM 2504 C C . LEU A 1 319 ? 7.252 -2.594 -17.639 1.00 97.31 319 LEU A C 1
ATOM 2506 O O . LEU A 1 319 ? 6.947 -2.381 -18.811 1.00 97.31 319 LEU A O 1
ATOM 2510 N N . ALA A 1 320 ? 8.511 -2.720 -17.232 1.00 96.06 320 ALA A N 1
ATOM 2511 C CA . ALA A 1 320 ? 9.638 -2.753 -18.157 1.00 96.06 320 ALA A CA 1
ATOM 2512 C C . ALA A 1 320 ? 9.742 -4.111 -18.874 1.00 96.06 320 ALA A C 1
ATOM 2514 O O . ALA A 1 320 ? 9.302 -5.149 -18.375 1.00 96.06 320 ALA A O 1
ATOM 2515 N N . SER A 1 321 ? 10.330 -4.101 -20.066 1.00 94.00 321 SER A N 1
ATOM 2516 C CA . SER A 1 321 ? 10.761 -5.304 -20.771 1.00 94.00 321 SER A CA 1
ATOM 2517 C C . SER A 1 321 ? 12.047 -5.846 -20.151 1.00 94.00 321 SER A C 1
ATOM 2519 O O . SER A 1 321 ? 12.985 -5.096 -19.919 1.00 94.00 321 SER A O 1
ATOM 2521 N N . SER A 1 322 ? 12.123 -7.161 -19.939 1.00 90.12 322 SER A N 1
ATOM 2522 C CA . SER A 1 322 ? 13.341 -7.811 -19.433 1.00 90.12 322 SER A CA 1
ATOM 2523 C C . SER A 1 322 ? 14.424 -7.987 -20.506 1.00 90.12 322 SER A C 1
ATOM 2525 O O . SER A 1 322 ? 15.523 -8.442 -20.206 1.00 90.12 322 SER A O 1
ATOM 2527 N N . SER A 1 323 ? 14.109 -7.713 -21.777 1.00 90.75 323 SER A N 1
ATOM 2528 C CA . SER A 1 323 ? 15.019 -7.916 -22.917 1.00 90.75 323 SER A CA 1
ATOM 2529 C C . SER A 1 323 ? 15.329 -6.643 -23.701 1.00 90.75 323 SER A C 1
ATOM 2531 O O . SER A 1 323 ? 16.301 -6.604 -24.450 1.00 90.75 323 SER A O 1
ATOM 2533 N N . THR A 1 324 ? 14.492 -5.614 -23.581 1.00 91.62 324 THR A N 1
ATOM 2534 C CA . THR A 1 324 ? 14.627 -4.340 -24.301 1.00 91.62 324 THR A CA 1
ATOM 2535 C C . THR A 1 324 ? 14.500 -3.181 -23.316 1.00 91.62 324 THR A C 1
ATOM 2537 O O . THR A 1 324 ? 14.030 -3.359 -22.201 1.00 91.62 324 THR A O 1
ATOM 2540 N N . LYS A 1 325 ? 14.880 -1.963 -23.715 1.00 89.50 325 LYS A N 1
ATOM 2541 C CA . LYS A 1 325 ? 14.681 -0.754 -22.886 1.00 89.50 325 LYS A CA 1
ATOM 2542 C C . LYS A 1 325 ? 13.238 -0.222 -22.922 1.00 89.50 325 LYS A C 1
ATOM 2544 O O . LYS A 1 325 ? 12.991 0.914 -22.531 1.00 89.50 325 LYS A O 1
ATOM 2549 N N . GLU A 1 326 ? 12.304 -1.002 -23.458 1.00 94.25 326 GLU A N 1
ATOM 2550 C CA . GLU A 1 326 ? 10.926 -0.582 -23.701 1.00 94.25 326 GLU A CA 1
ATOM 2551 C C . GLU A 1 326 ? 10.027 -0.843 -22.489 1.00 94.25 326 GLU A C 1
ATOM 2553 O O . GLU A 1 326 ? 10.260 -1.757 -21.696 1.00 94.25 326 GLU A O 1
ATOM 2558 N N . TRP A 1 327 ? 8.944 -0.074 -22.401 1.00 95.69 327 TRP A N 1
ATOM 2559 C CA . TRP A 1 327 ? 7.865 -0.283 -21.441 1.00 95.69 327 TRP A CA 1
ATOM 2560 C C . TRP A 1 327 ? 6.758 -1.121 -22.085 1.00 95.69 327 TRP A C 1
ATOM 2562 O O . TRP A 1 327 ? 6.193 -0.747 -23.109 1.00 95.69 327 TRP A O 1
ATOM 2572 N N . LEU A 1 328 ? 6.457 -2.274 -21.489 1.00 95.94 328 LEU A N 1
ATOM 2573 C CA . LEU A 1 328 ? 5.434 -3.217 -21.948 1.00 95.94 328 LEU A CA 1
ATOM 2574 C C . LEU A 1 328 ? 4.019 -2.820 -21.510 1.00 95.94 328 LEU A C 1
ATOM 2576 O O . LEU A 1 328 ? 3.044 -3.282 -22.105 1.00 95.94 328 LEU A O 1
ATOM 2580 N N . ALA A 1 329 ? 3.908 -2.031 -20.442 1.00 95.69 329 ALA A N 1
ATOM 2581 C CA . ALA A 1 329 ? 2.649 -1.526 -19.911 1.00 95.69 329 ALA A CA 1
ATOM 2582 C C . ALA A 1 329 ? 2.867 -0.230 -19.127 1.00 95.69 329 ALA A C 1
ATOM 2584 O O . ALA A 1 329 ? 3.860 -0.112 -18.407 1.00 95.69 329 ALA A O 1
ATOM 2585 N N . SER A 1 330 ? 1.898 0.680 -19.196 1.00 97.25 330 SER A N 1
ATOM 2586 C CA . SER A 1 330 ? 1.803 1.824 -18.286 1.00 97.25 330 SER A CA 1
ATOM 2587 C C . SER A 1 330 ? 1.458 1.378 -16.865 1.00 97.25 330 SER A C 1
ATOM 2589 O O . SER A 1 330 ? 0.981 0.256 -16.638 1.00 97.25 330 SER A O 1
ATOM 2591 N N . GLY A 1 331 ? 1.656 2.275 -15.906 1.00 97.69 331 GLY A N 1
ATOM 2592 C CA . GLY A 1 331 ? 1.184 2.089 -14.542 1.00 97.69 331 GLY A CA 1
ATOM 2593 C C . GLY A 1 331 ? -0.342 2.129 -14.460 1.00 97.69 331 GLY A C 1
ATOM 2594 O O . GLY A 1 331 ? -1.030 2.498 -15.419 1.00 97.69 331 GLY A O 1
ATOM 2595 N N . VAL A 1 332 ? -0.883 1.669 -13.337 1.00 97.19 332 VAL A N 1
ATOM 2596 C CA . VAL A 1 332 ? -2.328 1.613 -13.095 1.00 97.19 332 VAL A CA 1
ATOM 2597 C C . VAL A 1 332 ? -2.623 1.711 -11.603 1.00 97.19 332 VAL A C 1
ATOM 2599 O O . VAL A 1 332 ? -1.892 1.153 -10.792 1.00 97.19 332 VAL A O 1
ATOM 2602 N N . LEU A 1 333 ? -3.716 2.391 -11.264 1.00 97.25 333 LEU A N 1
ATOM 2603 C CA . LEU A 1 333 ? -4.274 2.488 -9.921 1.00 97.25 333 LEU A CA 1
ATOM 2604 C C . LEU A 1 333 ? -5.753 2.094 -9.990 1.00 97.25 333 LEU A C 1
ATOM 2606 O O . LEU A 1 333 ? -6.521 2.720 -10.722 1.00 97.25 333 LEU A O 1
ATOM 2610 N N . VAL A 1 334 ? -6.142 1.030 -9.289 1.00 96.31 334 VAL A N 1
ATOM 2611 C CA . VAL A 1 334 ? -7.498 0.461 -9.353 1.00 96.31 334 VAL A CA 1
ATOM 2612 C C . VAL A 1 334 ? -7.993 0.012 -7.990 1.00 96.31 334 VAL A C 1
ATOM 2614 O O . VAL A 1 334 ? -7.229 -0.489 -7.173 1.00 96.31 334 VAL A O 1
ATOM 2617 N N . VAL A 1 335 ? -9.302 0.111 -7.784 1.00 96.81 335 VAL A N 1
ATOM 2618 C CA . VAL A 1 335 ? -9.983 -0.516 -6.651 1.00 96.81 335 VAL A CA 1
ATOM 2619 C C . VAL A 1 335 ? -10.360 -1.951 -7.015 1.00 96.81 335 VAL A C 1
ATOM 2621 O O . VAL A 1 335 ? -10.903 -2.222 -8.090 1.00 96.81 335 VAL A O 1
ATOM 2624 N N . LEU A 1 336 ? -10.068 -2.880 -6.111 1.00 95.88 336 LEU A N 1
ATOM 2625 C CA . LEU A 1 336 ? -10.399 -4.290 -6.236 1.00 95.88 336 LEU A CA 1
ATOM 2626 C C . LEU A 1 336 ? -11.723 -4.567 -5.519 1.00 95.88 336 LEU A C 1
ATOM 2628 O O . LEU A 1 336 ? -11.760 -4.746 -4.304 1.00 95.88 336 LEU A O 1
ATOM 2632 N N . ASP A 1 337 ? -12.805 -4.618 -6.296 1.00 95.31 337 ASP A N 1
ATOM 2633 C CA . ASP A 1 337 ? -14.157 -4.874 -5.794 1.00 95.31 337 ASP A CA 1
ATOM 2634 C C . ASP A 1 337 ? -14.307 -6.295 -5.211 1.00 95.31 337 ASP A C 1
ATOM 2636 O O . ASP A 1 337 ? -14.406 -7.300 -5.923 1.00 95.31 337 ASP A O 1
ATOM 2640 N N . ALA A 1 338 ? -14.345 -6.349 -3.883 1.00 95.50 338 ALA A N 1
ATOM 2641 C CA . ALA A 1 338 ? -14.535 -7.515 -3.036 1.00 95.50 338 ALA A CA 1
ATOM 2642 C C . ALA A 1 338 ? -16.007 -7.740 -2.629 1.00 95.50 338 ALA A C 1
ATOM 2644 O O . ALA A 1 338 ? -16.283 -8.388 -1.608 1.00 95.50 338 ALA A O 1
ATOM 2645 N N . HIS A 1 339 ? -16.964 -7.247 -3.422 1.00 95.31 339 HIS A N 1
ATOM 2646 C CA . HIS A 1 339 ? -18.384 -7.519 -3.216 1.00 95.31 339 HIS A CA 1
ATOM 2647 C C . HIS A 1 339 ? -18.650 -9.035 -3.144 1.00 95.31 339 HIS A C 1
ATOM 2649 O O . HIS A 1 339 ? -18.086 -9.792 -3.942 1.00 95.31 339 HIS A O 1
ATOM 2655 N N . PRO A 1 340 ? -19.524 -9.534 -2.239 1.00 93.81 340 PRO A N 1
ATOM 2656 C CA . PRO A 1 340 ? -19.644 -10.974 -1.983 1.00 93.81 340 PRO A CA 1
ATOM 2657 C C . PRO A 1 340 ? -20.103 -11.812 -3.186 1.00 93.81 340 PRO A C 1
ATOM 2659 O O . PRO A 1 340 ? -19.877 -13.021 -3.261 1.00 93.81 340 PRO A O 1
ATOM 2662 N N . THR A 1 341 ? -20.744 -11.178 -4.166 1.00 92.75 341 THR A N 1
ATOM 2663 C CA . THR A 1 341 ? -21.135 -11.832 -5.424 1.00 92.75 341 THR A CA 1
ATOM 2664 C C . THR A 1 341 ? -20.000 -11.879 -6.455 1.00 92.75 341 THR A C 1
ATOM 2666 O O . THR A 1 341 ? -20.087 -12.660 -7.411 1.00 92.75 341 THR A O 1
ATOM 2669 N N . GLY A 1 342 ? -18.951 -11.081 -6.253 1.00 90.62 342 GLY A N 1
ATOM 2670 C CA . GLY A 1 342 ? -17.800 -10.888 -7.121 1.00 90.62 342 GLY A CA 1
ATOM 2671 C C . GLY A 1 342 ? -16.771 -12.007 -7.057 1.00 90.62 342 GLY A C 1
ATOM 2672 O O . GLY A 1 342 ? -16.725 -12.814 -6.128 1.00 90.62 342 GLY A O 1
ATOM 2673 N N . VAL A 1 343 ? -15.939 -12.065 -8.094 1.00 91.12 343 VAL A N 1
ATOM 2674 C CA . VAL A 1 343 ? -14.929 -13.120 -8.231 1.00 91.12 343 VAL A CA 1
ATOM 2675 C C . VAL A 1 343 ? -13.750 -12.909 -7.284 1.00 91.12 343 VAL A C 1
ATOM 2677 O O . VAL A 1 343 ? -13.216 -13.880 -6.767 1.00 91.12 343 VAL A O 1
ATOM 2680 N N . ILE A 1 344 ? -13.382 -11.657 -7.004 1.00 91.81 344 ILE A N 1
ATOM 2681 C CA . ILE A 1 344 ? -12.317 -11.333 -6.044 1.00 91.81 344 ILE A CA 1
ATOM 2682 C C . ILE A 1 344 ? -12.675 -11.893 -4.665 1.00 91.81 344 ILE A C 1
ATOM 2684 O O . ILE A 1 344 ? -11.893 -12.634 -4.079 1.00 91.81 344 ILE A O 1
ATOM 2688 N N . TYR A 1 345 ? -13.897 -11.642 -4.195 1.00 93.44 345 TYR A N 1
ATOM 2689 C CA . TYR A 1 345 ? -14.360 -12.177 -2.918 1.00 93.44 345 TYR A CA 1
ATOM 2690 C C . TYR A 1 345 ? -14.380 -13.705 -2.868 1.00 93.44 345 TYR A C 1
ATOM 2692 O O . TYR A 1 345 ? -13.919 -14.305 -1.904 1.00 93.44 345 TYR A O 1
ATOM 2700 N N . LYS A 1 346 ? -14.922 -14.345 -3.907 1.00 91.94 346 LYS A N 1
ATOM 2701 C CA . LYS A 1 346 ? -15.122 -15.800 -3.922 1.00 91.94 346 LYS A CA 1
ATOM 2702 C C . LYS A 1 346 ? -13.828 -16.585 -4.099 1.00 91.94 346 LYS A C 1
ATOM 2704 O O . LYS A 1 346 ? -13.692 -17.658 -3.515 1.00 91.94 346 LYS A O 1
ATOM 2709 N N . ASP A 1 347 ? -12.921 -16.076 -4.928 1.00 90.00 347 ASP A N 1
ATOM 2710 C CA . ASP A 1 347 ? -11.756 -16.835 -5.379 1.00 90.00 347 ASP A CA 1
ATOM 2711 C C . ASP A 1 347 ? -10.471 -16.426 -4.653 1.00 90.00 347 ASP A C 1
ATOM 2713 O O . ASP A 1 347 ? -9.565 -17.255 -4.552 1.00 90.00 347 ASP A O 1
ATOM 2717 N N . LEU A 1 348 ? -10.368 -15.172 -4.191 1.00 90.31 348 LEU A N 1
ATOM 2718 C CA . LEU A 1 348 ? -9.137 -14.640 -3.600 1.00 90.31 348 LEU A CA 1
ATOM 2719 C C . LEU A 1 348 ? -9.229 -14.392 -2.096 1.00 90.31 348 LEU A C 1
ATOM 2721 O O . LEU A 1 348 ? -8.222 -14.557 -1.424 1.00 90.31 348 LEU A O 1
ATOM 2725 N N . ILE A 1 349 ? -10.396 -14.040 -1.547 1.00 91.62 349 ILE A N 1
ATOM 2726 C CA . ILE A 1 349 ? -10.515 -13.734 -0.113 1.00 91.62 349 ILE A CA 1
ATOM 2727 C C . ILE A 1 349 ? -10.754 -15.023 0.685 1.00 91.62 349 ILE A C 1
ATOM 2729 O O . ILE A 1 349 ? -11.799 -15.666 0.523 1.00 91.62 349 ILE A O 1
A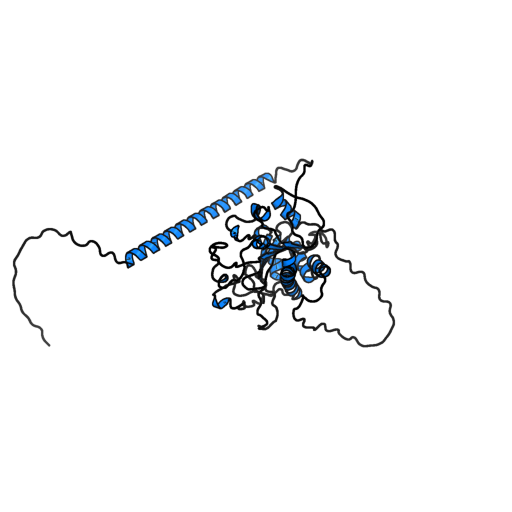TOM 2733 N N . PRO A 1 350 ? -9.828 -15.416 1.582 1.00 89.12 350 PRO A N 1
ATOM 2734 C CA . PRO A 1 350 ? -10.021 -16.593 2.415 1.00 89.12 350 PRO A CA 1
ATOM 2735 C C . PRO A 1 350 ? -11.232 -16.454 3.342 1.00 89.12 350 PRO A C 1
ATOM 2737 O O . PRO A 1 350 ? -11.478 -15.390 3.904 1.00 89.12 350 PRO A O 1
ATOM 2740 N N . GLU A 1 351 ? -11.937 -17.563 3.582 1.00 90.06 351 GLU A N 1
ATOM 2741 C CA . GLU A 1 351 ? -13.153 -17.615 4.414 1.00 90.06 351 GLU A CA 1
ATOM 2742 C C . GLU A 1 351 ? -12.998 -16.910 5.773 1.00 90.06 351 GLU A C 1
ATOM 2744 O O . GLU A 1 351 ? -13.884 -16.184 6.208 1.00 90.06 351 GLU A O 1
ATOM 2749 N N . TYR A 1 352 ? -11.837 -17.053 6.418 1.00 87.94 352 TYR A N 1
ATOM 2750 C CA . TYR A 1 352 ? -11.583 -16.498 7.748 1.00 87.94 352 TYR A CA 1
ATOM 2751 C C . TYR A 1 352 ? -11.411 -14.966 7.783 1.00 87.94 352 TYR A C 1
ATOM 2753 O O . TYR A 1 352 ? -11.473 -14.388 8.863 1.00 87.94 352 TYR A O 1
ATOM 2761 N N . VAL A 1 353 ? -11.215 -14.305 6.636 1.00 88.88 353 VAL A N 1
ATOM 2762 C CA . VAL A 1 353 ? -11.133 -12.831 6.509 1.00 88.88 353 VAL A CA 1
ATOM 2763 C C . VAL A 1 353 ? -12.221 -12.251 5.609 1.00 88.88 353 VAL A C 1
ATOM 2765 O O . VAL A 1 353 ? -12.196 -11.068 5.273 1.00 88.88 353 VAL A O 1
ATOM 2768 N N . GLN A 1 354 ? -13.235 -13.042 5.258 1.00 90.69 354 GLN A N 1
ATOM 2769 C CA . GLN A 1 354 ? -14.357 -12.571 4.448 1.00 90.69 354 GLN A CA 1
ATOM 2770 C C . GLN A 1 354 ? -15.120 -11.407 5.085 1.00 90.69 354 GLN A C 1
ATOM 2772 O O . GLN A 1 354 ? -15.609 -10.543 4.359 1.00 90.69 354 GLN A O 1
ATOM 2777 N N . ILE A 1 355 ? -15.194 -11.350 6.419 1.00 89.62 355 ILE A N 1
ATOM 2778 C CA . ILE A 1 355 ? -15.797 -10.214 7.124 1.00 89.62 355 ILE A CA 1
ATOM 2779 C C . ILE A 1 355 ? -14.990 -8.931 6.906 1.00 89.62 355 ILE A C 1
ATOM 2781 O O . ILE A 1 355 ? -15.567 -7.887 6.639 1.00 89.62 355 ILE A O 1
ATOM 2785 N N . ALA A 1 356 ? -13.662 -9.010 6.915 1.00 89.50 356 ALA A N 1
ATOM 2786 C CA . ALA A 1 356 ? -12.794 -7.856 6.711 1.00 89.50 356 ALA A CA 1
ATOM 2787 C C . ALA A 1 356 ? -12.598 -7.505 5.229 1.00 89.50 356 ALA A C 1
ATOM 2789 O O . ALA A 1 356 ? -12.043 -6.458 4.932 1.00 89.50 356 ALA A O 1
ATOM 2790 N N . ARG A 1 357 ? -13.044 -8.357 4.292 1.00 92.50 357 ARG A N 1
ATOM 2791 C CA . ARG A 1 357 ? -12.856 -8.179 2.840 1.00 92.50 357 ARG A CA 1
ATOM 2792 C C . ARG A 1 357 ? -11.384 -8.035 2.432 1.00 92.50 357 ARG A C 1
ATOM 2794 O O . ARG A 1 357 ? -11.102 -7.422 1.412 1.00 92.50 357 ARG A O 1
ATOM 2801 N N . THR A 1 358 ? -10.450 -8.589 3.199 1.00 90.62 358 THR A N 1
ATOM 2802 C CA . THR A 1 358 ? -9.006 -8.373 3.008 1.00 90.62 358 THR A CA 1
ATOM 2803 C C . THR A 1 358 ? -8.416 -9.310 1.960 1.00 90.62 358 THR A C 1
ATOM 2805 O O . THR A 1 358 ? -8.620 -10.524 2.026 1.00 90.62 358 THR A O 1
ATOM 2808 N N . LEU A 1 359 ? -7.656 -8.749 1.020 1.00 93.06 359 LEU A N 1
ATOM 2809 C CA . LEU A 1 359 ? -6.734 -9.495 0.163 1.00 93.06 359 LEU A CA 1
ATOM 2810 C C . LEU A 1 359 ? -5.338 -9.507 0.775 1.00 93.06 359 LEU A C 1
ATOM 2812 O O . LEU A 1 359 ? -4.957 -8.535 1.412 1.00 93.06 359 LEU A O 1
ATOM 2816 N N . TYR A 1 360 ? -4.580 -10.572 0.530 1.00 90.81 360 TYR A N 1
ATOM 2817 C CA . TYR A 1 360 ? -3.181 -10.637 0.932 1.00 90.81 360 TYR A CA 1
ATOM 2818 C C . TYR A 1 360 ? -2.270 -10.345 -0.258 1.00 90.81 360 TYR A C 1
ATOM 2820 O O . TYR A 1 360 ? -2.453 -10.838 -1.370 1.00 90.81 360 TYR A O 1
ATOM 2828 N N . GLU A 1 361 ? -1.246 -9.554 -0.008 1.00 90.44 361 GLU A N 1
ATOM 2829 C CA . GLU A 1 361 ? -0.178 -9.182 -0.922 1.00 90.44 361 GLU A CA 1
ATOM 2830 C C . GLU A 1 361 ? 0.576 -10.404 -1.491 1.00 90.44 361 GLU A C 1
ATOM 2832 O O . GLU A 1 361 ? 0.958 -10.419 -2.666 1.00 90.44 361 GLU A O 1
ATOM 2837 N N . ASP A 1 362 ? 0.682 -11.480 -0.703 1.00 89.19 362 ASP A N 1
ATOM 2838 C CA . ASP A 1 362 ? 1.287 -12.767 -1.076 1.00 89.19 362 ASP A CA 1
ATOM 2839 C C . ASP A 1 362 ? 0.595 -13.438 -2.279 1.00 89.19 362 ASP A C 1
ATOM 2841 O O . ASP A 1 362 ? 1.213 -14.241 -2.997 1.00 89.19 362 ASP A O 1
ATOM 2845 N N . ASP A 1 363 ? -0.683 -13.111 -2.520 1.00 89.75 363 ASP A N 1
ATOM 2846 C CA . ASP A 1 363 ? -1.443 -13.598 -3.675 1.00 89.75 363 ASP A CA 1
ATOM 2847 C C . ASP A 1 363 ? -0.960 -12.964 -4.992 1.00 89.75 363 ASP A C 1
ATOM 2849 O O . ASP A 1 363 ? -1.129 -13.553 -6.070 1.00 89.75 363 ASP A O 1
ATOM 2853 N N . PHE A 1 364 ? -0.324 -11.790 -4.922 1.00 92.06 364 PHE A N 1
ATOM 2854 C CA . PHE A 1 364 ? 0.177 -11.049 -6.079 1.00 92.06 364 PHE A CA 1
ATOM 2855 C C . PHE A 1 364 ? 1.665 -11.285 -6.344 1.00 92.06 364 PHE A C 1
ATOM 2857 O O . PHE A 1 364 ? 2.080 -11.355 -7.508 1.00 92.06 364 PHE A O 1
ATOM 2864 N N . GLY A 1 365 ? 2.476 -11.423 -5.295 1.00 94.38 365 GLY A N 1
ATOM 2865 C CA . GLY A 1 365 ? 3.924 -11.322 -5.424 1.00 94.38 365 GLY A CA 1
ATOM 2866 C C . GLY A 1 365 ? 4.724 -11.903 -4.272 1.00 94.38 365 GLY A C 1
ATOM 2867 O O . GLY A 1 365 ? 4.198 -12.602 -3.409 1.00 94.38 365 GLY A O 1
ATOM 2868 N N . ASP A 1 366 ? 6.020 -11.622 -4.313 1.00 95.62 366 ASP A N 1
ATOM 2869 C CA . ASP A 1 366 ? 6.895 -11.692 -3.150 1.00 95.62 366 ASP A CA 1
ATOM 2870 C C . ASP A 1 366 ? 6.940 -10.303 -2.504 1.00 95.62 366 ASP A C 1
ATOM 2872 O O . ASP A 1 366 ? 7.180 -9.296 -3.178 1.00 95.62 366 ASP A O 1
ATOM 2876 N N . VAL A 1 367 ? 6.638 -10.244 -1.210 1.00 94.56 367 VAL A N 1
ATOM 2877 C CA . VAL A 1 367 ? 6.503 -8.994 -0.452 1.00 94.56 367 VAL A CA 1
ATOM 2878 C C . VAL A 1 367 ? 7.878 -8.409 -0.188 1.00 94.56 367 VAL A C 1
ATOM 2880 O O . VAL A 1 367 ? 8.756 -9.090 0.329 1.00 94.56 367 VAL A O 1
ATOM 2883 N N . ALA A 1 368 ? 8.079 -7.145 -0.537 1.00 93.31 368 ALA A N 1
ATOM 2884 C CA . ALA A 1 368 ? 9.322 -6.447 -0.254 1.00 93.31 368 ALA A CA 1
ATOM 2885 C C . ALA A 1 368 ? 9.287 -5.804 1.133 1.00 93.31 368 ALA A C 1
ATOM 2887 O O . ALA A 1 368 ? 10.219 -5.988 1.919 1.00 93.31 368 ALA A O 1
ATOM 2888 N N . PHE A 1 369 ? 8.239 -5.031 1.411 1.00 92.00 369 PHE A N 1
ATOM 2889 C CA . PHE A 1 369 ? 8.090 -4.249 2.633 1.00 92.00 369 PHE A CA 1
ATOM 2890 C C . PHE A 1 369 ? 6.715 -3.590 2.699 1.00 92.00 369 PHE A C 1
ATOM 2892 O O . PHE A 1 369 ? 6.031 -3.462 1.683 1.00 92.00 369 PHE A O 1
ATOM 2899 N N . ASP A 1 370 ? 6.354 -3.103 3.878 1.00 93.44 370 ASP A N 1
ATOM 2900 C CA . ASP A 1 370 ? 5.153 -2.293 4.054 1.00 93.44 370 ASP A CA 1
ATOM 2901 C C . ASP A 1 370 ? 5.472 -0.816 3.775 1.00 93.44 370 ASP A C 1
ATOM 2903 O O . ASP A 1 370 ? 6.613 -0.377 3.944 1.00 93.44 370 ASP A O 1
ATOM 2907 N N . VAL A 1 371 ? 4.468 -0.063 3.329 1.00 93.56 371 VAL A N 1
ATOM 2908 C CA . VAL A 1 371 ? 4.455 1.398 3.171 1.00 93.56 371 VAL A CA 1
ATOM 2909 C C . VAL A 1 371 ? 3.293 1.932 4.001 1.00 93.56 371 VAL A C 1
ATOM 2911 O O . VAL A 1 371 ? 2.174 1.486 3.788 1.00 93.56 371 VAL A O 1
ATOM 2914 N N . ASN A 1 372 ? 3.497 2.823 4.969 1.00 92.75 372 ASN A N 1
ATOM 2915 C CA . ASN A 1 372 ? 2.375 3.349 5.764 1.00 92.75 372 ASN A CA 1
ATOM 2916 C C . ASN A 1 372 ? 2.393 4.851 5.728 1.00 92.75 372 ASN A C 1
ATOM 2918 O O . ASN A 1 372 ? 3.447 5.305 6.081 1.00 92.75 372 ASN A O 1
ATOM 2922 N N . TYR A 1 373 ? 1.304 5.555 5.400 1.00 91.50 373 TYR A N 1
ATOM 2923 C CA . TYR A 1 373 ? 1.014 6.982 5.610 1.00 91.50 373 TYR A CA 1
ATOM 2924 C C . TYR A 1 373 ? 0.525 7.240 7.042 1.00 91.50 373 TYR A C 1
ATOM 2926 O O . TYR A 1 373 ? -0.610 6.885 7.331 1.00 91.50 373 TYR A O 1
ATOM 2934 N N . LEU A 1 374 ? 1.287 7.863 7.938 1.00 88.56 374 LEU A N 1
ATOM 2935 C CA . LEU A 1 374 ? 0.682 8.460 9.138 1.00 88.56 374 LEU A CA 1
ATOM 2936 C C . LEU A 1 374 ? 0.726 9.982 9.039 1.00 88.56 374 LEU A C 1
ATOM 2938 O O . LEU A 1 374 ? 1.265 10.494 8.074 1.00 88.56 374 LEU A O 1
ATOM 2942 N N . ASN A 1 375 ? 0.089 10.684 9.973 1.00 77.69 375 ASN A N 1
ATOM 2943 C CA . ASN A 1 375 ? -0.164 12.119 9.905 1.00 77.69 375 ASN A CA 1
ATOM 2944 C C . ASN A 1 375 ? 0.137 12.771 11.264 1.00 77.69 375 ASN A C 1
ATOM 2946 O O . ASN A 1 375 ? -0.678 12.670 12.181 1.00 77.69 375 ASN A O 1
ATOM 2950 N N . THR A 1 376 ? 1.270 13.468 11.436 1.00 68.38 376 THR A N 1
ATOM 2951 C CA . THR A 1 376 ? 1.586 14.120 12.738 1.00 68.38 376 THR A CA 1
ATOM 2952 C C . THR A 1 376 ? 0.938 15.477 12.946 1.00 68.38 376 THR A C 1
ATOM 2954 O O . THR A 1 376 ? 1.213 16.135 13.950 1.00 68.38 376 THR A O 1
ATOM 2957 N N . GLY A 1 377 ? 0.109 15.962 12.022 1.00 57.75 377 GLY A N 1
ATOM 2958 C CA . GLY A 1 377 ? -0.502 17.283 12.185 1.00 57.75 377 GLY A CA 1
ATOM 2959 C C . GLY A 1 377 ? 0.518 18.431 12.268 1.00 57.75 377 GLY A C 1
ATOM 2960 O O . GLY A 1 377 ? 0.213 19.482 12.827 1.00 57.75 377 GLY A O 1
ATOM 2961 N N . GLY A 1 378 ? 1.720 18.250 11.710 1.00 51.03 378 GLY A N 1
ATOM 2962 C CA . GLY A 1 378 ? 2.731 19.304 11.587 1.00 51.03 378 GLY A CA 1
ATOM 2963 C C . GLY A 1 378 ? 3.612 19.549 12.817 1.00 51.03 378 GLY A C 1
ATOM 2964 O O . GLY A 1 378 ? 4.424 20.474 12.783 1.00 51.03 378 GLY A O 1
ATOM 2965 N N . GLU A 1 379 ? 3.526 18.744 13.883 1.00 39.22 379 GLU A N 1
ATOM 2966 C CA . GLU A 1 379 ? 4.610 18.703 14.870 1.00 39.22 379 GLU A CA 1
ATOM 2967 C C . GLU A 1 379 ? 5.825 18.060 14.206 1.00 39.22 379 GLU A C 1
ATOM 2969 O O . GLU A 1 379 ? 5.850 16.855 13.980 1.00 39.22 379 GLU A O 1
ATOM 2974 N N . THR A 1 380 ? 6.814 18.873 13.837 1.00 35.19 380 THR A N 1
ATOM 2975 C CA . THR A 1 380 ? 8.065 18.413 13.233 1.00 35.19 380 THR A CA 1
ATOM 2976 C C . THR A 1 380 ? 8.882 17.610 14.248 1.00 35.19 380 THR A C 1
ATOM 2978 O O . THR A 1 380 ? 9.437 18.212 15.176 1.00 35.19 380 THR A O 1
ATOM 2981 N N . PRO A 1 381 ? 9.112 16.297 14.058 1.00 40.16 381 PRO A N 1
ATOM 2982 C CA . PRO A 1 381 ? 10.443 15.782 14.315 1.00 40.16 381 PRO A CA 1
ATOM 2983 C 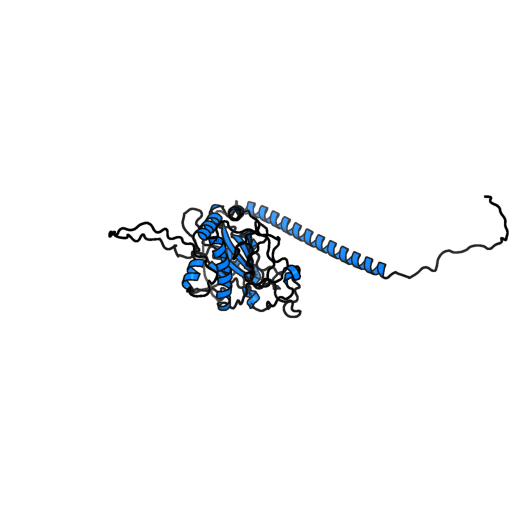C . PRO A 1 381 ? 11.366 16.391 13.249 1.00 40.16 381 PRO A C 1
ATOM 2985 O O . PRO A 1 381 ? 10.913 16.877 12.215 1.00 40.16 381 PRO A O 1
ATOM 2988 N N . ILE A 1 382 ? 12.668 16.423 13.499 1.00 38.94 382 ILE A N 1
ATOM 2989 C CA . ILE A 1 382 ? 13.649 16.955 12.547 1.00 38.94 382 ILE A CA 1
ATOM 2990 C C . ILE A 1 382 ? 13.438 16.232 11.194 1.00 38.94 382 ILE A C 1
ATOM 2992 O O . ILE A 1 382 ? 13.752 15.048 11.117 1.00 38.94 382 ILE A O 1
ATOM 2996 N N . CYS A 1 383 ? 12.897 16.953 10.195 1.00 31.34 383 CYS A N 1
ATOM 2997 C CA . CYS A 1 383 ? 12.445 16.548 8.842 1.00 31.34 383 CYS A CA 1
ATOM 2998 C C . CYS A 1 383 ? 10.910 16.341 8.674 1.00 31.34 383 CYS A C 1
ATOM 3000 O O . CYS A 1 383 ? 10.336 15.376 9.167 1.00 31.34 383 CYS A O 1
ATOM 3002 N N . GLU A 1 384 ? 10.272 17.269 7.941 1.00 28.48 384 GLU A N 1
ATOM 3003 C CA . GLU A 1 384 ? 8.847 17.319 7.539 1.00 28.48 384 GLU A CA 1
ATOM 3004 C C . GLU A 1 384 ? 8.447 16.201 6.545 1.00 28.48 384 GLU A C 1
ATOM 3006 O O . GLU A 1 384 ? 9.239 15.890 5.659 1.00 28.48 384 GLU A O 1
ATOM 3011 N N . GLY A 1 385 ? 7.215 15.667 6.674 1.00 33.97 385 GLY A N 1
ATOM 3012 C CA . GLY A 1 385 ? 6.483 14.815 5.707 1.00 33.97 385 GLY A CA 1
ATOM 3013 C C . GLY A 1 385 ? 7.209 13.534 5.288 1.00 33.97 385 GLY A C 1
ATOM 3014 O O . GLY A 1 385 ? 8.012 13.542 4.355 1.00 33.97 385 GLY A O 1
ATOM 3015 N N . ALA A 1 386 ? 7.002 12.419 5.986 1.00 39.53 386 ALA A N 1
ATOM 3016 C CA . ALA A 1 386 ? 8.026 11.373 5.994 1.00 39.53 386 ALA A CA 1
ATOM 3017 C C . ALA A 1 386 ? 7.583 10.050 5.365 1.00 39.53 386 ALA A C 1
ATOM 3019 O O . ALA A 1 386 ? 6.892 9.308 6.002 1.00 39.53 386 ALA A O 1
ATOM 3020 N N . ILE A 1 387 ? 8.091 9.725 4.173 1.00 40.81 387 ILE A N 1
ATOM 3021 C CA . ILE A 1 387 ? 8.215 8.450 3.403 1.00 40.81 387 ILE A CA 1
ATOM 3022 C C . ILE A 1 387 ? 8.829 7.194 3.999 1.00 40.81 387 ILE A C 1
ATOM 3024 O O . ILE A 1 387 ? 9.842 6.791 3.446 1.00 40.81 387 ILE A O 1
ATOM 3028 N N . PHE A 1 388 ? 8.354 6.543 5.051 1.00 47.69 388 PHE A N 1
ATOM 3029 C CA . PHE A 1 388 ? 9.115 5.391 5.549 1.00 47.69 388 PHE A CA 1
ATOM 3030 C C . PHE A 1 388 ? 8.948 4.182 4.564 1.00 47.69 388 PHE A C 1
ATOM 3032 O O . PHE A 1 388 ? 7.989 4.240 3.810 1.00 47.69 388 PHE A O 1
ATOM 3039 N N . MET A 1 389 ? 9.836 3.146 4.569 1.00 39.50 389 MET A N 1
ATOM 3040 C CA . MET A 1 389 ? 9.999 1.769 3.979 1.00 39.50 389 MET A CA 1
ATOM 3041 C C . MET A 1 389 ? 10.708 0.683 4.929 1.00 39.50 389 MET A C 1
ATOM 3043 O O . MET A 1 389 ? 11.693 0.978 5.603 1.00 39.50 389 MET A O 1
ATOM 3047 N N . ALA A 1 390 ? 10.146 -0.544 5.063 1.00 40.12 390 ALA A N 1
ATOM 3048 C CA . ALA A 1 390 ? 10.307 -1.637 6.065 1.00 40.12 390 ALA A CA 1
ATOM 3049 C C . ALA A 1 390 ? 10.934 -2.970 5.612 1.00 40.12 390 ALA A C 1
ATOM 3051 O O . ALA A 1 390 ? 10.186 -3.850 5.238 1.00 40.12 390 ALA A O 1
ATOM 3052 N N . GLU A 1 391 ? 12.251 -3.204 5.659 1.00 41.22 391 GLU A N 1
ATOM 3053 C CA . GLU A 1 391 ? 12.938 -4.442 5.169 1.00 41.22 391 GLU A CA 1
ATOM 3054 C C . GLU A 1 391 ? 12.490 -5.836 5.725 1.00 41.22 391 GLU A C 1
ATOM 3056 O O . GLU A 1 391 ? 13.247 -6.507 6.421 1.00 41.22 391 GLU A O 1
ATOM 3061 N N . TYR A 1 392 ? 11.251 -6.277 5.474 1.00 49.16 392 TYR A N 1
ATOM 3062 C CA . TYR A 1 392 ? 10.456 -7.217 6.294 1.00 49.16 392 TYR A CA 1
ATOM 3063 C C . TYR A 1 392 ? 10.231 -6.791 7.758 1.00 49.16 392 TYR A C 1
ATOM 3065 O O . TYR A 1 392 ? 9.991 -7.648 8.617 1.00 49.16 392 TYR A O 1
ATOM 3073 N N . PRO A 1 393 ? 10.373 -5.504 8.083 1.00 34.09 393 PRO A N 1
ATOM 3074 C CA . PRO A 1 393 ? 9.553 -4.796 9.055 1.00 34.09 393 PRO A CA 1
ATOM 3075 C C . PRO A 1 393 ? 8.525 -3.833 8.463 1.00 34.09 393 PRO A C 1
ATOM 3077 O O . PRO A 1 393 ? 8.344 -3.743 7.260 1.00 34.09 393 PRO A O 1
ATOM 3080 N N . LEU A 1 394 ? 7.806 -3.168 9.360 1.00 36.16 394 LEU A N 1
ATOM 3081 C CA . LEU A 1 394 ? 6.662 -2.303 9.086 1.00 36.16 394 LEU A CA 1
ATOM 3082 C C . LEU A 1 394 ? 7.022 -0.868 9.389 1.00 36.16 394 LEU A C 1
ATOM 3084 O O . LEU A 1 394 ? 8.042 -0.591 10.024 1.00 36.16 394 LEU A O 1
ATOM 3088 N N . LEU A 1 395 ? 6.226 0.036 8.838 1.00 34.66 395 LEU A N 1
ATOM 3089 C CA . LEU A 1 395 ? 6.886 1.163 8.263 1.00 34.66 395 LEU A CA 1
ATOM 3090 C C . LEU A 1 395 ? 6.065 2.430 8.042 1.00 34.66 395 LEU A C 1
ATOM 3092 O O . LEU A 1 395 ? 5.104 2.399 7.329 1.00 34.66 395 LEU A O 1
ATOM 3096 N N . VAL A 1 396 ? 6.446 3.569 8.589 1.00 32.09 396 VAL A N 1
ATOM 3097 C CA . VAL A 1 396 ? 5.488 4.366 9.338 1.00 32.09 396 VAL A CA 1
ATOM 3098 C C . VAL A 1 396 ? 5.553 5.882 9.052 1.00 32.09 396 VAL A C 1
ATOM 3100 O O . VAL A 1 396 ? 6.255 6.541 9.792 1.00 32.09 396 VAL A O 1
ATOM 3103 N N . ILE A 1 397 ? 4.870 6.435 8.034 1.00 31.61 397 ILE A N 1
ATOM 3104 C CA . ILE A 1 397 ? 4.870 7.863 7.563 1.00 31.61 397 ILE A CA 1
ATOM 3105 C C . ILE A 1 397 ? 4.287 8.875 8.530 1.00 31.61 397 ILE A C 1
ATOM 3107 O O . ILE A 1 397 ? 3.700 8.493 9.504 1.00 31.61 397 ILE A O 1
ATOM 3111 N N . LEU A 1 398 ? 4.525 10.163 8.336 1.00 37.00 398 LEU A N 1
ATOM 3112 C CA . LEU A 1 398 ? 3.894 11.285 9.033 1.00 37.00 398 LEU A CA 1
ATOM 3113 C C . LEU A 1 398 ? 3.478 12.351 8.042 1.00 37.00 398 LEU A C 1
ATOM 3115 O O . LEU A 1 398 ? 4.293 12.545 7.109 1.00 37.00 398 LEU A O 1
#